Protein AF-A0A8H3WRU7-F1 (afdb_monomer_lite)

Sequence (455 aa):
MNRSRSPSGFRPLSKGQTRTTSHEEILFPKLYEDAWGTGGSGDNRTDLERAKIFLLRFAKMNPDPVFSFELQAIATDQQYRNITALALAVQTRIFGNRHPSFAPTPLLQCVRFMLIKAQVPDFMYSDKTKVVMDFFFDPTIFRNVEPPPTDAVVYKYPTGRLKVAIVGGGPTALASAISLAEKGAGKIQVHVYERRWVVMAGPNGTYVDYPPTARRRDQVVTLQESVTTLMSQATQQALFEGRPECVWPGSANIQIRKVEDRLLRRCHAPEFYDLIHLHAEGVTREDLYKVGDFHVLLGADGAASWIRKSYFHGYENERGRSYALGLAFDRPAGLPWSQPLNVFLTLGQTRYLLNASDFDGRGYLNMQLTEEEWHKMLAMDGQPVTFGYPGCLRRSDGTIPPGFNGNQVFAPSENRGGSLWRSISDGLKLFGFKESEVINVVRIPIVVQAVREGI

InterPro domains:
  IPR036188 FAD/NAD(P)-binding domain superfamily [G3DSA:3.50.50.60] (157-376)
  IPR036188 FAD/NAD(P)-binding domain superfamily [SSF51905] (162-318)

Radius of gyration: 31.56 Å; chains: 1; bounding box: 75×83×93 Å

Foldseek 3Di:
DDDDDDDDDDDDPDDDPPPPDDPFKFKDAVVLDVLLDDPPDPDPDDLLLSLLSLLLVVLVPDPDVVLSVQSNCLSPDPVQPDLLSSLVSCCCVPVNQDHPDLEDDPVLVSSQSSCVVNVLLVDPPDPSSLSSQCHSQPVSRDRAHPPGHPRIDMDGRSHHAAEEEEAAQFLVRLQVLQLCLVVCVNRYAYEYEHQQWDWDADPVGIAIDGDPPDDDFQAKDKAALVVLVSDDPVLSCLLQVPPFCCLDVRIGIDGRRSSSVSSSVVCPDPSNPRHYHYHNHHDDPVNPVVVDDHDYYHYPHPPVTPCCCPFCPPLKDWPDKWKKKKFKFFDQQFFPDDSVLLVVLQVVDDFWHWRDDRNGNIHITMGTDDPVLQCLCAFQLSHHAAPVQWAADQDPVRDTDPPDDNRRHGVVNVVCVDPSNVVVVVSCVSRVHDSVRGGTMHMDMDIDIDRPDGD

Secondary structure (DSSP, 8-state):
----------PPP---------TTEEEEEHHHHHHH----TT----HHHHHHHHHHHHHHH-S-HHHHHHHHHHHH-TT--SHHHHHHHHIIIIITTS-SSSSPPHHHHHHHHHHHHTTGGG---SHHHHHHHHHHT-TTS-SS-SSPPSSEEEEE-----EEEEEE--SHHHHHHHHHHHHHHTTSEEEEEE-TT-EEEEETTEEEEE--TT------EEEEEHHHHTTS-HHHHHHHHTT--B--STTEEEEEHHHHHHHHHHHHTSGGGTTTEEEE-S---TTTGGGS---SEEEE---TT-HHHHHHSTTTEEEEEEEEEEEEEEE-TT--SS-HHHHHHHHHT-SSEEEEEETTTTEEEEEEEE-HHHHHT-BBTTS-B--SSS-BBPPPTTSPPPTT--GGGBBHHHH-TTSHHHHHHHHHHHHTT--GGGEEEEEEEEEEEEEE----

pLDDT: mean 87.96, std 14.32, range [24.95, 98.31]

Organism: NCBI:txid702518

Structure (mmCIF, N/CA/C/O backbone):
data_AF-A0A8H3WRU7-F1
#
_entry.id   AF-A0A8H3WRU7-F1
#
loop_
_atom_site.group_PDB
_atom_site.id
_atom_site.type_symbol
_atom_site.label_atom_id
_atom_site.label_alt_id
_atom_site.label_comp_id
_atom_site.label_asym_id
_atom_site.label_entity_id
_atom_site.label_seq_id
_atom_site.pdbx_PDB_ins_code
_atom_site.Cartn_x
_atom_site.Cartn_y
_atom_site.Cartn_z
_atom_site.occupancy
_atom_site.B_iso_or_equiv
_atom_site.auth_seq_id
_atom_site.auth_comp_id
_atom_site.auth_asym_id
_atom_site.auth_atom_id
_atom_site.pdbx_PDB_model_num
ATOM 1 N N . MET A 1 1 ? -30.289 63.995 11.076 1.00 36.38 1 MET A N 1
ATOM 2 C CA . MET A 1 1 ? -31.678 63.863 11.566 1.00 36.38 1 MET A CA 1
ATOM 3 C C . MET A 1 1 ? -32.565 63.428 10.412 1.00 36.38 1 MET A C 1
ATOM 5 O O . MET A 1 1 ? -32.821 64.239 9.540 1.00 36.38 1 MET A O 1
ATOM 9 N N . ASN A 1 2 ? -32.977 62.161 10.377 1.00 25.91 2 ASN A N 1
ATOM 10 C CA . ASN A 1 2 ? -34.282 61.744 9.855 1.00 25.91 2 ASN A CA 1
ATOM 11 C C . ASN A 1 2 ? -34.524 60.282 10.244 1.00 25.91 2 ASN A C 1
ATOM 13 O O . ASN A 1 2 ? -33.710 59.406 9.970 1.00 25.91 2 ASN A O 1
ATOM 17 N N . ARG A 1 3 ? -35.620 60.072 10.979 1.00 27.97 3 ARG A N 1
ATOM 18 C CA . ARG A 1 3 ? -36.092 58.792 11.514 1.00 27.97 3 ARG A CA 1
ATOM 19 C C . ARG A 1 3 ? -36.725 57.973 10.389 1.00 27.97 3 ARG A C 1
ATOM 21 O O . ARG A 1 3 ? -37.561 58.508 9.667 1.00 27.97 3 ARG A O 1
ATOM 28 N N . SER A 1 4 ? -36.442 56.674 10.326 1.00 28.22 4 SER A N 1
ATOM 29 C CA . SER A 1 4 ? -37.327 55.705 9.675 1.00 28.22 4 SER A CA 1
ATOM 30 C C . SER A 1 4 ? -37.859 54.712 10.710 1.00 28.22 4 SER A C 1
ATOM 32 O O . SER A 1 4 ? -37.192 54.338 11.672 1.00 28.22 4 SER A O 1
ATOM 34 N N . ARG A 1 5 ? -39.148 54.418 10.550 1.00 28.27 5 ARG A N 1
ATOM 35 C CA . ARG A 1 5 ? -40.030 53.682 11.451 1.00 28.27 5 ARG A CA 1
ATOM 36 C C . ARG A 1 5 ? -39.837 52.174 11.308 1.00 28.27 5 ARG A C 1
ATOM 38 O O . ARG A 1 5 ? -39.650 51.673 10.205 1.00 28.27 5 ARG A O 1
ATOM 45 N N . SER A 1 6 ? -39.989 51.466 12.420 1.00 29.19 6 SER A N 1
ATOM 46 C CA . SER A 1 6 ? -40.231 50.024 12.473 1.00 29.19 6 SER A CA 1
ATOM 47 C C . SER A 1 6 ? -41.588 49.670 11.850 1.00 29.19 6 SER A C 1
ATOM 49 O O . SER A 1 6 ? -42.540 50.445 11.986 1.00 29.19 6 SER A O 1
ATOM 51 N N . PRO A 1 7 ? -41.719 48.451 11.310 1.00 31.14 7 PRO A N 1
ATOM 52 C CA . PRO A 1 7 ? -42.932 47.676 11.511 1.00 31.14 7 PRO A CA 1
ATOM 53 C C . PRO A 1 7 ? -42.635 46.300 12.122 1.00 31.14 7 PRO A C 1
ATOM 55 O O . PRO A 1 7 ? -41.712 45.584 11.746 1.00 31.14 7 PRO A O 1
ATOM 58 N N . SER A 1 8 ? -43.468 45.966 13.097 1.00 29.58 8 SER A N 1
ATOM 59 C CA . SER A 1 8 ? -43.661 44.670 13.740 1.00 29.58 8 SER A CA 1
ATOM 60 C C . SER A 1 8 ? -44.029 43.546 12.767 1.00 29.58 8 SER A C 1
ATOM 62 O O . SER A 1 8 ? -44.836 43.770 11.867 1.00 29.58 8 SER A O 1
ATOM 64 N N . GLY A 1 9 ? -43.587 42.312 13.041 1.00 24.95 9 GLY A N 1
ATOM 65 C CA . GLY A 1 9 ? -44.222 41.124 12.463 1.00 24.95 9 GLY A CA 1
ATOM 66 C C . GLY A 1 9 ? -43.457 39.811 12.642 1.00 24.95 9 GLY A C 1
ATOM 67 O O . GLY A 1 9 ? -42.395 39.640 12.066 1.00 24.95 9 GLY A O 1
ATOM 68 N N . PHE A 1 10 ? -44.092 38.878 13.359 1.00 26.77 10 PHE A N 1
ATOM 69 C CA . PHE A 1 10 ? -43.867 37.423 13.399 1.00 26.77 10 PHE A CA 1
ATOM 70 C C . PHE A 1 10 ? -42.698 36.867 14.233 1.00 26.77 10 PHE A C 1
ATOM 72 O O . PHE A 1 10 ? -41.580 36.674 13.769 1.00 26.77 10 PHE A O 1
ATOM 79 N N . ARG A 1 11 ? -43.034 36.464 15.470 1.00 28.55 11 ARG A N 1
ATOM 80 C CA . ARG A 1 11 ? -42.331 35.393 16.194 1.00 28.55 11 ARG A CA 1
ATOM 81 C C . ARG A 1 11 ? -42.584 34.059 15.476 1.00 28.55 11 ARG A C 1
ATOM 83 O O . ARG A 1 11 ? -43.750 33.669 15.375 1.00 28.55 11 ARG A O 1
ATOM 90 N N . PRO A 1 12 ? -41.552 33.319 15.045 1.00 28.91 12 PRO A N 1
ATOM 91 C CA . PRO A 1 12 ? -41.716 31.919 14.693 1.00 28.91 12 PRO A CA 1
ATOM 92 C C . PRO A 1 12 ? -41.969 31.112 15.971 1.00 28.91 12 PRO A C 1
ATOM 94 O O . PRO A 1 12 ? -41.250 31.265 16.961 1.00 28.91 12 PRO A O 1
ATOM 97 N N . LEU A 1 13 ? -42.993 30.257 15.945 1.00 28.59 13 LEU A N 1
ATOM 98 C CA . LEU A 1 13 ? -43.203 29.219 16.951 1.00 28.59 13 LEU A CA 1
ATOM 99 C C . LEU A 1 13 ? -41.926 28.386 17.121 1.00 28.59 13 LEU A C 1
ATOM 101 O O . LEU A 1 13 ? -41.310 27.974 16.136 1.00 28.59 13 LEU A O 1
ATOM 105 N N . SER A 1 14 ? -41.575 28.102 18.375 1.00 31.47 14 SER A N 1
ATOM 106 C CA . SER A 1 14 ? -40.546 27.143 18.765 1.00 31.47 14 SER A CA 1
ATOM 107 C C . SER A 1 14 ? -40.889 25.754 18.219 1.00 31.47 14 SER A C 1
ATOM 109 O O . SER A 1 14 ? -41.592 24.971 18.859 1.00 31.47 14 SER A O 1
ATOM 111 N N . LYS A 1 15 ? -40.403 25.438 17.018 1.00 33.03 15 LYS A N 1
ATOM 112 C CA . LYS A 1 15 ? -40.274 24.052 16.573 1.00 33.03 15 LYS A CA 1
ATOM 113 C C . LYS A 1 15 ? -39.142 23.432 17.383 1.00 33.03 15 LYS A C 1
ATOM 115 O O . LYS A 1 15 ? -38.038 23.975 17.403 1.00 33.03 15 LYS A O 1
ATOM 120 N N . GLY A 1 16 ? -39.454 22.344 18.087 1.00 31.70 16 GLY A N 1
ATOM 121 C CA . GLY A 1 16 ? -38.488 21.569 18.854 1.00 31.70 16 GLY A CA 1
ATOM 122 C C . GLY A 1 16 ? -37.254 21.294 18.005 1.00 31.70 16 GLY A C 1
ATOM 123 O O . GLY A 1 16 ? -37.361 20.779 16.894 1.00 31.70 16 GLY A O 1
ATOM 124 N N . GLN A 1 17 ? -36.095 21.702 18.512 1.00 31.44 17 GLN A N 1
ATOM 125 C CA . GLN A 1 17 ? -34.818 21.345 17.921 1.00 31.44 17 GLN A CA 1
ATOM 126 C C . GLN A 1 17 ? -34.661 19.831 18.065 1.00 31.44 17 GLN A C 1
ATOM 128 O O . GLN A 1 17 ? -34.279 19.338 19.125 1.00 31.44 17 GLN A O 1
ATOM 133 N N . THR A 1 18 ? -34.955 19.083 17.004 1.00 38.50 18 THR A N 1
ATOM 134 C CA . THR A 1 18 ? -34.359 17.766 16.791 1.00 38.50 18 THR A CA 1
ATOM 135 C C . THR A 1 18 ? -32.857 17.994 16.730 1.00 38.50 18 THR A C 1
ATOM 137 O O . THR A 1 18 ? -32.307 18.432 15.722 1.00 38.50 18 THR A O 1
ATOM 140 N N . ARG A 1 19 ? -32.202 17.803 17.872 1.00 47.41 19 ARG A N 1
ATOM 141 C CA . ARG A 1 19 ? -30.761 17.923 18.016 1.00 47.41 19 ARG A CA 1
ATOM 142 C C . ARG A 1 19 ? -30.148 16.823 17.152 1.00 47.41 19 ARG A C 1
ATOM 144 O O . ARG A 1 19 ? -30.218 15.651 17.506 1.00 47.41 19 ARG A O 1
ATOM 151 N N . THR A 1 20 ? -29.618 17.184 15.987 1.00 48.91 20 THR A N 1
ATOM 152 C CA . THR A 1 20 ? -28.822 16.272 15.164 1.00 48.91 20 THR A CA 1
ATOM 153 C C . THR A 1 20 ? -27.593 15.897 15.979 1.00 48.91 20 THR A C 1
ATOM 155 O O . THR A 1 20 ? -26.727 16.741 16.210 1.00 48.91 20 THR A O 1
ATOM 158 N N . THR A 1 21 ? -27.561 14.666 16.485 1.00 58.47 21 THR A N 1
ATOM 159 C CA . THR A 1 21 ? -26.425 14.121 17.233 1.00 58.47 21 THR A CA 1
ATOM 160 C C . THR A 1 21 ? -25.175 14.201 16.373 1.00 58.47 21 THR A C 1
ATOM 162 O O . THR A 1 21 ? -25.198 13.760 15.220 1.00 58.47 21 THR A O 1
ATOM 165 N N . SER A 1 22 ? -24.096 14.758 16.916 1.00 69.19 22 SER A N 1
ATOM 166 C CA . SER A 1 22 ? -22.827 14.836 16.201 1.00 69.19 22 SER A CA 1
ATOM 167 C C . SER A 1 22 ? -22.320 13.433 15.853 1.00 69.19 22 SER A C 1
ATOM 169 O O . SER A 1 22 ? -22.503 12.478 16.613 1.00 69.19 22 SER A O 1
ATOM 171 N N . HIS A 1 23 ? -21.588 13.310 14.741 1.00 69.94 23 HIS A N 1
ATOM 172 C CA . HIS A 1 23 ? -20.843 12.097 14.408 1.00 69.94 23 HIS A CA 1
ATOM 173 C C . HIS A 1 23 ? -19.684 11.803 15.389 1.00 69.94 23 HIS A C 1
ATOM 175 O O . HIS A 1 23 ? -18.878 10.923 15.104 1.00 69.94 23 HIS A O 1
ATOM 181 N N . GLU A 1 24 ? -19.612 12.432 16.555 1.00 82.69 24 GLU A N 1
ATOM 182 C CA . GLU A 1 24 ? -18.660 12.090 17.617 1.00 82.69 24 GLU A CA 1
ATOM 183 C C . GLU A 1 24 ? -19.343 11.746 18.946 1.00 82.69 24 GLU A C 1
ATOM 185 O O . GLU A 1 24 ? -18.666 11.525 19.947 1.00 82.69 24 GLU A O 1
ATOM 190 N N . GLU A 1 25 ? -20.675 11.682 18.969 1.00 91.94 25 GLU A N 1
ATOM 191 C CA . GLU A 1 25 ? -21.464 11.492 20.185 1.00 91.94 25 GLU A CA 1
ATOM 192 C C . GLU A 1 25 ? -22.144 10.114 20.229 1.00 91.94 25 GLU A C 1
ATOM 194 O O . GLU A 1 25 ? -22.484 9.516 19.201 1.00 91.94 25 GLU A O 1
ATOM 199 N N . ILE A 1 26 ? -22.355 9.620 21.449 1.00 94.50 26 ILE A N 1
ATOM 200 C CA . ILE A 1 26 ? -23.165 8.444 21.775 1.00 94.50 26 ILE A CA 1
ATOM 201 C C . ILE A 1 26 ? -24.159 8.797 22.882 1.00 94.50 26 ILE A C 1
ATOM 203 O O . ILE A 1 26 ? -23.851 9.568 23.794 1.00 94.50 26 ILE A O 1
ATOM 207 N N . LEU A 1 27 ? -25.365 8.250 22.764 1.00 95.00 27 LEU A N 1
ATOM 208 C CA . LEU A 1 27 ? -26.496 8.504 23.639 1.00 95.00 27 LEU A CA 1
ATOM 209 C C . LEU A 1 27 ? -26.775 7.290 24.518 1.00 95.00 27 LEU A C 1
ATOM 211 O O . LEU A 1 27 ? -26.912 6.172 24.022 1.00 95.00 27 LEU A O 1
ATOM 215 N N . PHE A 1 28 ? -26.966 7.533 25.810 1.00 94.88 28 PHE A N 1
ATOM 216 C CA . PHE A 1 28 ? -27.442 6.520 26.750 1.00 94.88 28 PHE A CA 1
ATOM 217 C C . PHE A 1 28 ? -28.695 7.013 27.472 1.00 94.88 28 PHE A C 1
ATOM 219 O O . PHE A 1 28 ? -28.834 8.218 27.678 1.00 94.88 28 PHE A O 1
ATOM 226 N N . PRO A 1 29 ? -29.613 6.126 27.888 1.00 92.94 29 PRO A N 1
ATOM 227 C CA . PRO A 1 29 ? -30.719 6.520 28.752 1.00 92.94 29 PRO A CA 1
ATOM 228 C C . PRO A 1 29 ? -30.195 7.112 30.064 1.00 92.94 29 PRO A C 1
ATOM 230 O O . PRO A 1 29 ? -29.257 6.574 30.647 1.00 92.94 29 PRO A O 1
ATOM 233 N N . LYS A 1 30 ? -30.838 8.156 30.590 1.00 91.56 30 LYS A N 1
ATOM 234 C CA . LYS A 1 30 ? -30.498 8.752 31.891 1.00 91.56 30 LYS A CA 1
ATOM 235 C C . LYS A 1 30 ? -30.513 7.731 33.035 1.00 91.56 30 LYS A C 1
ATOM 237 O O . LYS A 1 30 ? -29.672 7.800 33.922 1.00 91.56 30 LYS A O 1
ATOM 242 N N . LEU A 1 31 ? -31.370 6.710 32.934 1.00 90.56 31 LEU A N 1
ATOM 243 C CA . LEU A 1 31 ? -31.391 5.562 33.844 1.00 90.56 31 LEU A CA 1
ATOM 244 C C . LEU A 1 31 ? -30.011 4.898 34.007 1.00 90.56 31 LEU A C 1
ATOM 246 O O . LEU A 1 31 ? -29.728 4.349 35.068 1.00 90.56 31 LEU A O 1
ATOM 250 N N . TYR A 1 32 ? -29.148 4.930 32.985 1.00 92.19 32 TYR A N 1
ATOM 251 C CA . TYR A 1 32 ? -27.797 4.373 33.079 1.00 92.19 32 TYR A CA 1
ATOM 252 C C . TYR A 1 32 ? -26.926 5.177 34.057 1.00 92.19 32 TYR A C 1
ATOM 254 O O . TYR A 1 32 ? -26.234 4.567 34.869 1.00 92.19 32 TYR A O 1
ATOM 262 N N . GLU A 1 33 ? -27.005 6.515 34.050 1.00 90.56 33 GLU A N 1
ATOM 263 C CA . GLU A 1 33 ? -26.342 7.363 35.057 1.00 90.56 33 GLU A CA 1
ATOM 264 C C . GLU A 1 33 ? -26.862 7.078 36.458 1.00 90.56 33 GLU A C 1
ATOM 266 O O . GLU A 1 33 ? -26.082 6.830 37.379 1.00 90.56 33 GLU A O 1
ATOM 271 N N . ASP A 1 34 ? -28.187 7.061 36.599 1.00 88.38 34 ASP A N 1
ATOM 272 C CA . ASP A 1 34 ? -28.838 6.847 37.889 1.00 88.38 34 ASP A CA 1
ATOM 273 C C . ASP A 1 34 ? -28.466 5.466 38.460 1.00 88.38 34 ASP A C 1
ATOM 275 O O . ASP A 1 34 ? -28.212 5.309 39.657 1.00 88.38 34 ASP A O 1
ATOM 279 N N . ALA A 1 35 ? -28.366 4.455 37.592 1.00 86.88 35 ALA A N 1
ATOM 280 C CA . ALA A 1 35 ? -27.968 3.107 37.968 1.00 86.88 35 ALA A CA 1
ATOM 281 C C . ALA A 1 35 ? -26.460 2.963 38.238 1.00 86.88 35 ALA A C 1
ATOM 283 O O . ALA A 1 35 ? -26.091 2.115 39.054 1.00 86.88 35 ALA A O 1
ATOM 284 N N . TRP A 1 36 ? -25.595 3.753 37.599 1.00 87.94 36 TRP A N 1
ATOM 285 C CA . TRP A 1 36 ? -24.154 3.760 37.879 1.00 87.94 36 TRP A CA 1
ATOM 286 C C . TRP A 1 36 ? -23.834 4.399 39.234 1.00 87.94 36 TRP A C 1
ATOM 288 O O . TRP A 1 36 ? -22.993 3.893 39.979 1.00 87.94 36 TRP A O 1
ATOM 298 N N . GLY A 1 37 ? -24.554 5.472 39.576 1.00 79.62 37 GLY A N 1
ATOM 299 C CA . GLY A 1 37 ? -24.352 6.263 40.787 1.00 79.62 37 GLY A CA 1
ATOM 300 C C . GLY A 1 37 ? -23.369 7.423 40.591 1.00 79.62 37 GLY A C 1
ATOM 301 O O . GLY A 1 37 ? -22.476 7.384 39.744 1.00 79.62 37 GLY A O 1
ATOM 302 N N . THR A 1 38 ? -23.530 8.480 41.391 1.00 65.44 38 THR A N 1
ATOM 303 C CA . THR A 1 38 ? -22.850 9.774 41.195 1.00 65.44 38 THR A CA 1
ATOM 304 C C . THR A 1 38 ? -21.455 9.874 41.815 1.00 65.44 38 THR A C 1
ATOM 306 O O . THR A 1 38 ? -20.817 10.912 41.682 1.00 65.44 38 THR A O 1
ATOM 309 N N . GLY A 1 39 ? -20.952 8.835 42.496 1.00 58.22 39 GLY A N 1
ATOM 310 C CA . GLY A 1 39 ? -19.653 8.892 43.184 1.00 58.22 39 GLY A CA 1
ATOM 311 C C . GLY A 1 39 ? -19.529 10.022 44.212 1.00 58.22 39 GLY A C 1
ATOM 312 O O . GLY A 1 39 ? -18.419 10.452 44.509 1.00 58.22 39 GLY A O 1
ATOM 313 N N . GLY A 1 40 ? -20.659 10.525 44.718 1.00 58.66 40 GLY A N 1
ATOM 314 C CA . GLY A 1 40 ? -20.695 11.600 45.702 1.00 58.66 40 GLY A CA 1
ATOM 315 C C . GLY A 1 40 ? -20.090 11.192 47.046 1.00 58.66 40 GLY A C 1
ATOM 316 O O . GLY A 1 40 ? -19.851 10.013 47.311 1.00 58.66 40 GLY A O 1
ATOM 317 N N . SER A 1 41 ? -19.869 12.191 47.900 1.00 45.91 41 SER A N 1
ATOM 318 C CA . SER A 1 41 ? -19.296 12.076 49.244 1.00 45.91 41 SER A CA 1
ATOM 319 C C . SER A 1 41 ? -20.031 11.017 50.084 1.00 45.91 41 SER A C 1
ATOM 321 O O . SER A 1 41 ? -21.069 11.302 50.675 1.00 45.91 41 SER A O 1
ATOM 323 N N . GLY A 1 42 ? -19.522 9.780 50.092 1.00 62.94 42 GLY A N 1
ATOM 324 C CA . GLY A 1 42 ? -20.123 8.625 50.773 1.00 62.94 42 GLY A CA 1
ATOM 325 C C . GLY A 1 42 ? -20.135 7.317 49.966 1.00 62.94 42 GLY A C 1
ATOM 326 O O . GLY A 1 42 ? -20.366 6.259 50.547 1.00 62.94 42 GLY A O 1
ATOM 327 N N . ASP A 1 43 ? -19.871 7.349 48.654 1.00 74.44 43 ASP A N 1
ATOM 328 C CA . ASP A 1 43 ? -19.798 6.140 47.822 1.00 74.44 43 ASP A CA 1
ATOM 329 C C . ASP A 1 43 ? -18.364 5.594 47.714 1.00 74.44 43 ASP A C 1
ATOM 331 O O . ASP A 1 43 ? -17.593 5.998 46.844 1.00 74.44 43 ASP A O 1
ATOM 335 N N . ASN A 1 44 ? -18.023 4.637 48.583 1.00 78.50 44 ASN A N 1
ATOM 336 C CA . ASN A 1 44 ? -16.699 4.000 48.628 1.00 78.50 44 ASN A CA 1
ATOM 337 C C . ASN A 1 44 ? -16.501 2.883 47.585 1.00 78.50 44 ASN A C 1
ATOM 339 O O . ASN A 1 44 ? -15.460 2.226 47.595 1.00 78.50 44 ASN A O 1
ATOM 343 N N . ARG A 1 45 ? -17.483 2.621 46.710 1.00 86.81 45 ARG A N 1
ATOM 344 C CA . ARG A 1 45 ? -17.370 1.545 45.714 1.00 86.81 45 ARG A CA 1
ATOM 345 C C . ARG A 1 45 ? -16.412 1.929 44.598 1.00 86.81 45 ARG A C 1
ATOM 347 O O . ARG A 1 45 ? -16.543 3.001 44.004 1.00 86.81 45 ARG A O 1
ATOM 354 N N . THR A 1 46 ? -15.533 0.996 44.262 1.00 89.56 46 THR A N 1
ATOM 355 C CA . THR A 1 46 ? -14.650 1.041 43.094 1.00 89.56 46 THR A CA 1
ATOM 356 C C . THR A 1 46 ? -15.447 0.966 41.788 1.00 89.56 46 THR A C 1
ATOM 358 O O . THR A 1 46 ? -16.552 0.415 41.746 1.00 89.56 46 THR A O 1
ATOM 361 N N . ASP A 1 47 ? -14.873 1.450 40.683 1.00 89.44 47 ASP A N 1
ATOM 362 C CA . ASP A 1 47 ? -15.520 1.348 39.366 1.00 89.44 47 ASP A CA 1
ATOM 363 C C . ASP A 1 47 ? -15.778 -0.106 38.954 1.00 89.44 47 ASP A C 1
ATOM 365 O O . ASP A 1 47 ? -16.774 -0.394 38.293 1.00 89.44 47 ASP A O 1
ATOM 369 N N . LEU A 1 48 ? -14.925 -1.046 39.379 1.00 92.62 48 LEU A N 1
ATOM 370 C CA . LEU A 1 48 ? -15.138 -2.472 39.138 1.00 92.62 48 LEU A CA 1
ATOM 371 C C . LEU A 1 48 ? -16.388 -2.990 39.860 1.00 92.62 48 LEU A C 1
ATOM 373 O O . LEU A 1 48 ? -17.169 -3.741 39.278 1.00 92.62 48 LEU A O 1
ATOM 377 N N . GLU A 1 49 ? -16.595 -2.600 41.116 1.00 92.25 49 GLU A N 1
ATOM 378 C CA . GLU A 1 49 ? -17.796 -2.978 41.866 1.00 92.25 49 GLU A CA 1
ATOM 379 C C . GLU A 1 49 ? -19.049 -2.364 41.238 1.00 92.25 49 GLU A C 1
ATOM 381 O O . GLU A 1 49 ? -20.057 -3.056 41.079 1.00 92.25 49 GLU A O 1
ATOM 386 N N . ARG A 1 50 ? -18.978 -1.097 40.806 1.00 92.69 50 ARG A N 1
ATOM 387 C CA . ARG A 1 50 ? -20.076 -0.438 40.079 1.00 92.69 50 ARG A CA 1
ATOM 388 C C . ARG A 1 50 ? -20.384 -1.152 38.768 1.00 92.69 50 ARG A C 1
ATOM 390 O O . ARG A 1 50 ? -21.545 -1.469 38.525 1.00 92.69 50 ARG A O 1
ATOM 397 N N . ALA A 1 51 ? -19.363 -1.496 37.986 1.00 93.56 51 ALA A N 1
ATOM 398 C CA . ALA A 1 51 ? -19.483 -2.270 36.753 1.00 93.56 51 ALA A CA 1
ATOM 399 C C . ALA A 1 51 ? -20.172 -3.625 36.979 1.00 93.56 51 ALA A C 1
ATOM 401 O O . ALA A 1 51 ? -21.143 -3.950 36.294 1.00 93.56 51 ALA A O 1
ATOM 402 N N . LYS A 1 52 ? -19.730 -4.397 37.982 1.00 94.31 52 LYS A N 1
ATOM 403 C CA . LYS A 1 52 ? -20.343 -5.688 38.334 1.00 94.31 52 LYS A CA 1
ATOM 404 C C . LYS A 1 52 ? -21.812 -5.529 38.735 1.00 94.31 52 LYS A C 1
ATOM 406 O O . LYS A 1 52 ? -22.667 -6.260 38.238 1.00 94.31 52 LYS A O 1
ATOM 411 N N . ILE A 1 53 ? -22.132 -4.548 39.583 1.00 92.56 53 ILE A N 1
ATOM 412 C CA . ILE A 1 53 ? -23.517 -4.255 39.993 1.00 92.56 53 ILE A CA 1
ATOM 413 C C . ILE A 1 53 ? -24.369 -3.834 38.789 1.00 92.56 53 ILE A C 1
ATOM 415 O O . ILE A 1 53 ? -25.516 -4.266 38.667 1.00 92.56 53 ILE A O 1
ATOM 419 N N . PHE A 1 54 ? -23.821 -3.009 37.898 1.00 93.38 54 PHE A N 1
ATOM 420 C CA . PHE A 1 54 ? -24.503 -2.530 36.702 1.00 93.38 54 PHE A CA 1
ATOM 421 C C . PHE A 1 54 ? -24.861 -3.686 35.756 1.00 93.38 54 PHE A C 1
ATOM 423 O O . PHE A 1 54 ? -26.022 -3.814 35.362 1.00 93.38 54 PHE A O 1
ATOM 430 N N . LEU A 1 55 ? -23.918 -4.601 35.495 1.00 93.50 55 LEU A N 1
ATOM 431 C CA . LEU A 1 55 ? -24.175 -5.814 34.711 1.00 93.50 55 LEU A CA 1
ATOM 432 C C . LEU A 1 55 ? -25.207 -6.736 35.375 1.00 93.50 55 LEU A C 1
ATOM 434 O O . LEU A 1 55 ? -26.094 -7.241 34.691 1.00 93.50 55 LEU A O 1
ATOM 438 N N . LEU A 1 56 ? -25.153 -6.919 36.700 1.00 93.38 56 LEU A N 1
ATOM 439 C CA . LEU A 1 56 ? -26.147 -7.720 37.430 1.00 93.38 56 LEU A CA 1
ATOM 440 C C . LEU A 1 56 ? -27.557 -7.131 37.329 1.00 93.38 56 LEU A C 1
ATOM 442 O O . LEU A 1 56 ? -28.529 -7.872 37.180 1.00 93.38 56 LEU A O 1
ATOM 446 N N . ARG A 1 57 ? -27.690 -5.802 37.407 1.00 91.00 57 ARG A N 1
ATOM 447 C CA . ARG A 1 57 ? -28.978 -5.120 37.211 1.00 91.00 57 ARG A CA 1
ATOM 448 C C . ARG A 1 57 ? -29.486 -5.319 35.790 1.00 91.00 57 ARG A C 1
ATOM 450 O O . ARG A 1 57 ? -30.655 -5.644 35.619 1.00 91.00 57 ARG A O 1
ATOM 457 N N . PHE A 1 58 ? -28.608 -5.184 34.797 1.00 90.88 58 PHE A N 1
ATOM 458 C CA . PHE A 1 58 ? -28.955 -5.439 33.403 1.00 90.88 58 PHE A CA 1
ATOM 459 C C . PHE A 1 58 ? -29.419 -6.887 33.187 1.00 90.88 58 PHE A C 1
ATOM 461 O O . PHE A 1 58 ? -30.463 -7.101 32.579 1.00 90.88 58 PHE A O 1
ATOM 468 N N . ALA A 1 59 ? -28.712 -7.872 33.754 1.00 91.38 59 ALA A N 1
ATOM 469 C CA . ALA A 1 59 ? -29.099 -9.281 33.689 1.00 91.38 59 ALA A CA 1
ATOM 470 C C . ALA A 1 59 ? -30.494 -9.522 34.285 1.00 91.38 59 ALA A C 1
ATOM 472 O O . ALA A 1 59 ? -31.303 -10.220 33.698 1.00 91.38 59 ALA A O 1
ATOM 473 N N . LYS A 1 60 ? -30.826 -8.904 35.424 1.00 89.00 60 LYS A N 1
ATOM 474 C CA . LYS A 1 60 ? -32.160 -9.049 36.038 1.00 89.00 60 LYS A CA 1
ATOM 475 C C . LYS A 1 60 ? -33.299 -8.471 35.194 1.00 89.00 60 LYS A C 1
ATOM 477 O O . LYS A 1 60 ? -34.438 -8.885 35.371 1.00 89.00 60 LYS A O 1
ATOM 482 N N . MET A 1 61 ? -33.005 -7.501 34.330 1.00 86.19 61 MET A N 1
ATOM 483 C CA . MET A 1 61 ? -33.991 -6.877 33.444 1.00 86.19 61 MET A CA 1
ATOM 484 C C . MET A 1 61 ? -34.104 -7.584 32.089 1.00 86.19 61 MET A C 1
ATOM 486 O O . MET A 1 61 ? -35.024 -7.279 31.332 1.00 86.19 61 MET A O 1
ATOM 490 N N . ASN A 1 62 ? -33.183 -8.495 31.757 1.00 83.38 62 ASN A N 1
ATOM 491 C CA . ASN A 1 62 ? -33.196 -9.172 30.470 1.00 83.38 62 ASN A CA 1
ATOM 492 C C . ASN A 1 62 ? -34.167 -10.372 30.505 1.00 83.38 62 ASN A C 1
ATOM 494 O O . ASN A 1 62 ? -34.036 -11.234 31.376 1.00 83.38 62 ASN A O 1
ATOM 498 N N . PRO A 1 63 ? -35.141 -10.445 29.578 1.00 84.19 63 PRO A N 1
ATOM 499 C CA . PRO A 1 63 ? -36.126 -11.523 29.551 1.00 84.19 63 PRO A CA 1
ATOM 500 C C . PRO A 1 63 ? -35.549 -12.897 29.172 1.00 84.19 63 PRO A C 1
ATOM 502 O O . PRO A 1 63 ? -36.217 -13.899 29.412 1.00 84.19 63 PRO A O 1
ATOM 505 N N . ASP A 1 64 ? -34.346 -12.973 28.591 1.00 87.62 64 ASP A N 1
ATOM 506 C CA . ASP A 1 64 ? -33.700 -14.242 28.239 1.00 87.62 64 ASP A CA 1
ATOM 507 C C . ASP A 1 64 ? -32.985 -14.856 29.465 1.00 87.62 64 ASP A C 1
ATOM 509 O O . ASP A 1 64 ? -31.989 -14.298 29.943 1.00 87.62 64 ASP A O 1
ATOM 513 N N . PRO A 1 65 ? -33.451 -16.007 29.990 1.00 86.31 65 PRO A N 1
ATOM 514 C CA . PRO A 1 65 ? -32.881 -16.619 31.186 1.00 86.31 65 PRO A CA 1
ATOM 515 C C . PRO A 1 65 ? -31.476 -17.197 30.967 1.00 86.31 65 PRO A C 1
ATOM 517 O O . PRO A 1 65 ? -30.674 -17.181 31.902 1.00 86.31 65 PRO A O 1
ATOM 520 N N . VAL A 1 66 ? -31.151 -17.678 29.761 1.00 86.81 66 VAL A N 1
ATOM 521 C CA . VAL A 1 66 ? -29.831 -18.259 29.453 1.00 86.81 66 VAL A CA 1
ATOM 522 C C . VAL A 1 66 ? -28.792 -17.149 29.406 1.00 86.81 66 VAL A C 1
ATOM 524 O O . VAL A 1 66 ? -27.756 -17.220 30.068 1.00 86.81 66 VAL A O 1
ATOM 527 N N . PHE A 1 67 ? -29.114 -16.077 28.687 1.00 86.69 67 PHE A N 1
ATOM 528 C CA . PHE A 1 67 ? -28.279 -14.886 28.627 1.00 86.69 67 PHE A CA 1
ATOM 529 C C . PHE A 1 67 ? -28.070 -14.265 30.016 1.00 86.69 67 PHE A C 1
ATOM 531 O O . PHE A 1 67 ? -26.954 -13.892 30.389 1.00 86.69 67 PHE A O 1
ATOM 538 N N . SER A 1 68 ? -29.145 -14.158 30.799 1.00 90.94 68 SER A N 1
ATOM 539 C CA . SER A 1 68 ? -29.104 -13.582 32.143 1.00 90.94 68 SER A CA 1
ATOM 540 C C . SER A 1 68 ? -28.244 -14.399 33.098 1.00 90.94 68 SER A C 1
ATOM 542 O O . SER A 1 68 ? -27.505 -13.812 33.890 1.00 90.94 68 SER A O 1
ATOM 544 N N . PHE A 1 69 ? -28.294 -15.731 33.010 1.00 92.88 69 PHE A N 1
ATOM 545 C CA . PHE A 1 69 ? -27.428 -16.615 33.788 1.00 92.88 69 PHE A CA 1
ATOM 546 C C . PHE A 1 69 ? -25.950 -16.391 33.451 1.00 92.88 69 PHE A C 1
ATOM 548 O O . PHE A 1 69 ? -25.135 -16.203 34.355 1.00 92.88 69 PHE A O 1
ATOM 555 N N . GLU A 1 70 ? -25.610 -16.330 32.163 1.00 94.69 70 GLU A N 1
ATOM 556 C CA . GLU A 1 70 ? -24.226 -16.152 31.719 1.00 94.69 70 GLU A CA 1
ATOM 557 C C . GLU A 1 70 ? -23.657 -14.791 32.149 1.00 94.69 70 GLU A C 1
ATOM 559 O O . GLU A 1 70 ? -22.541 -14.702 32.670 1.00 94.69 70 GLU A O 1
ATOM 564 N N . LEU A 1 71 ? -24.450 -13.722 32.020 1.00 94.06 71 LEU A N 1
ATOM 565 C CA . LEU A 1 71 ? -24.038 -12.385 32.442 1.00 94.06 71 LEU A CA 1
ATOM 566 C C . LEU A 1 71 ? -23.879 -12.279 33.968 1.00 94.06 71 LEU A C 1
ATOM 568 O O . LEU A 1 71 ? -22.954 -11.617 34.446 1.00 94.06 71 LEU A O 1
ATOM 572 N N . GLN A 1 72 ? -24.741 -12.954 34.738 1.00 94.62 72 GLN A N 1
ATOM 573 C CA . GLN A 1 72 ? -24.592 -13.060 36.192 1.00 94.62 72 GLN A CA 1
ATOM 574 C C . GLN A 1 72 ? -23.317 -13.813 36.565 1.00 94.62 72 GLN A C 1
ATOM 576 O O . GLN A 1 72 ? -22.551 -13.310 37.388 1.00 94.62 72 GLN A O 1
ATOM 581 N N . ALA A 1 73 ? -23.052 -14.955 35.923 1.00 95.69 73 ALA A N 1
ATOM 582 C CA . ALA A 1 73 ? -21.841 -15.734 36.149 1.00 95.69 73 ALA A CA 1
ATOM 583 C C . ALA A 1 73 ? -20.592 -14.870 35.932 1.00 95.69 73 ALA A C 1
ATOM 585 O O . ALA A 1 73 ? -19.738 -14.810 36.815 1.00 95.69 73 ALA A O 1
ATOM 586 N N . ILE A 1 74 ? -20.533 -14.115 34.827 1.00 95.62 74 ILE A N 1
ATOM 587 C CA . ILE A 1 74 ? -19.435 -13.180 34.540 1.00 95.62 74 ILE A CA 1
ATOM 588 C C . ILE A 1 74 ? -19.300 -12.110 35.632 1.00 95.62 74 ILE A C 1
ATOM 590 O O . ILE A 1 74 ? -18.202 -11.869 36.129 1.00 95.62 74 ILE A O 1
ATOM 594 N N . ALA A 1 75 ? -20.398 -11.466 36.029 1.00 94.31 75 ALA A N 1
ATOM 595 C CA . ALA A 1 75 ? -20.355 -10.371 36.996 1.00 94.31 75 ALA A CA 1
ATOM 596 C C . ALA A 1 75 ? -19.962 -10.825 38.415 1.00 94.31 75 ALA A C 1
ATOM 598 O O . ALA A 1 75 ? -19.292 -10.081 39.136 1.00 94.31 75 ALA A O 1
ATOM 599 N N . THR A 1 76 ? -20.349 -12.038 38.821 1.00 94.25 76 THR A N 1
ATOM 600 C CA . THR A 1 76 ? -20.013 -12.592 40.146 1.00 94.25 76 THR A CA 1
ATOM 601 C C . THR A 1 76 ? -18.622 -13.209 40.225 1.00 94.25 76 THR A C 1
ATOM 603 O O . THR A 1 76 ? -18.104 -13.406 41.325 1.00 94.25 76 THR A O 1
ATOM 606 N N . ASP A 1 77 ? -17.993 -13.481 39.083 1.00 93.38 77 ASP A N 1
ATOM 607 C CA . ASP A 1 77 ? -16.703 -14.151 39.046 1.00 93.38 77 ASP A CA 1
ATOM 608 C C . ASP A 1 77 ? -15.579 -13.257 39.598 1.00 93.38 77 ASP A C 1
ATOM 610 O O . ASP A 1 77 ? -15.371 -12.104 39.191 1.00 93.38 77 ASP A O 1
ATOM 614 N N . GLN A 1 78 ? -14.840 -13.794 40.565 1.00 92.00 78 GLN A N 1
ATOM 615 C CA . GLN A 1 78 ? -13.732 -13.103 41.222 1.00 92.00 78 GLN A CA 1
ATOM 616 C C . GLN A 1 78 ? -12.451 -13.117 40.376 1.00 92.00 78 GLN A C 1
ATOM 618 O O . GLN A 1 78 ? -11.523 -12.355 40.655 1.00 92.00 78 GLN A O 1
ATOM 623 N N . GLN A 1 79 ? -12.390 -13.932 39.315 1.00 93.00 79 GLN A N 1
ATOM 624 C CA . GLN A 1 79 ? -11.229 -13.981 38.426 1.00 93.00 79 GLN A CA 1
ATOM 625 C C . GLN A 1 79 ? -11.063 -12.696 37.594 1.00 93.00 79 GLN A C 1
ATOM 627 O O . GLN A 1 79 ? -9.943 -12.325 37.235 1.00 93.00 79 GLN A O 1
ATOM 632 N N . TYR A 1 80 ? -12.154 -11.971 37.321 1.00 92.44 80 TYR A N 1
ATOM 633 C CA . TYR A 1 80 ? -12.125 -10.725 36.551 1.00 92.44 80 TYR A CA 1
ATOM 634 C C . TYR A 1 80 ? -11.829 -9.528 37.463 1.00 92.44 80 TYR A C 1
ATOM 636 O O . TYR A 1 80 ? -12.723 -8.909 38.043 1.00 92.44 80 TYR A O 1
ATOM 644 N N . ARG A 1 81 ? -10.534 -9.212 37.589 1.00 90.81 81 ARG A N 1
ATOM 645 C CA . ARG A 1 81 ? -9.996 -8.203 38.523 1.00 90.81 81 ARG A CA 1
ATOM 646 C C . ARG A 1 81 ? -10.049 -6.753 38.030 1.00 90.81 81 ARG A C 1
ATOM 648 O O . ARG A 1 81 ? -9.617 -5.859 38.746 1.00 90.81 81 ARG A O 1
ATOM 655 N N . ASN A 1 82 ? -10.513 -6.506 36.808 1.00 91.88 82 ASN A N 1
ATOM 656 C CA . ASN A 1 82 ? -10.680 -5.160 36.261 1.00 91.88 82 ASN A CA 1
ATOM 657 C C . ASN A 1 82 ? -11.775 -5.136 35.185 1.00 91.88 82 ASN A C 1
ATOM 659 O O . ASN A 1 82 ? -12.238 -6.180 34.722 1.00 91.88 82 ASN A O 1
ATOM 663 N N . ILE A 1 83 ? -12.186 -3.929 34.797 1.00 93.62 83 ILE A N 1
ATOM 664 C CA . ILE A 1 83 ? -13.309 -3.703 33.875 1.00 93.62 83 ILE A CA 1
ATOM 665 C C . ILE A 1 83 ? -12.986 -4.207 32.468 1.00 93.62 83 ILE A C 1
ATOM 667 O O . ILE A 1 83 ? -13.854 -4.779 31.817 1.00 93.62 83 ILE A O 1
ATOM 671 N N . THR A 1 84 ? -11.732 -4.093 32.024 1.00 94.00 84 THR A N 1
ATOM 672 C CA . THR A 1 84 ? -11.282 -4.655 30.743 1.00 94.00 84 THR A CA 1
ATOM 673 C C . THR A 1 84 ? -11.444 -6.175 30.708 1.00 94.00 84 THR A C 1
ATOM 675 O O . THR A 1 84 ? -11.958 -6.714 29.734 1.00 94.00 84 THR A O 1
ATOM 678 N N . ALA A 1 85 ? -11.055 -6.883 31.773 1.00 93.94 85 ALA A N 1
ATOM 679 C CA . ALA A 1 85 ? -11.217 -8.332 31.881 1.00 93.94 85 ALA A CA 1
ATOM 680 C C . ALA A 1 85 ? -12.698 -8.735 31.905 1.00 93.94 85 ALA A C 1
ATOM 682 O O . ALA A 1 85 ? -13.070 -9.727 31.284 1.00 93.94 85 ALA A O 1
ATOM 683 N N . LEU A 1 86 ? -13.538 -7.938 32.570 1.00 95.62 86 LEU A N 1
ATOM 684 C CA . LEU A 1 86 ? -14.984 -8.139 32.607 1.00 95.62 86 LEU A CA 1
ATOM 685 C C . LEU A 1 86 ? -15.616 -7.959 31.217 1.00 95.62 86 LEU A C 1
ATOM 687 O O . LEU A 1 86 ? -16.363 -8.820 30.762 1.00 95.62 86 LEU A O 1
ATOM 691 N N . ALA A 1 87 ? -15.273 -6.882 30.507 1.00 95.81 87 ALA A N 1
ATOM 692 C CA . ALA A 1 87 ? -15.751 -6.626 29.149 1.00 95.81 87 ALA A CA 1
ATOM 693 C C . ALA A 1 87 ? -15.261 -7.693 28.156 1.00 95.81 87 ALA A C 1
ATOM 695 O O . ALA A 1 87 ? -16.036 -8.158 27.325 1.00 95.81 87 ALA A O 1
ATOM 696 N N . LEU A 1 88 ? -14.008 -8.141 28.282 1.00 95.12 88 LEU A N 1
ATOM 697 C CA . LEU A 1 88 ? -13.457 -9.232 27.476 1.00 95.12 88 LEU A CA 1
ATOM 698 C C . LEU A 1 88 ? -14.186 -10.562 27.732 1.00 95.12 88 LEU A C 1
ATOM 700 O O . LEU A 1 88 ? -14.417 -11.329 26.798 1.00 95.12 88 LEU A O 1
ATOM 704 N N . ALA A 1 89 ? -14.584 -10.840 28.976 1.00 95.56 89 ALA A N 1
ATOM 705 C CA . ALA A 1 89 ? -15.401 -12.008 29.297 1.00 95.56 89 ALA A CA 1
ATOM 706 C C . ALA A 1 89 ? -16.789 -11.923 28.646 1.00 95.56 89 ALA A C 1
ATOM 708 O O . ALA A 1 89 ? -17.243 -12.900 28.059 1.00 95.56 89 ALA A O 1
ATOM 709 N N . VAL A 1 90 ? -17.432 -10.748 28.678 1.00 95.38 90 VAL A N 1
ATOM 710 C CA . VAL A 1 90 ? -18.708 -10.515 27.978 1.00 95.38 90 VAL A CA 1
ATOM 711 C C . VAL A 1 90 ? -18.553 -10.700 26.469 1.00 95.38 90 VAL A C 1
ATOM 713 O O . VAL A 1 90 ? -19.365 -11.386 25.855 1.00 95.38 90 VAL A O 1
ATOM 716 N N . GLN A 1 91 ? -17.500 -10.142 25.868 1.00 94.75 91 GLN A N 1
ATOM 717 C CA . GLN A 1 91 ? -17.191 -10.353 24.455 1.00 94.75 91 GLN A CA 1
ATOM 718 C C . GLN A 1 91 ? -17.080 -11.850 24.147 1.00 94.75 91 GLN A C 1
ATOM 720 O O . GLN A 1 91 ? -17.864 -12.374 23.369 1.00 94.75 91 GLN A O 1
ATOM 725 N N . THR A 1 92 ? -16.157 -12.552 24.801 1.00 93.38 92 THR A N 1
ATOM 726 C CA . THR A 1 92 ? -15.817 -13.944 24.464 1.00 93.38 92 THR A CA 1
ATOM 727 C C . THR A 1 92 ? -16.933 -14.946 24.751 1.00 93.38 92 THR A C 1
ATOM 729 O O . THR A 1 92 ? -17.130 -15.863 23.958 1.00 93.38 92 THR A O 1
ATOM 732 N N . ARG A 1 93 ? -17.667 -14.784 25.858 1.00 94.06 93 ARG A N 1
ATOM 733 C CA . ARG A 1 93 ? -18.682 -15.754 26.306 1.00 94.06 93 ARG A CA 1
ATOM 734 C C . ARG A 1 93 ? -20.073 -15.498 25.729 1.00 94.06 93 ARG A C 1
ATOM 736 O O . ARG A 1 93 ? -20.848 -16.439 25.624 1.00 94.06 93 ARG A O 1
ATOM 743 N N . ILE A 1 94 ? -20.392 -14.251 25.365 1.00 92.44 94 ILE A N 1
ATOM 744 C CA . ILE A 1 94 ? -21.738 -13.877 24.895 1.00 92.44 94 ILE A CA 1
ATOM 745 C C . ILE A 1 94 ? -21.737 -13.496 23.415 1.00 92.44 94 ILE A C 1
ATOM 747 O O . ILE A 1 94 ? -22.532 -14.032 22.650 1.00 92.44 94 ILE A O 1
ATOM 751 N N . PHE A 1 95 ? -20.868 -12.575 22.993 1.00 91.00 95 PHE A N 1
ATOM 752 C CA . PHE A 1 95 ? -20.838 -12.137 21.593 1.00 91.00 95 PHE A CA 1
ATOM 753 C C . PHE A 1 95 ? -19.992 -13.048 20.691 1.00 91.00 95 PHE A C 1
ATOM 755 O O . PHE A 1 95 ? -20.203 -13.099 19.481 1.00 91.00 95 PHE A O 1
ATOM 762 N N . GLY A 1 96 ? -19.019 -13.756 21.262 1.00 88.81 96 GLY A N 1
ATOM 763 C CA . GLY A 1 96 ? -17.981 -14.450 20.515 1.00 88.81 96 GLY A CA 1
ATOM 764 C C . GLY A 1 96 ? -16.984 -13.474 19.881 1.00 88.81 96 GLY A C 1
ATOM 765 O O . GLY A 1 96 ? -16.628 -12.445 20.457 1.00 88.81 96 GLY A O 1
ATOM 766 N N . ASN A 1 97 ? -16.509 -13.812 18.682 1.00 82.12 97 ASN A N 1
ATOM 767 C CA . ASN A 1 97 ? -15.451 -13.053 18.005 1.00 82.12 97 ASN A CA 1
ATOM 768 C C . ASN A 1 97 ? -15.974 -11.942 17.079 1.00 82.12 97 ASN A C 1
ATOM 770 O O . ASN A 1 97 ? -15.173 -11.140 16.611 1.00 82.12 97 ASN A O 1
ATOM 774 N N . ARG A 1 98 ? -17.283 -11.896 16.789 1.00 82.88 98 ARG A N 1
ATOM 775 C CA . ARG A 1 98 ? -17.878 -10.999 15.784 1.00 82.88 98 ARG A CA 1
ATOM 776 C C . ARG A 1 98 ? -19.245 -10.493 16.218 1.00 82.88 98 ARG A C 1
ATOM 778 O O . ARG A 1 98 ? -19.981 -11.197 16.902 1.00 82.88 98 ARG A O 1
ATOM 785 N N . HIS A 1 99 ? -19.608 -9.301 15.754 1.00 88.25 99 HIS A N 1
ATOM 786 C CA . HIS A 1 99 ? -20.975 -8.808 15.891 1.00 88.25 99 HIS A CA 1
ATOM 787 C C . HIS A 1 99 ? -21.906 -9.547 14.918 1.00 88.25 99 HIS A C 1
ATOM 789 O O . HIS A 1 99 ? -21.558 -9.695 13.746 1.00 88.25 99 HIS A O 1
ATOM 795 N N . PRO A 1 100 ? -23.099 -9.991 15.355 1.00 86.50 100 PRO A N 1
ATOM 796 C CA . PRO A 1 100 ? -24.055 -10.668 14.475 1.00 86.50 100 PRO A CA 1
ATOM 797 C C . PRO A 1 100 ? -24.736 -9.713 13.480 1.00 86.50 100 PRO A C 1
ATOM 799 O O . PRO A 1 100 ? -25.326 -10.160 12.501 1.00 86.50 100 PRO A O 1
ATOM 802 N N . SER A 1 101 ? -24.695 -8.401 13.736 1.00 90.00 101 SER A N 1
ATOM 803 C CA . SER A 1 101 ? -25.249 -7.360 12.865 1.00 90.00 101 SER A CA 1
ATOM 804 C C . SER A 1 101 ? -24.588 -6.006 13.147 1.00 90.00 101 SER A C 1
ATOM 806 O O . SER A 1 101 ? -23.948 -5.844 14.185 1.00 90.00 101 SER A O 1
ATOM 808 N N . PHE A 1 102 ? -24.814 -5.014 12.280 1.00 91.06 102 PHE A N 1
ATOM 809 C CA . PHE A 1 102 ? -24.382 -3.628 12.513 1.00 91.06 102 PHE A CA 1
ATOM 810 C C . PHE A 1 102 ? -25.253 -2.865 13.525 1.00 91.06 102 PHE A C 1
ATOM 812 O O . PHE A 1 102 ? -24.882 -1.772 13.956 1.00 91.06 102 PHE A O 1
ATOM 819 N N . ALA A 1 103 ? -26.409 -3.412 13.912 1.00 92.69 103 ALA A N 1
ATOM 820 C CA . ALA A 1 103 ? -27.301 -2.788 14.880 1.00 92.69 103 ALA A CA 1
ATOM 821 C C . ALA A 1 103 ? -26.799 -3.020 16.316 1.00 92.69 103 ALA A C 1
ATOM 823 O O . ALA A 1 103 ? -26.512 -4.161 16.692 1.00 92.69 103 ALA A O 1
ATOM 824 N N . PRO A 1 104 ? -26.707 -1.973 17.154 1.00 92.19 104 PRO A N 1
ATOM 825 C CA . PRO A 1 104 ? -26.285 -2.138 18.527 1.00 92.19 104 PRO A CA 1
ATOM 826 C C . PRO A 1 104 ? -27.371 -2.823 19.344 1.00 92.19 104 PRO A C 1
ATOM 828 O O . PRO A 1 104 ? -28.553 -2.504 19.240 1.00 92.19 104 PRO A O 1
ATOM 831 N N . THR A 1 105 ? -26.956 -3.732 20.219 1.00 91.19 105 THR A N 1
ATOM 832 C CA . THR A 1 105 ? -27.852 -4.361 21.189 1.00 91.19 105 THR A CA 1
ATOM 833 C C . THR A 1 105 ? -27.887 -3.562 22.497 1.00 91.19 105 THR A C 1
ATOM 835 O O . THR A 1 105 ? -26.932 -2.841 22.813 1.00 91.19 105 THR A O 1
ATOM 838 N N . PRO A 1 106 ? -28.935 -3.713 23.326 1.00 91.19 106 PRO A N 1
ATOM 839 C CA . PRO A 1 106 ? -28.958 -3.120 24.662 1.00 91.19 106 PRO A CA 1
ATOM 840 C C . PRO A 1 106 ? -27.757 -3.532 25.533 1.00 91.19 106 PRO A C 1
ATOM 842 O O . PRO A 1 106 ? -27.233 -2.705 26.281 1.00 91.19 106 PRO A O 1
ATOM 845 N N . LEU A 1 107 ? -27.257 -4.772 25.391 1.00 92.31 107 LEU A N 1
ATOM 846 C CA . LEU A 1 107 ? -26.037 -5.216 26.077 1.00 92.31 107 LEU A CA 1
ATOM 847 C C . LEU A 1 107 ? -24.799 -4.480 25.558 1.00 92.31 107 LEU A C 1
ATOM 849 O O . LEU A 1 107 ? -23.978 -4.043 26.360 1.00 92.31 107 LEU A O 1
ATOM 853 N N . LEU A 1 108 ? -24.666 -4.318 24.239 1.00 94.38 108 LEU A N 1
ATOM 854 C CA . LEU A 1 108 ? -23.557 -3.563 23.657 1.00 94.38 108 LEU A CA 1
ATOM 855 C C . LEU A 1 108 ? -23.528 -2.135 24.221 1.00 94.38 108 LEU A C 1
ATOM 857 O O . LEU A 1 108 ? -22.477 -1.665 24.649 1.00 94.38 108 LEU A O 1
ATOM 861 N N . GLN A 1 109 ? -24.687 -1.475 24.308 1.00 94.00 109 GLN A N 1
ATOM 862 C CA . GLN A 1 109 ? -24.806 -0.155 24.938 1.00 94.00 109 GLN A CA 1
ATOM 863 C C . GLN A 1 109 ? -24.439 -0.171 26.424 1.00 94.00 109 GLN A C 1
ATOM 865 O O . GLN A 1 109 ? -23.734 0.717 26.893 1.00 94.00 109 GLN A O 1
ATOM 870 N N . CYS A 1 110 ? -24.885 -1.186 27.166 1.00 94.38 110 CYS A N 1
ATOM 871 C CA . CYS A 1 110 ? -24.552 -1.369 28.579 1.00 94.38 110 CYS A CA 1
ATOM 872 C C . CYS A 1 110 ? -23.029 -1.447 28.797 1.00 94.38 110 CYS A C 1
ATOM 874 O O . CYS A 1 110 ? -22.479 -0.720 29.626 1.00 94.38 110 CYS A O 1
ATOM 876 N N . VAL A 1 111 ? -22.326 -2.255 27.996 1.00 96.12 111 VAL A N 1
ATOM 877 C CA . VAL A 1 111 ? -20.865 -2.394 28.093 1.00 96.12 111 VAL A CA 1
ATOM 878 C C . VAL A 1 111 ? -20.143 -1.129 27.620 1.00 96.12 111 VAL A C 1
ATOM 880 O O . VAL A 1 111 ? -19.214 -0.685 28.291 1.00 96.12 111 VAL A O 1
ATOM 883 N N . ARG A 1 112 ? -20.581 -0.493 26.523 1.00 96.19 112 ARG A N 1
ATOM 884 C CA . ARG A 1 112 ? -20.025 0.794 26.055 1.00 96.19 112 ARG A CA 1
ATOM 885 C C . ARG A 1 112 ? -20.101 1.867 27.137 1.00 96.19 112 ARG A C 1
ATOM 887 O O . ARG A 1 112 ? -19.106 2.539 27.399 1.00 96.19 112 ARG A O 1
ATOM 894 N N . PHE A 1 113 ? -21.258 1.999 27.781 1.00 95.75 113 PHE A N 1
ATOM 895 C CA . PHE A 1 113 ? -21.458 2.943 28.874 1.00 95.75 113 PHE A CA 1
ATOM 896 C C . PHE A 1 113 ? -20.504 2.661 30.037 1.00 95.75 113 PHE A C 1
ATOM 898 O O . PHE A 1 113 ? -19.790 3.559 30.473 1.00 95.75 113 PHE A O 1
ATOM 905 N N . MET A 1 114 ? -20.425 1.403 30.481 1.00 95.50 114 MET A N 1
ATOM 906 C CA . MET A 1 114 ? -19.504 0.970 31.537 1.00 95.50 114 MET A CA 1
ATOM 907 C C . MET A 1 114 ? -18.043 1.322 31.214 1.00 95.50 114 MET A C 1
ATOM 909 O O . MET A 1 114 ? -17.336 1.847 32.072 1.00 95.50 114 MET A O 1
ATOM 913 N N . LEU A 1 115 ? -17.593 1.070 29.980 1.00 95.81 115 LEU A N 1
ATOM 914 C CA . LEU A 1 115 ? -16.229 1.379 29.539 1.00 95.81 115 LEU A CA 1
ATOM 915 C C . LEU A 1 115 ? -15.953 2.890 29.532 1.00 95.81 115 LEU A C 1
ATOM 917 O O . LEU A 1 115 ? -14.892 3.311 29.991 1.00 95.81 115 LEU A O 1
ATOM 921 N N . ILE A 1 116 ? -16.908 3.702 29.062 1.00 95.12 116 ILE A N 1
ATOM 922 C CA . ILE A 1 116 ? -16.801 5.169 29.059 1.00 95.12 116 ILE A CA 1
ATOM 923 C C . ILE A 1 116 ? -16.764 5.716 30.489 1.00 95.12 116 ILE A C 1
ATOM 925 O O . ILE A 1 116 ? -15.897 6.525 30.810 1.00 95.12 116 ILE A O 1
ATOM 929 N N . LYS A 1 117 ? -17.672 5.270 31.366 1.00 93.06 117 LYS A N 1
ATOM 930 C CA . LYS A 1 117 ? -17.749 5.762 32.752 1.00 93.06 117 LYS A CA 1
ATOM 931 C C . LYS A 1 117 ? -16.492 5.467 33.552 1.00 93.06 117 LYS A C 1
ATOM 933 O O . LYS A 1 117 ? -16.087 6.297 34.356 1.00 93.06 117 LYS A O 1
ATOM 938 N N . ALA A 1 118 ? -15.883 4.317 33.302 1.00 91.25 118 ALA A N 1
ATOM 939 C CA . ALA A 1 118 ? -14.639 3.914 33.933 1.00 91.25 118 ALA A CA 1
ATOM 940 C C . ALA A 1 118 ? -13.379 4.474 33.254 1.00 91.25 118 ALA A C 1
ATOM 942 O O . ALA A 1 118 ? -12.276 4.062 33.606 1.00 91.25 118 ALA A O 1
ATOM 943 N N . GLN A 1 119 ? -13.527 5.358 32.258 1.00 90.69 119 GLN A N 1
ATOM 944 C CA . GLN A 1 119 ? -12.411 5.998 31.551 1.00 90.69 119 GLN A CA 1
ATOM 945 C C . GLN A 1 119 ? -11.424 4.994 30.926 1.00 90.69 119 GLN A C 1
ATOM 947 O O . GLN A 1 119 ? -10.264 5.305 30.682 1.00 90.69 119 GLN A O 1
ATOM 952 N N . VAL A 1 120 ? -11.882 3.777 30.603 1.00 88.81 120 VAL A N 1
ATOM 953 C CA . VAL A 1 120 ? -11.056 2.762 29.922 1.00 88.81 120 VAL A CA 1
ATOM 954 C C . VAL A 1 120 ? -10.458 3.274 28.599 1.00 88.81 120 VAL A C 1
ATOM 956 O O . VAL A 1 120 ? -9.290 2.970 28.340 1.00 88.81 120 VAL A O 1
ATOM 959 N N . PRO A 1 121 ? -11.180 4.070 27.777 1.00 83.81 121 PRO A N 1
ATOM 960 C CA . PRO A 1 121 ? -10.620 4.642 26.553 1.00 83.81 121 PRO A CA 1
ATOM 961 C C . PRO A 1 121 ? -9.389 5.530 26.767 1.00 83.81 121 PRO A C 1
ATOM 963 O O . PRO A 1 121 ? -8.561 5.634 25.863 1.00 83.81 121 PRO A O 1
ATOM 966 N N . ASP A 1 122 ? -9.250 6.144 27.944 1.00 83.50 122 ASP A N 1
ATOM 967 C CA . ASP A 1 122 ? -8.160 7.079 28.240 1.00 83.50 122 ASP A CA 1
ATOM 968 C C . ASP A 1 122 ? -6.844 6.341 28.564 1.00 83.50 122 ASP A C 1
ATOM 970 O O . ASP A 1 122 ? -5.765 6.931 28.521 1.00 83.50 122 ASP A O 1
ATOM 974 N N . PHE A 1 123 ? -6.908 5.024 28.811 1.00 75.38 123 PHE A N 1
ATOM 975 C CA . PHE A 1 123 ? -5.786 4.192 29.257 1.00 75.38 123 PHE A CA 1
ATOM 976 C C . PHE A 1 123 ? -5.533 2.977 28.334 1.00 75.38 123 PHE A C 1
ATOM 978 O O . PHE A 1 123 ? -5.487 1.822 28.773 1.00 75.38 123 PHE A O 1
ATOM 985 N N . MET A 1 124 ? -5.339 3.215 27.029 1.00 70.94 124 MET A N 1
ATOM 986 C CA . MET A 1 124 ? -5.068 2.177 26.011 1.00 70.94 124 MET A CA 1
ATOM 987 C C . MET A 1 124 ? -3.622 1.629 26.020 1.00 70.94 124 MET A C 1
ATOM 989 O O . MET A 1 124 ? -2.968 1.532 24.984 1.00 70.94 124 MET A O 1
ATOM 993 N N . TYR A 1 125 ? -3.111 1.232 27.187 1.00 70.56 125 TYR A N 1
ATOM 994 C CA . TYR A 1 125 ? -1.723 0.760 27.331 1.00 70.56 125 TYR A CA 1
ATOM 995 C C . TYR A 1 125 ? -1.527 -0.746 27.119 1.00 70.56 125 TYR A C 1
ATOM 997 O O . TYR A 1 125 ? -0.395 -1.190 26.956 1.00 70.56 125 TYR A O 1
ATOM 1005 N N . SER A 1 126 ? -2.599 -1.548 27.139 1.00 83.06 126 SER A N 1
ATOM 1006 C CA . SER A 1 126 ? -2.509 -3.013 27.030 1.00 83.06 126 SER A CA 1
ATOM 1007 C C . SER A 1 126 ? -3.227 -3.552 25.797 1.00 83.06 126 SER A C 1
ATOM 1009 O O . SER A 1 126 ? -4.279 -3.035 25.414 1.00 83.06 126 SER A O 1
ATOM 1011 N N . ASP A 1 127 ? -2.720 -4.646 25.226 1.00 84.94 127 ASP A N 1
ATOM 1012 C CA . ASP A 1 127 ? -3.348 -5.298 24.068 1.00 84.94 127 ASP A CA 1
ATOM 1013 C C . ASP A 1 127 ? -4.762 -5.794 24.375 1.00 84.94 127 ASP A C 1
ATOM 1015 O O . ASP A 1 127 ? -5.650 -5.705 23.531 1.00 84.94 127 ASP A O 1
ATOM 1019 N N . LYS A 1 128 ? -5.020 -6.220 25.618 1.00 88.00 128 LYS A N 1
ATOM 1020 C CA . LYS A 1 128 ? -6.374 -6.578 26.066 1.00 88.00 128 LYS A CA 1
ATOM 1021 C C . LYS A 1 128 ? -7.320 -5.379 26.014 1.00 88.00 128 LYS A C 1
ATOM 1023 O O . LYS A 1 128 ? -8.454 -5.527 25.571 1.00 88.00 128 LYS A O 1
ATOM 1028 N N . THR A 1 129 ? -6.857 -4.199 26.432 1.00 89.94 129 THR A N 1
ATOM 1029 C CA . THR A 1 129 ? -7.647 -2.964 26.329 1.00 89.94 129 THR A CA 1
ATOM 1030 C C . THR A 1 129 ? -7.927 -2.632 24.868 1.00 89.94 129 THR A C 1
ATOM 1032 O O . THR A 1 129 ? -9.073 -2.359 24.534 1.00 89.94 129 THR A O 1
ATOM 1035 N N . LYS A 1 130 ? -6.923 -2.728 23.984 1.00 89.31 130 LYS A N 1
ATOM 1036 C CA . LYS A 1 130 ? -7.097 -2.482 22.542 1.00 89.31 130 LYS A CA 1
ATOM 1037 C C . LYS A 1 130 ? -8.147 -3.416 21.929 1.00 89.31 130 LYS A C 1
ATOM 1039 O O . LYS A 1 130 ? -9.039 -2.937 21.244 1.00 89.31 130 LYS A O 1
ATOM 1044 N N . VAL A 1 131 ? -8.099 -4.719 22.228 1.00 90.31 131 VAL A N 1
ATOM 1045 C CA . VAL A 1 131 ? -9.085 -5.704 21.733 1.00 90.31 131 VAL A CA 1
ATOM 1046 C C . VAL A 1 131 ? -10.506 -5.358 22.181 1.00 90.31 131 VAL A C 1
ATOM 1048 O O . VAL A 1 131 ? -11.423 -5.365 21.362 1.00 90.31 131 VAL A O 1
ATOM 1051 N N . VAL A 1 132 ? -10.687 -5.015 23.460 1.00 93.50 132 VAL A N 1
ATOM 1052 C CA . VAL A 1 132 ? -11.990 -4.602 24.004 1.00 93.50 132 VAL A CA 1
ATOM 1053 C C . VAL A 1 132 ? -12.478 -3.321 23.325 1.00 93.50 132 VAL A C 1
ATOM 1055 O O . VAL A 1 132 ? -13.636 -3.244 22.920 1.00 93.50 132 VAL A O 1
ATOM 1058 N N . MET A 1 133 ? -11.605 -2.327 23.161 1.00 93.12 133 MET A N 1
ATOM 1059 C CA . MET A 1 133 ? -11.954 -1.062 22.515 1.00 93.12 133 MET A CA 1
ATOM 1060 C C . MET A 1 133 ? -12.321 -1.252 21.041 1.00 93.12 133 MET A C 1
ATOM 1062 O O . MET A 1 133 ? -13.356 -0.753 20.608 1.00 93.12 133 MET A O 1
ATOM 1066 N N . ASP A 1 134 ? -11.531 -2.022 20.292 1.00 91.75 134 ASP A N 1
ATOM 1067 C CA . ASP A 1 134 ? -11.788 -2.323 18.882 1.00 91.75 134 ASP A CA 1
ATOM 1068 C C . ASP A 1 134 ? -13.112 -3.081 18.698 1.00 91.75 134 ASP A C 1
ATOM 1070 O O . ASP A 1 134 ? -13.833 -2.812 17.745 1.00 91.75 134 ASP A O 1
ATOM 1074 N N . PHE A 1 135 ? -13.465 -3.989 19.617 1.00 93.69 135 PHE A N 1
ATOM 1075 C CA . PHE A 1 135 ? -14.717 -4.743 19.543 1.00 93.69 135 PHE A CA 1
ATOM 1076 C C . PHE A 1 135 ? -15.936 -3.900 19.935 1.00 93.69 135 PHE A C 1
ATOM 1078 O O . PHE A 1 135 ? -16.898 -3.788 19.174 1.00 93.69 135 PHE A O 1
ATOM 1085 N N . PHE A 1 136 ? -15.932 -3.306 21.132 1.00 95.38 136 PHE A N 1
ATOM 1086 C CA . PHE A 1 136 ? -17.107 -2.597 21.640 1.00 95.38 136 PHE A CA 1
ATOM 1087 C C . PHE A 1 136 ? -17.305 -1.246 20.955 1.00 95.38 136 PHE A C 1
ATOM 1089 O O . PHE A 1 136 ? -18.443 -0.798 20.854 1.00 95.38 136 PHE A O 1
ATOM 1096 N N . PHE A 1 137 ? -16.255 -0.616 20.430 1.00 94.19 137 PHE A N 1
ATOM 1097 C CA . PHE A 1 137 ? -16.342 0.658 19.712 1.00 94.19 137 PHE A CA 1
ATOM 1098 C C . PHE A 1 137 ? -15.996 0.541 18.226 1.00 94.19 137 PHE A C 1
ATOM 1100 O O . PHE A 1 137 ? -15.578 1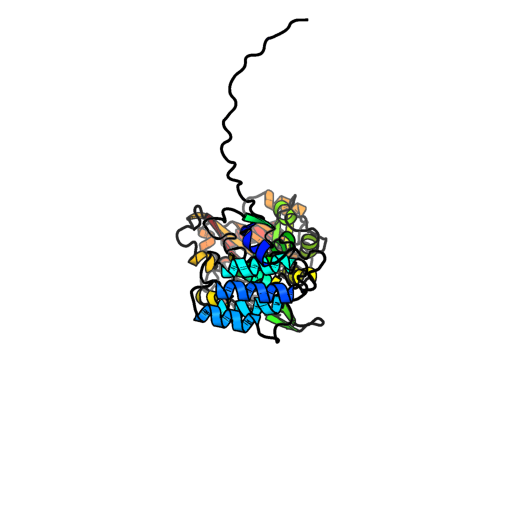.527 17.616 1.00 94.19 137 PHE A O 1
ATOM 1107 N N . ASP A 1 138 ? -16.220 -0.639 17.645 1.00 92.25 138 ASP A N 1
ATOM 1108 C CA . ASP A 1 138 ? -16.083 -0.905 16.212 1.00 92.25 138 ASP A CA 1
ATOM 1109 C C . ASP A 1 138 ? -16.723 0.230 15.375 1.00 92.25 138 ASP A C 1
ATOM 1111 O O . ASP A 1 138 ? -17.875 0.616 15.633 1.00 92.25 138 ASP A O 1
ATOM 1115 N N . PRO A 1 139 ? -15.984 0.816 14.411 1.00 90.25 139 PRO A N 1
ATOM 1116 C CA . PRO A 1 139 ? -16.446 1.958 13.624 1.00 90.25 139 PRO A CA 1
ATOM 1117 C C . PRO A 1 139 ? -17.618 1.645 12.683 1.00 90.25 139 PRO A C 1
ATOM 1119 O O . PRO A 1 139 ? -18.262 2.581 12.209 1.00 90.25 139 PRO A O 1
ATOM 1122 N N . THR A 1 140 ? -17.899 0.371 12.397 1.00 88.56 140 THR A N 1
ATOM 1123 C CA . THR A 1 140 ? -18.988 -0.057 11.502 1.00 88.56 140 THR A CA 1
ATOM 1124 C C . THR A 1 140 ? -20.311 -0.294 12.222 1.00 88.56 140 THR A C 1
ATOM 1126 O O . THR A 1 140 ? -21.365 -0.289 11.589 1.00 88.56 140 THR A O 1
ATOM 1129 N N . ILE A 1 141 ? -20.283 -0.472 13.543 1.00 91.38 141 ILE A N 1
ATOM 1130 C CA . ILE A 1 141 ? -21.491 -0.698 14.337 1.00 91.38 141 ILE A CA 1
ATOM 1131 C C . ILE A 1 141 ? -22.178 0.637 14.623 1.00 91.38 141 ILE A C 1
ATOM 1133 O O . ILE A 1 141 ? -21.535 1.588 15.081 1.00 91.38 141 ILE A O 1
ATOM 1137 N N . PHE A 1 142 ? -23.501 0.710 14.430 1.00 91.88 142 PHE A N 1
ATOM 1138 C CA . PHE A 1 142 ? -24.242 1.927 14.756 1.00 91.88 142 PHE A CA 1
ATOM 1139 C C . PHE A 1 142 ? -24.058 2.288 16.235 1.00 91.88 142 PHE A C 1
ATOM 1141 O O . PHE A 1 142 ? -23.979 1.445 17.140 1.00 91.88 142 PHE A O 1
ATOM 1148 N N . ARG A 1 143 ? -23.945 3.589 16.493 1.00 91.69 143 ARG A N 1
ATOM 1149 C CA . ARG A 1 143 ? -23.572 4.081 17.822 1.00 91.69 143 ARG A CA 1
ATOM 1150 C C . ARG A 1 143 ? -24.705 4.043 18.813 1.00 91.69 143 ARG A C 1
ATOM 1152 O O . ARG A 1 143 ? -24.438 3.786 19.978 1.00 91.69 143 ARG A O 1
ATOM 1159 N N . ASN A 1 144 ? -25.928 4.282 18.357 1.00 91.62 144 ASN A N 1
ATOM 1160 C CA . ASN A 1 144 ? -27.116 4.397 19.190 1.00 91.62 144 ASN A CA 1
ATOM 1161 C C . ASN A 1 144 ? -28.109 3.302 18.819 1.00 91.62 144 ASN A C 1
ATOM 1163 O O . ASN A 1 144 ? -28.225 2.935 17.653 1.00 91.62 144 ASN A O 1
ATOM 1167 N N . VAL A 1 145 ? -28.817 2.790 19.821 1.00 89.81 145 VAL A N 1
ATOM 1168 C CA . VAL A 1 145 ? -30.026 1.994 19.589 1.00 89.81 145 VAL A CA 1
ATOM 1169 C C . VAL A 1 145 ? -31.118 2.888 19.009 1.00 89.81 145 VAL A C 1
ATOM 1171 O O . VAL A 1 145 ? -31.219 4.058 19.384 1.00 89.81 145 VAL A O 1
ATOM 1174 N N . GLU A 1 146 ? -31.918 2.340 18.096 1.00 88.00 146 GLU A N 1
ATOM 1175 C CA . GLU A 1 146 ? -33.080 3.026 17.537 1.00 88.00 146 GLU A CA 1
ATOM 1176 C C . GLU A 1 146 ? -34.385 2.464 18.130 1.00 88.00 146 GLU A C 1
ATOM 1178 O O . GLU A 1 146 ? -34.525 1.242 18.231 1.00 88.00 146 GLU A O 1
ATOM 1183 N N . PRO A 1 147 ? -35.349 3.328 18.506 1.00 88.44 147 PRO A N 1
ATOM 1184 C CA . PRO A 1 147 ? -35.246 4.790 18.550 1.00 88.44 147 PRO A CA 1
ATOM 1185 C C . PRO A 1 147 ? -34.313 5.280 19.681 1.00 88.44 147 PRO A C 1
ATOM 1187 O O . PRO A 1 147 ? -34.104 4.559 20.661 1.00 88.44 147 PRO A O 1
ATOM 1190 N N . PRO A 1 148 ? -33.758 6.504 19.577 1.00 86.88 148 PRO A N 1
ATOM 1191 C CA . PRO A 1 148 ? -32.927 7.065 20.636 1.00 86.88 148 PRO A CA 1
ATOM 1192 C C . PRO A 1 148 ? -33.722 7.226 21.948 1.00 86.88 148 PRO A C 1
ATOM 1194 O O . PRO A 1 148 ? -34.939 7.435 21.906 1.00 86.88 148 PRO A O 1
ATOM 1197 N N . PRO A 1 149 ? -33.060 7.174 23.121 1.00 88.56 149 PRO A N 1
ATOM 1198 C CA . PRO A 1 149 ? -33.732 7.330 24.410 1.00 88.56 149 PRO A CA 1
ATOM 1199 C C . PRO A 1 149 ? -34.381 8.713 24.552 1.00 88.56 149 PRO A C 1
ATOM 1201 O O . PRO A 1 149 ? -33.759 9.720 24.216 1.00 88.56 149 PRO A O 1
ATOM 1204 N N . THR A 1 150 ? -35.595 8.773 25.109 1.00 86.19 150 THR A N 1
ATOM 1205 C CA . THR A 1 150 ? -36.338 10.031 25.313 1.00 86.19 150 THR A CA 1
ATOM 1206 C C . THR A 1 150 ? -35.610 10.987 26.265 1.00 86.19 150 THR A C 1
ATOM 1208 O O . THR A 1 150 ? -35.502 12.175 25.979 1.00 86.19 150 THR A O 1
ATOM 1211 N N . ASP A 1 151 ? -35.044 10.447 27.350 1.00 90.00 151 ASP A N 1
ATOM 1212 C CA . ASP A 1 151 ? -34.196 11.165 28.306 1.00 90.00 151 ASP A CA 1
ATOM 1213 C C . ASP A 1 151 ? -32.750 10.684 28.158 1.00 90.00 151 ASP A C 1
ATOM 1215 O O . ASP A 1 151 ? -32.294 9.805 28.893 1.00 90.00 151 ASP A O 1
ATOM 1219 N N . ALA A 1 152 ? -32.038 11.209 27.162 1.00 91.88 152 ALA A N 1
ATOM 1220 C CA . ALA A 1 152 ? -30.671 10.793 26.865 1.00 91.88 152 ALA A CA 1
ATOM 1221 C C . ALA A 1 152 ? -29.612 11.649 27.578 1.00 91.88 152 ALA A C 1
ATOM 1223 O O . ALA A 1 152 ? -29.695 12.877 27.625 1.00 91.88 152 ALA A O 1
ATOM 1224 N N . VAL A 1 153 ? -28.560 10.990 28.057 1.00 93.69 153 VAL A N 1
ATOM 1225 C CA . VAL A 1 153 ? -27.272 11.604 28.391 1.00 93.69 153 VAL A CA 1
ATOM 1226 C C . VAL A 1 153 ? -26.300 11.398 27.232 1.00 93.69 153 VAL A C 1
ATOM 1228 O O . VAL A 1 153 ? -26.344 10.372 26.550 1.00 93.69 153 VAL A O 1
ATOM 1231 N N . VAL A 1 154 ? -25.438 12.387 26.993 1.00 93.62 154 VAL A N 1
ATOM 1232 C CA . VAL A 1 154 ? -24.545 12.429 25.826 1.00 93.62 154 VAL A CA 1
ATOM 1233 C C . VAL A 1 154 ? -23.102 12.256 26.271 1.00 93.62 154 VAL A C 1
ATOM 1235 O O . VAL A 1 154 ? -22.644 12.946 27.179 1.00 93.62 154 VAL A O 1
ATOM 1238 N N . TYR A 1 155 ? -22.385 11.372 25.589 1.00 94.62 155 TYR A N 1
ATOM 1239 C CA . TYR A 1 155 ? -20.962 11.131 25.790 1.00 94.62 155 TYR A CA 1
ATOM 1240 C C . TYR A 1 155 ? -20.205 11.204 24.469 1.00 94.62 155 TYR A C 1
ATOM 1242 O O . TYR A 1 155 ? -20.773 10.984 23.400 1.00 94.62 155 TYR A O 1
ATOM 1250 N N . LYS A 1 156 ? -18.899 11.471 24.544 1.00 93.19 156 LYS A N 1
ATOM 1251 C CA . LYS A 1 156 ? -18.007 11.337 23.389 1.00 93.19 156 LYS A CA 1
ATOM 1252 C C . LYS A 1 156 ? -17.847 9.856 23.044 1.00 93.19 156 LYS A C 1
ATOM 1254 O O . LYS A 1 156 ? -17.600 9.051 23.937 1.00 93.19 156 LYS A O 1
ATOM 1259 N N . TYR A 1 157 ? -17.971 9.501 21.768 1.00 92.06 157 TYR A N 1
ATOM 1260 C CA . TYR A 1 157 ? -17.790 8.133 21.289 1.00 92.06 157 TYR A CA 1
ATOM 1261 C C . TYR A 1 157 ? -16.296 7.827 21.078 1.00 92.06 157 TYR A C 1
ATOM 1263 O O . TYR A 1 157 ? -15.666 8.439 20.209 1.00 92.06 157 TYR A O 1
ATOM 1271 N N . PRO A 1 158 ? -15.705 6.891 21.841 1.00 90.62 158 PRO A N 1
ATOM 1272 C CA . PRO A 1 158 ? -14.300 6.533 21.704 1.00 90.62 158 PRO A CA 1
ATOM 1273 C C . PRO A 1 158 ? -14.128 5.472 20.609 1.00 90.62 158 PRO A C 1
ATOM 1275 O O . PRO A 1 158 ? -13.947 4.297 20.906 1.00 90.62 158 PRO A O 1
ATOM 1278 N N . THR A 1 159 ? -14.227 5.882 19.341 1.00 89.69 159 THR A N 1
ATOM 1279 C CA . THR A 1 159 ? -14.125 4.979 18.180 1.00 89.69 159 THR A CA 1
ATOM 1280 C C . THR A 1 159 ? -12.888 4.077 18.264 1.00 89.69 159 THR A C 1
ATOM 1282 O O . THR A 1 159 ? -11.772 4.579 18.420 1.00 89.69 159 THR A O 1
ATOM 1285 N N . GLY A 1 160 ? -13.093 2.765 18.120 1.00 89.88 160 GLY A N 1
ATOM 1286 C CA . GLY A 1 160 ? -12.033 1.766 17.983 1.00 89.88 160 GLY A CA 1
ATOM 1287 C C . GLY A 1 160 ? -11.256 1.918 16.671 1.00 89.88 160 GLY A C 1
ATOM 1288 O O . GLY A 1 160 ? -11.566 2.777 15.838 1.00 89.88 160 GLY A O 1
ATOM 1289 N N . ARG A 1 161 ? -10.219 1.100 16.467 1.00 91.38 161 ARG A N 1
ATOM 1290 C CA . ARG A 1 161 ? -9.357 1.245 15.288 1.00 91.38 161 ARG A CA 1
ATOM 1291 C C . ARG A 1 161 ? -10.038 0.761 14.013 1.00 91.38 161 ARG A C 1
ATOM 1293 O O . ARG A 1 161 ? -10.558 -0.351 13.937 1.00 91.38 161 ARG A O 1
ATOM 1300 N N . LEU A 1 162 ? -9.930 1.561 12.956 1.00 93.94 162 LEU A N 1
ATOM 1301 C CA . LEU A 1 162 ? -10.278 1.143 11.605 1.00 93.94 162 LEU A CA 1
ATOM 1302 C C . LEU A 1 162 ? -9.185 0.213 11.062 1.00 93.94 162 LEU A C 1
ATOM 1304 O O . LEU A 1 162 ? -8.081 0.641 10.744 1.00 93.94 162 LEU A O 1
ATOM 1308 N N . LYS A 1 163 ? -9.511 -1.066 10.933 1.00 95.06 163 LYS A N 1
ATOM 1309 C CA . LYS A 1 163 ? -8.711 -2.089 10.251 1.00 95.06 163 LYS A CA 1
ATOM 1310 C C . LYS A 1 163 ? -8.865 -2.033 8.731 1.00 95.06 163 LYS A C 1
ATOM 1312 O O . LYS A 1 163 ? -9.987 -2.126 8.225 1.00 95.06 163 LYS A O 1
ATOM 1317 N N . VAL A 1 164 ? -7.744 -1.929 8.026 1.00 97.62 164 VAL A N 1
ATOM 1318 C CA . VAL A 1 164 ? -7.642 -1.919 6.562 1.00 97.62 164 VAL A CA 1
ATOM 1319 C C . VAL A 1 164 ? -6.794 -3.105 6.115 1.00 97.62 164 VAL A C 1
ATOM 1321 O O . VAL A 1 164 ? -5.645 -3.229 6.533 1.00 97.62 164 VAL A O 1
ATOM 1324 N N . ALA A 1 165 ? -7.332 -3.954 5.245 1.00 97.69 165 ALA A N 1
ATOM 1325 C CA . ALA A 1 165 ? -6.584 -5.015 4.582 1.00 97.69 165 ALA A CA 1
ATOM 1326 C C . ALA A 1 165 ? -6.135 -4.539 3.195 1.00 97.69 165 ALA A C 1
ATOM 1328 O O . ALA A 1 165 ? -6.945 -4.076 2.395 1.00 97.69 165 ALA A O 1
ATOM 1329 N N . ILE A 1 166 ? -4.845 -4.656 2.901 1.00 97.94 166 ILE A N 1
ATOM 1330 C CA . ILE A 1 166 ? -4.234 -4.307 1.621 1.00 97.94 166 ILE A CA 1
ATOM 1331 C C . ILE A 1 166 ? -3.672 -5.579 0.994 1.00 97.94 166 ILE A C 1
ATOM 1333 O O . ILE A 1 166 ? -2.827 -6.244 1.590 1.00 97.94 166 ILE A O 1
ATOM 1337 N N . VAL A 1 167 ? -4.104 -5.907 -0.222 1.00 97.12 167 VAL A N 1
ATOM 1338 C CA . VAL A 1 167 ? -3.562 -7.046 -0.977 1.00 97.12 167 VAL A CA 1
ATOM 1339 C C . VAL A 1 167 ? -2.589 -6.527 -2.031 1.00 97.12 167 VAL A C 1
ATOM 1341 O O . VAL A 1 167 ? -2.970 -5.740 -2.894 1.00 97.12 167 VAL A O 1
ATOM 1344 N N . GLY A 1 168 ? -1.337 -6.978 -1.958 1.00 95.50 168 GLY A N 1
ATOM 1345 C CA . GLY A 1 168 ? -0.191 -6.506 -2.738 1.00 95.50 168 GLY A CA 1
ATOM 1346 C C . GLY A 1 168 ? 0.805 -5.708 -1.888 1.00 95.50 168 GLY A C 1
ATOM 1347 O O . GLY A 1 168 ? 0.414 -4.998 -0.971 1.00 95.50 168 GLY A O 1
ATOM 1348 N N . GLY A 1 169 ? 2.099 -5.800 -2.211 1.00 94.56 169 GLY A N 1
ATOM 1349 C CA . GLY A 1 169 ? 3.213 -5.152 -1.493 1.00 94.56 169 GLY A CA 1
ATOM 1350 C C . GLY A 1 169 ? 4.094 -4.281 -2.391 1.00 94.56 169 GLY A C 1
ATOM 1351 O O . GLY A 1 169 ? 5.293 -4.128 -2.163 1.00 94.56 169 GLY A O 1
ATOM 1352 N N . GLY A 1 170 ? 3.520 -3.760 -3.478 1.00 94.44 170 GLY A N 1
ATOM 1353 C CA . GLY A 1 170 ? 4.188 -2.805 -4.364 1.00 94.44 170 GLY A CA 1
ATOM 1354 C C . GLY A 1 170 ? 4.198 -1.369 -3.813 1.00 94.44 170 GLY A C 1
ATOM 1355 O O . GLY A 1 170 ? 3.670 -1.113 -2.729 1.00 94.44 170 GLY A O 1
ATOM 1356 N N . PRO A 1 171 ? 4.725 -0.400 -4.589 1.00 94.94 171 PRO A N 1
ATOM 1357 C CA . PRO A 1 171 ? 4.810 1.004 -4.178 1.00 94.94 171 PRO A CA 1
ATOM 1358 C C . PRO A 1 171 ? 3.486 1.598 -3.686 1.00 94.94 171 PRO A C 1
ATOM 1360 O O . PRO A 1 171 ? 3.461 2.252 -2.649 1.00 94.94 171 PRO A O 1
ATOM 1363 N N . THR A 1 172 ? 2.383 1.330 -4.395 1.00 94.81 172 THR A N 1
ATOM 1364 C CA . THR A 1 172 ? 1.046 1.819 -4.028 1.00 94.81 172 THR A CA 1
ATOM 1365 C C . THR A 1 172 ? 0.621 1.312 -2.654 1.00 94.81 172 THR A C 1
ATOM 1367 O O . THR A 1 172 ? 0.217 2.109 -1.820 1.00 94.81 172 THR A O 1
ATOM 1370 N N . ALA A 1 173 ? 0.767 0.010 -2.393 1.00 97.12 173 ALA A N 1
ATOM 1371 C CA . ALA A 1 173 ? 0.380 -0.592 -1.122 1.00 97.12 173 ALA A CA 1
ATOM 1372 C C . ALA A 1 173 ? 1.170 -0.015 0.056 1.00 97.12 173 ALA A C 1
ATOM 1374 O O . ALA A 1 173 ? 0.581 0.402 1.049 1.00 97.12 173 ALA A O 1
ATOM 1375 N N . LEU A 1 174 ? 2.497 0.048 -0.080 1.00 98.06 174 LEU A N 1
ATOM 1376 C CA . LEU A 1 174 ? 3.388 0.528 0.975 1.00 98.06 174 LEU A CA 1
ATOM 1377 C C . LEU A 1 174 ? 3.164 2.018 1.262 1.00 98.06 174 LEU A C 1
ATOM 1379 O O . LEU A 1 174 ? 3.040 2.412 2.420 1.00 98.06 174 LEU A O 1
ATOM 1383 N N . ALA A 1 175 ? 3.032 2.847 0.220 1.00 97.19 175 ALA A N 1
ATOM 1384 C CA . ALA A 1 175 ? 2.722 4.266 0.382 1.00 97.19 175 ALA A CA 1
ATOM 1385 C C . ALA A 1 175 ? 1.344 4.487 1.031 1.00 97.19 175 ALA A C 1
ATOM 1387 O O . ALA A 1 175 ? 1.212 5.333 1.916 1.00 97.19 175 ALA A O 1
ATOM 1388 N N . SER A 1 176 ? 0.326 3.714 0.631 1.00 97.44 176 SER A N 1
ATOM 1389 C CA . SER A 1 176 ? -1.004 3.762 1.245 1.00 97.44 176 SER A CA 1
ATOM 1390 C C . SER A 1 176 ? -0.972 3.336 2.710 1.00 97.44 176 SER A C 1
ATOM 1392 O O . SER A 1 176 ? -1.570 4.022 3.532 1.00 97.44 176 SER A O 1
ATOM 1394 N N . ALA A 1 177 ? -0.255 2.262 3.054 1.00 98.31 177 ALA A N 1
ATOM 1395 C CA . ALA A 1 177 ? -0.136 1.790 4.431 1.00 98.31 177 ALA A CA 1
ATOM 1396 C C . ALA A 1 177 ? 0.479 2.853 5.348 1.00 98.31 177 ALA A C 1
ATOM 1398 O O . ALA A 1 177 ? -0.098 3.181 6.383 1.00 98.31 177 ALA A O 1
ATOM 1399 N N . ILE A 1 178 ? 1.594 3.453 4.919 1.00 98.25 178 ILE A N 1
ATOM 1400 C CA . ILE A 1 178 ? 2.258 4.536 5.654 1.00 98.25 178 ILE A CA 1
ATOM 1401 C C . ILE A 1 178 ? 1.326 5.743 5.790 1.00 98.25 178 ILE A C 1
ATOM 1403 O O . ILE A 1 178 ? 1.124 6.241 6.893 1.00 98.25 178 ILE A O 1
ATOM 1407 N N . SER A 1 179 ? 0.701 6.189 4.693 1.00 96.94 179 SER A N 1
ATOM 1408 C CA . SER A 1 179 ? -0.182 7.362 4.725 1.00 96.94 179 SER A CA 1
ATOM 1409 C C . SER A 1 179 ? -1.394 7.153 5.636 1.00 96.94 179 SER A C 1
ATOM 1411 O O . SER A 1 179 ? -1.767 8.064 6.373 1.00 96.94 179 SER A O 1
ATOM 1413 N N . LEU A 1 180 ? -1.992 5.957 5.615 1.00 97.31 180 LEU A N 1
ATOM 1414 C CA . LEU A 1 180 ? -3.108 5.587 6.485 1.00 97.31 180 LEU A CA 1
ATOM 1415 C C . LEU A 1 180 ? -2.692 5.545 7.956 1.00 97.31 180 LEU A C 1
ATOM 1417 O O . LEU A 1 180 ? -3.412 6.082 8.793 1.00 97.31 180 LEU A O 1
ATOM 1421 N N . ALA A 1 181 ? -1.537 4.961 8.278 1.00 96.94 181 ALA A N 1
ATOM 1422 C CA . ALA A 1 181 ? -1.039 4.915 9.650 1.00 96.94 181 ALA A CA 1
ATOM 1423 C C . ALA A 1 181 ? -0.718 6.322 10.190 1.00 96.94 181 ALA A C 1
ATOM 1425 O O . ALA A 1 181 ? -1.161 6.680 11.282 1.00 96.94 181 ALA A O 1
ATOM 1426 N N . GLU A 1 182 ? -0.018 7.148 9.403 1.00 95.50 182 GLU A N 1
ATOM 1427 C CA . GLU A 1 182 ? 0.353 8.519 9.778 1.00 95.50 182 GLU A CA 1
ATOM 1428 C C . GLU A 1 182 ? -0.883 9.413 9.954 1.00 95.50 182 GLU A C 1
ATOM 1430 O O . GLU A 1 182 ? -1.061 10.034 11.002 1.00 95.50 182 GLU A O 1
ATOM 1435 N N . LYS A 1 183 ? -1.777 9.455 8.956 1.00 94.31 183 LYS A N 1
ATOM 1436 C CA . LYS A 1 183 ? -2.996 10.284 9.009 1.00 94.31 183 LYS A CA 1
ATOM 1437 C C . LYS A 1 183 ? -4.025 9.746 9.997 1.00 94.31 183 LYS A C 1
ATOM 1439 O O . LYS A 1 183 ? -4.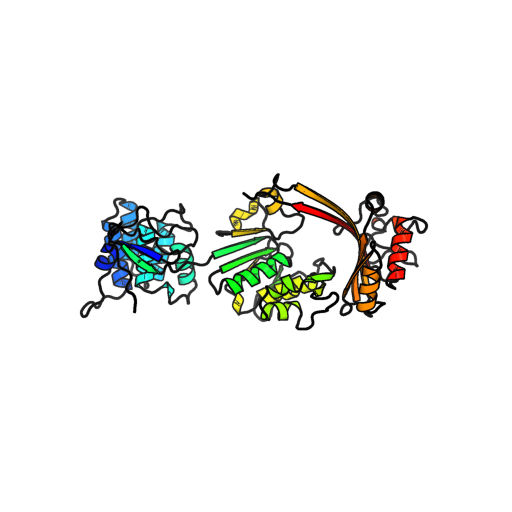819 10.514 10.533 1.00 94.31 183 LYS A O 1
ATOM 1444 N N . GLY A 1 184 ? -4.013 8.437 10.235 1.00 92.31 184 GLY A N 1
ATOM 1445 C CA . GLY A 1 184 ? -4.867 7.776 11.209 1.00 92.31 184 GLY A CA 1
ATOM 1446 C C . GLY A 1 184 ? -4.515 8.118 12.653 1.00 92.31 184 GLY A C 1
ATOM 1447 O O . GLY A 1 184 ? -5.368 7.943 13.520 1.00 92.31 184 GLY A O 1
ATOM 1448 N N . ALA A 1 185 ? -3.297 8.608 12.925 1.00 89.88 185 ALA A N 1
ATOM 1449 C CA . ALA A 1 185 ? -2.841 9.017 14.256 1.00 89.88 185 ALA A CA 1
ATOM 1450 C C . ALA A 1 185 ? -3.167 7.972 15.347 1.00 89.88 185 ALA A C 1
ATOM 1452 O O . ALA A 1 185 ? -3.739 8.287 16.390 1.00 89.88 185 ALA A O 1
ATOM 1453 N N . GLY A 1 186 ? -2.873 6.698 15.062 1.00 88.94 186 GLY A N 1
ATOM 1454 C CA . GLY A 1 186 ? -3.138 5.563 15.957 1.00 88.94 186 GLY A CA 1
ATOM 1455 C C . GLY A 1 186 ? -4.544 4.954 15.869 1.00 88.94 186 GLY A C 1
ATOM 1456 O O . GLY A 1 186 ? -4.790 3.902 16.454 1.00 88.94 186 GLY A O 1
ATOM 1457 N N . LYS A 1 187 ? -5.466 5.566 15.115 1.00 90.12 187 LYS A N 1
ATOM 1458 C CA . LYS A 1 187 ? -6.850 5.087 14.932 1.00 90.12 187 LYS A CA 1
ATOM 1459 C C . LYS A 1 187 ? -7.034 4.169 13.726 1.00 90.12 187 LYS A C 1
ATOM 1461 O O . LYS A 1 187 ? -8.143 3.698 13.494 1.00 90.12 187 LYS A O 1
ATOM 1466 N N . ILE A 1 188 ? -5.988 3.938 12.937 1.00 95.12 188 ILE A N 1
ATOM 1467 C CA . ILE A 1 188 ? -6.034 3.069 11.759 1.00 95.12 188 ILE A CA 1
ATOM 1468 C C . ILE A 1 188 ? -4.961 1.999 11.911 1.00 95.12 188 ILE A C 1
ATOM 1470 O O . ILE A 1 188 ? -3.804 2.310 12.182 1.00 95.12 188 ILE A O 1
ATOM 1474 N N . GLN A 1 189 ? -5.372 0.750 11.730 1.00 95.62 189 GLN A N 1
ATOM 1475 C CA . GLN A 1 189 ? -4.503 -0.416 11.686 1.00 95.62 189 GLN A CA 1
ATOM 1476 C C . GLN A 1 189 ? -4.532 -0.971 10.261 1.00 95.62 189 GLN A C 1
ATOM 1478 O O . GLN A 1 189 ? -5.600 -1.146 9.678 1.00 95.62 189 GLN A O 1
ATOM 1483 N N . VAL A 1 190 ? -3.370 -1.244 9.683 1.00 98.06 190 VAL A N 1
ATOM 1484 C CA . VAL A 1 190 ? -3.215 -1.678 8.296 1.00 98.06 190 VAL A CA 1
ATOM 1485 C C . VAL A 1 190 ? -2.553 -3.047 8.263 1.00 98.06 190 VAL A C 1
ATOM 1487 O O . VAL A 1 190 ? -1.541 -3.265 8.918 1.00 98.06 190 VAL A O 1
ATOM 1490 N N . HIS A 1 191 ? -3.106 -3.963 7.478 1.00 97.75 191 HIS A N 1
ATOM 1491 C CA . HIS A 1 191 ? -2.565 -5.296 7.240 1.00 97.75 191 HIS A CA 1
ATOM 1492 C C . HIS A 1 191 ? -2.228 -5.425 5.756 1.00 97.75 191 HIS A C 1
ATOM 1494 O O . HIS A 1 191 ? -3.125 -5.337 4.924 1.00 97.75 191 HIS A O 1
ATOM 1500 N N . VAL A 1 192 ? -0.955 -5.604 5.413 1.00 98.25 192 VAL A N 1
ATOM 1501 C CA . VAL A 1 192 ? -0.482 -5.689 4.023 1.00 98.25 192 VAL A CA 1
ATOM 1502 C C . VAL A 1 192 ? -0.054 -7.114 3.713 1.00 98.25 192 VAL A C 1
ATOM 1504 O O . VAL A 1 192 ? 0.805 -7.653 4.403 1.00 98.25 192 VAL A O 1
ATOM 1507 N N . TYR A 1 193 ? -0.615 -7.701 2.660 1.00 97.31 193 TYR A N 1
ATOM 1508 C CA . TYR A 1 193 ? -0.368 -9.083 2.254 1.00 97.31 193 TYR A CA 1
ATOM 1509 C C . TYR A 1 193 ? 0.379 -9.133 0.922 1.00 97.31 193 TYR A C 1
ATOM 1511 O O . TYR A 1 193 ? -0.124 -8.650 -0.096 1.00 97.31 193 TYR A O 1
ATOM 1519 N N . GLU A 1 194 ? 1.570 -9.730 0.893 1.00 95.44 194 GLU A N 1
ATOM 1520 C CA . GLU A 1 194 ? 2.371 -9.867 -0.326 1.00 95.44 194 GLU A CA 1
ATOM 1521 C C . GLU A 1 194 ? 3.103 -11.210 -0.391 1.00 95.44 194 GLU A C 1
ATOM 1523 O O . GLU A 1 194 ? 3.991 -11.521 0.399 1.00 95.44 194 GLU A O 1
ATOM 1528 N N . ARG A 1 195 ? 2.784 -11.970 -1.443 1.00 93.88 195 ARG A N 1
ATOM 1529 C CA . ARG A 1 195 ? 3.331 -13.307 -1.719 1.00 93.88 195 ARG A CA 1
ATOM 1530 C C . ARG A 1 195 ? 4.829 -13.343 -2.019 1.00 93.88 195 ARG A C 1
ATOM 1532 O O . ARG A 1 195 ? 5.418 -14.416 -1.989 1.00 93.88 195 ARG A O 1
ATOM 1539 N N . ARG A 1 196 ? 5.425 -12.222 -2.441 1.00 92.94 196 ARG A N 1
ATOM 1540 C CA . ARG A 1 196 ? 6.848 -12.156 -2.824 1.00 92.94 196 ARG A CA 1
ATOM 1541 C C . ARG A 1 196 ? 7.779 -11.978 -1.630 1.00 92.94 196 ARG A C 1
ATOM 1543 O O . ARG A 1 196 ? 8.988 -12.099 -1.817 1.00 92.94 196 ARG A O 1
ATOM 1550 N N . TRP A 1 197 ? 7.251 -11.630 -0.462 1.00 96.31 197 TRP A N 1
ATOM 1551 C CA . TRP A 1 197 ? 8.063 -11.437 0.729 1.00 96.31 197 TRP A CA 1
ATOM 1552 C C . TRP A 1 197 ? 8.348 -12.756 1.444 1.00 96.31 197 TRP A C 1
ATOM 1554 O O . TRP A 1 197 ? 7.683 -13.765 1.227 1.00 96.31 197 TRP A O 1
ATOM 1564 N N . VAL A 1 198 ? 9.346 -12.723 2.317 1.00 96.44 198 VAL A N 1
ATOM 1565 C CA . VAL A 1 198 ? 9.709 -13.785 3.249 1.00 96.44 198 VAL A CA 1
ATOM 1566 C C . VAL A 1 198 ? 9.964 -13.177 4.624 1.00 96.44 198 VAL A C 1
ATOM 1568 O O . VAL A 1 198 ? 10.354 -12.014 4.746 1.00 96.44 198 VAL A O 1
ATOM 1571 N N . VAL A 1 199 ? 9.755 -13.975 5.669 1.00 96.19 199 VAL A N 1
ATOM 1572 C CA . VAL A 1 199 ? 10.163 -13.608 7.026 1.00 96.19 199 VAL A CA 1
ATOM 1573 C C . VAL A 1 199 ? 11.648 -13.922 7.185 1.00 96.19 199 VAL A C 1
ATOM 1575 O O . VAL A 1 199 ? 12.088 -15.043 6.938 1.00 96.19 199 VAL A O 1
ATOM 1578 N N . MET A 1 200 ? 12.421 -12.925 7.592 1.00 93.38 200 MET A N 1
ATOM 1579 C CA . MET A 1 200 ? 13.861 -12.996 7.798 1.00 93.38 200 MET A CA 1
ATOM 1580 C C . MET A 1 200 ? 14.204 -12.781 9.270 1.00 93.38 200 MET A C 1
ATOM 1582 O O . MET A 1 200 ? 13.490 -12.089 9.995 1.00 93.38 200 MET A O 1
ATOM 1586 N N . ALA A 1 201 ? 15.319 -13.361 9.712 1.00 92.81 201 ALA A N 1
ATOM 1587 C CA . ALA A 1 201 ? 15.883 -13.098 11.030 1.00 92.81 201 ALA A CA 1
ATOM 1588 C C . ALA A 1 201 ? 16.825 -11.889 10.964 1.00 92.81 201 ALA A C 1
ATOM 1590 O O . ALA A 1 201 ? 17.683 -11.809 10.082 1.00 92.81 201 ALA A O 1
ATOM 1591 N N . GLY A 1 202 ? 16.668 -10.951 11.894 1.00 88.06 202 GLY A N 1
ATOM 1592 C CA . GLY A 1 202 ? 17.516 -9.775 12.039 1.00 88.06 202 GLY A CA 1
ATOM 1593 C C . GLY A 1 202 ? 17.942 -9.546 13.493 1.00 88.06 202 GLY A C 1
ATOM 1594 O O . GLY A 1 202 ? 17.463 -10.227 14.401 1.00 88.06 202 GLY A O 1
ATOM 1595 N N . PRO A 1 203 ? 18.833 -8.571 13.738 1.00 84.62 203 PRO A N 1
ATOM 1596 C CA . PRO A 1 203 ? 19.353 -8.280 15.078 1.00 84.62 203 PRO A CA 1
ATOM 1597 C C . PRO A 1 203 ? 18.269 -7.825 16.068 1.00 84.62 203 PRO A C 1
ATOM 1599 O O . PRO A 1 203 ? 18.412 -8.038 17.266 1.00 84.62 203 PRO A O 1
ATOM 1602 N N . ASN A 1 204 ? 17.170 -7.252 15.568 1.00 83.12 204 ASN A N 1
ATOM 1603 C CA . ASN A 1 204 ? 16.054 -6.744 16.372 1.00 83.12 204 ASN A CA 1
ATOM 1604 C C . ASN A 1 204 ? 14.832 -7.683 16.356 1.00 83.12 204 ASN A C 1
ATOM 1606 O O . ASN A 1 204 ? 13.721 -7.251 16.649 1.00 83.12 204 ASN A O 1
ATOM 1610 N N . GLY A 1 205 ? 15.024 -8.952 15.982 1.00 86.75 205 GLY A N 1
ATOM 1611 C CA . GLY A 1 205 ? 13.952 -9.930 15.810 1.00 86.75 205 GLY A CA 1
ATOM 1612 C C . GLY A 1 205 ? 13.646 -10.216 14.341 1.00 86.75 205 GLY A C 1
ATOM 1613 O O . GLY A 1 205 ? 14.453 -9.955 13.446 1.00 86.75 205 GLY A O 1
ATOM 1614 N N . THR A 1 206 ? 12.487 -10.815 14.088 1.00 91.88 206 THR A N 1
ATOM 1615 C CA . THR A 1 206 ? 12.048 -11.166 12.736 1.00 91.88 206 THR A CA 1
ATOM 1616 C C . THR A 1 206 ? 11.488 -9.958 11.996 1.00 91.88 206 THR A C 1
ATOM 1618 O O . THR A 1 206 ? 10.754 -9.167 12.582 1.00 91.88 206 THR A O 1
ATOM 1621 N N . TYR A 1 207 ? 11.772 -9.851 10.702 1.00 93.69 207 TYR A N 1
ATOM 1622 C CA . TYR A 1 207 ? 11.253 -8.799 9.828 1.00 93.69 207 TYR A CA 1
ATOM 1623 C C . TYR A 1 207 ? 10.853 -9.379 8.473 1.00 93.69 207 TYR A C 1
ATOM 1625 O O . TYR A 1 207 ? 11.182 -10.516 8.148 1.00 93.69 207 TYR A O 1
ATOM 1633 N N . VAL A 1 208 ? 10.119 -8.600 7.686 1.00 95.62 208 VAL A N 1
ATOM 1634 C CA . VAL A 1 208 ? 9.638 -8.996 6.358 1.00 95.62 208 VAL A CA 1
ATOM 1635 C C . VAL A 1 208 ? 10.453 -8.279 5.290 1.00 95.62 208 VAL A C 1
ATOM 1637 O O . VAL A 1 208 ? 10.580 -7.054 5.345 1.00 95.62 208 VAL A O 1
ATOM 1640 N N . ASP A 1 209 ? 10.973 -9.031 4.323 1.00 95.69 209 ASP A N 1
ATOM 1641 C CA . ASP A 1 209 ? 11.710 -8.496 3.173 1.00 95.69 209 ASP A CA 1
ATOM 1642 C C . ASP A 1 209 ? 11.575 -9.414 1.947 1.00 95.69 209 ASP A C 1
ATOM 1644 O O . ASP A 1 209 ? 10.924 -10.458 1.985 1.00 95.69 209 ASP A O 1
ATOM 1648 N N . TYR A 1 210 ? 12.170 -9.026 0.827 1.00 94.19 210 TYR A N 1
ATOM 1649 C CA . TYR A 1 210 ? 12.281 -9.858 -0.360 1.00 94.19 210 TYR A CA 1
ATOM 1650 C C . TYR A 1 210 ? 13.387 -10.912 -0.198 1.00 94.19 210 TYR A C 1
ATOM 1652 O O . TYR A 1 210 ? 14.472 -10.600 0.296 1.00 94.19 210 TYR A O 1
ATOM 1660 N N . PRO A 1 211 ? 13.182 -12.152 -0.682 1.00 92.50 211 PRO A N 1
ATOM 1661 C CA . PRO A 1 211 ? 14.248 -13.142 -0.697 1.00 92.50 211 PRO A CA 1
ATOM 1662 C C . PRO A 1 211 ? 15.388 -12.694 -1.632 1.00 92.50 211 PRO A C 1
ATOM 1664 O O . PRO A 1 211 ? 15.120 -12.033 -2.641 1.00 92.50 211 PRO A O 1
ATOM 1667 N N . PRO A 1 212 ? 16.647 -13.112 -1.393 1.00 85.31 212 PRO A N 1
ATOM 1668 C CA . PRO A 1 212 ? 17.791 -12.726 -2.233 1.00 85.31 212 PRO A CA 1
ATOM 1669 C C . PRO A 1 212 ? 17.644 -13.095 -3.718 1.00 85.31 212 PRO A C 1
ATOM 1671 O O . PRO A 1 212 ? 18.259 -12.482 -4.585 1.00 85.31 212 PRO A O 1
ATOM 1674 N N . THR A 1 213 ? 16.821 -14.100 -4.020 1.00 84.44 213 THR A N 1
ATOM 1675 C CA . THR A 1 213 ? 16.529 -14.592 -5.374 1.00 84.44 213 THR A CA 1
ATOM 1676 C C . THR A 1 213 ? 15.340 -13.891 -6.036 1.00 84.44 213 THR A C 1
ATOM 1678 O O . THR A 1 213 ? 14.969 -14.240 -7.161 1.00 84.44 213 THR A O 1
ATOM 1681 N N . ALA A 1 214 ? 14.709 -12.921 -5.363 1.00 84.12 214 ALA A N 1
ATOM 1682 C CA . ALA A 1 214 ? 13.550 -12.224 -5.895 1.00 84.12 214 ALA A CA 1
ATOM 1683 C C . ALA A 1 214 ? 13.901 -11.500 -7.198 1.00 84.12 214 ALA A C 1
ATOM 1685 O O . ALA A 1 214 ? 14.782 -10.642 -7.244 1.00 84.12 214 ALA A O 1
ATOM 1686 N N . ARG A 1 215 ? 13.145 -11.782 -8.263 1.00 79.19 215 ARG A N 1
ATOM 1687 C CA . ARG A 1 215 ? 13.182 -10.963 -9.478 1.00 79.19 215 ARG A CA 1
ATOM 1688 C C . ARG A 1 215 ? 12.467 -9.643 -9.193 1.00 79.19 215 ARG A C 1
ATOM 1690 O O . ARG A 1 215 ? 11.259 -9.627 -8.949 1.00 79.19 215 ARG A O 1
ATOM 1697 N N . ARG A 1 216 ? 13.219 -8.542 -9.190 1.00 83.44 216 ARG A N 1
ATOM 1698 C CA . ARG A 1 216 ? 12.731 -7.195 -8.861 1.00 83.44 216 ARG A CA 1
ATOM 1699 C C . ARG A 1 216 ? 12.632 -6.323 -10.109 1.00 83.44 216 ARG A C 1
ATOM 1701 O O . ARG A 1 216 ? 13.146 -6.655 -11.172 1.00 83.44 216 ARG A O 1
ATOM 1708 N N . ARG A 1 217 ? 11.914 -5.207 -9.983 1.00 81.75 217 ARG A N 1
ATOM 1709 C CA . ARG A 1 217 ? 11.713 -4.248 -11.072 1.00 81.75 217 ARG A CA 1
ATOM 1710 C C . ARG A 1 217 ? 12.811 -3.189 -11.033 1.00 81.75 217 ARG A C 1
ATOM 1712 O O . ARG A 1 217 ? 12.767 -2.294 -10.195 1.00 81.75 217 ARG A O 1
ATOM 1719 N N . ASP A 1 218 ? 13.748 -3.268 -11.973 1.00 79.94 218 ASP A N 1
ATOM 1720 C CA . ASP A 1 218 ? 14.803 -2.257 -12.164 1.00 79.94 218 ASP A CA 1
ATOM 1721 C C . ASP A 1 218 ? 14.352 -1.058 -13.023 1.00 79.94 218 ASP A C 1
ATOM 1723 O O . ASP A 1 218 ? 15.146 -0.178 -13.342 1.00 79.94 218 ASP A O 1
ATOM 1727 N N . GLN A 1 219 ? 13.072 -0.997 -13.404 1.00 84.19 219 GLN A N 1
ATOM 1728 C CA . GLN A 1 219 ? 12.510 0.176 -14.074 1.00 84.19 219 GLN A CA 1
ATOM 1729 C C . GLN A 1 219 ? 12.685 1.431 -13.230 1.00 84.19 219 GLN A C 1
ATOM 1731 O O . GLN A 1 219 ? 12.473 1.400 -12.018 1.00 84.19 219 GLN A O 1
ATOM 1736 N N . VAL A 1 220 ? 12.986 2.542 -13.895 1.00 88.81 220 VAL A N 1
ATOM 1737 C CA . VAL A 1 220 ? 12.952 3.873 -13.295 1.00 88.81 220 VAL A CA 1
ATOM 1738 C C . VAL A 1 220 ? 11.587 4.492 -13.549 1.00 88.81 220 VAL A C 1
ATOM 1740 O O . VAL A 1 220 ? 11.076 4.474 -14.670 1.00 88.81 220 VAL A O 1
ATOM 1743 N N . VAL A 1 221 ? 10.997 5.026 -12.487 1.00 90.00 221 VAL A N 1
ATOM 1744 C CA . VAL A 1 221 ? 9.768 5.813 -12.530 1.00 90.00 221 VAL A CA 1
ATOM 1745 C C . VAL A 1 221 ? 10.084 7.269 -12.252 1.00 90.00 221 VAL A C 1
ATOM 1747 O O . VAL A 1 221 ? 10.950 7.582 -11.437 1.00 90.00 221 VAL A O 1
ATOM 1750 N N . THR A 1 222 ? 9.338 8.145 -12.912 1.00 91.44 222 THR A N 1
ATOM 1751 C CA . THR A 1 222 ? 9.312 9.576 -12.629 1.00 91.44 222 THR A CA 1
ATOM 1752 C C . THR A 1 222 ? 8.156 9.846 -11.675 1.00 91.44 222 THR A C 1
ATOM 1754 O O . THR A 1 222 ? 6.990 9.705 -12.045 1.00 91.44 222 THR A O 1
ATOM 1757 N N . LEU A 1 223 ? 8.472 10.197 -10.433 1.00 93.31 223 LEU A N 1
ATOM 1758 C CA . LEU A 1 223 ? 7.488 10.568 -9.424 1.00 93.31 223 LEU A CA 1
ATOM 1759 C C . LEU A 1 223 ? 7.255 12.075 -9.479 1.00 93.31 223 LEU A C 1
ATOM 1761 O O . LEU A 1 223 ? 8.204 12.849 -9.404 1.00 93.31 223 LEU A O 1
ATOM 1765 N N . GLN A 1 224 ? 5.998 12.488 -9.612 1.00 92.69 224 GLN A N 1
ATOM 1766 C CA . GLN A 1 224 ? 5.622 13.900 -9.617 1.00 92.69 224 GLN A CA 1
ATOM 1767 C C . GLN A 1 224 ? 5.616 14.463 -8.196 1.00 92.69 224 GLN A C 1
ATOM 1769 O O . GLN A 1 224 ? 5.130 13.814 -7.265 1.00 92.69 224 GLN A O 1
ATOM 1774 N N . GLU A 1 225 ? 6.076 15.702 -8.045 1.00 91.69 225 GLU A N 1
ATOM 1775 C CA . GLU A 1 225 ? 6.081 16.414 -6.769 1.00 91.69 225 GLU A CA 1
ATOM 1776 C C . GLU A 1 225 ? 4.665 16.567 -6.200 1.00 91.69 225 GLU A C 1
ATOM 1778 O O . GLU A 1 225 ? 4.459 16.391 -5.002 1.00 91.69 225 GLU A O 1
ATOM 1783 N N . SER A 1 226 ? 3.656 16.768 -7.054 1.00 90.94 226 SER A N 1
ATOM 1784 C CA . SER A 1 226 ? 2.236 16.802 -6.662 1.00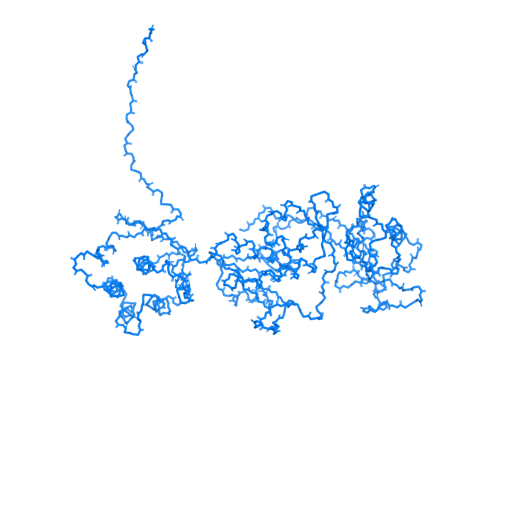 90.94 226 SER A CA 1
ATOM 1785 C C . SER A 1 226 ? 1.744 15.525 -5.968 1.00 90.94 226 SER A C 1
ATOM 1787 O O . SER A 1 226 ? 0.758 15.567 -5.237 1.00 90.94 226 SER A O 1
ATOM 1789 N N . VAL A 1 227 ? 2.420 14.393 -6.181 1.00 88.88 227 VAL A N 1
ATOM 1790 C CA . VAL A 1 227 ? 2.120 13.117 -5.523 1.00 88.88 227 VAL A CA 1
ATOM 1791 C C . VAL A 1 227 ? 3.000 12.931 -4.293 1.00 88.88 227 VAL A C 1
ATOM 1793 O O . VAL A 1 227 ? 2.507 12.545 -3.235 1.00 88.88 227 VAL A O 1
ATOM 1796 N N . THR A 1 228 ? 4.301 13.206 -4.398 1.00 91.19 228 THR A N 1
ATOM 1797 C CA . THR A 1 228 ? 5.231 12.975 -3.282 1.00 91.19 228 THR A CA 1
ATOM 1798 C C . THR A 1 228 ? 5.012 13.957 -2.138 1.00 91.19 228 THR A C 1
ATOM 1800 O O . THR A 1 228 ? 5.179 13.569 -0.987 1.00 91.19 228 THR A O 1
ATOM 1803 N N . THR A 1 229 ? 4.545 15.177 -2.417 1.00 91.06 229 THR A N 1
ATOM 1804 C CA . THR A 1 229 ? 4.164 16.174 -1.397 1.00 91.06 229 THR A CA 1
ATOM 1805 C C . THR A 1 229 ? 2.983 15.748 -0.526 1.00 91.06 229 THR A C 1
ATOM 1807 O O . THR A 1 229 ? 2.816 16.279 0.568 1.00 91.06 229 THR A O 1
ATOM 1810 N N . LEU A 1 230 ? 2.198 14.749 -0.949 1.00 91.81 230 LEU A N 1
ATOM 1811 C CA . LEU A 1 230 ? 1.132 14.164 -0.127 1.00 91.81 230 LEU A CA 1
ATOM 1812 C C . LEU A 1 230 ? 1.666 13.250 0.989 1.00 91.81 230 LEU A C 1
ATOM 1814 O O . LEU A 1 230 ? 0.906 12.880 1.890 1.00 91.81 230 LEU A O 1
ATOM 1818 N N . MET A 1 231 ? 2.940 12.853 0.915 1.00 94.50 231 MET A N 1
ATOM 1819 C CA . MET A 1 231 ? 3.629 12.068 1.940 1.00 94.50 231 MET A CA 1
ATOM 1820 C C . MET A 1 231 ? 4.186 12.980 3.037 1.00 94.50 231 MET A C 1
ATOM 1822 O O . MET A 1 231 ? 4.561 14.123 2.769 1.00 94.50 231 MET A O 1
ATOM 1826 N N . SER A 1 232 ? 4.319 12.454 4.258 1.00 95.12 232 SER A N 1
ATOM 1827 C CA . SER A 1 232 ? 5.028 13.152 5.333 1.00 95.12 232 SER A CA 1
ATOM 1828 C C . SER A 1 232 ? 6.492 13.416 4.965 1.00 95.12 232 SER A C 1
ATOM 1830 O O . SER A 1 232 ? 7.093 12.686 4.171 1.00 95.12 232 SER A O 1
ATOM 1832 N N . GLN A 1 233 ? 7.103 14.427 5.587 1.00 94.75 233 GLN A N 1
ATOM 1833 C CA . GLN A 1 233 ? 8.520 14.737 5.377 1.00 94.75 233 GLN A CA 1
ATOM 1834 C C . GLN A 1 233 ? 9.425 13.540 5.708 1.00 94.75 233 GLN A C 1
ATOM 1836 O O . GLN A 1 233 ? 10.360 13.255 4.964 1.00 94.75 233 GLN A O 1
ATOM 1841 N N . ALA A 1 234 ? 9.122 12.799 6.781 1.00 95.62 234 ALA A N 1
ATOM 1842 C CA . ALA A 1 234 ? 9.863 11.596 7.162 1.00 95.62 234 ALA A CA 1
ATOM 1843 C C . ALA A 1 234 ? 9.782 10.507 6.080 1.00 95.62 234 ALA A C 1
ATOM 1845 O O . ALA A 1 234 ? 10.783 9.871 5.750 1.00 95.62 234 ALA A O 1
ATOM 1846 N N . THR A 1 235 ? 8.606 10.323 5.481 1.00 96.50 235 THR A N 1
ATOM 1847 C CA . THR A 1 235 ? 8.395 9.338 4.417 1.00 96.50 235 THR A CA 1
ATOM 1848 C C . THR A 1 235 ? 9.044 9.766 3.101 1.00 96.50 235 THR A C 1
ATOM 1850 O O . THR A 1 235 ? 9.676 8.937 2.449 1.00 96.50 235 THR A O 1
ATOM 1853 N N . GLN A 1 236 ? 8.990 11.050 2.736 1.00 95.62 236 GLN A N 1
ATOM 1854 C CA . GLN A 1 236 ? 9.740 11.573 1.586 1.00 95.62 236 GLN A CA 1
ATOM 1855 C C . GLN A 1 236 ? 11.252 11.415 1.781 1.00 95.62 236 GLN A C 1
ATOM 1857 O O . GLN A 1 236 ? 11.956 10.971 0.872 1.00 95.62 236 GLN A O 1
ATOM 1862 N N . GLN A 1 237 ? 11.747 11.717 2.984 1.00 95.50 237 GLN A N 1
ATOM 1863 C CA . GLN A 1 237 ? 13.149 11.534 3.343 1.00 95.50 237 GLN A CA 1
ATOM 1864 C C . GLN A 1 237 ? 13.557 10.062 3.247 1.00 95.50 237 GLN A C 1
ATOM 1866 O O . GLN A 1 237 ? 14.621 9.770 2.712 1.00 95.50 237 GLN A O 1
ATOM 1871 N N . ALA A 1 238 ? 12.718 9.130 3.705 1.00 95.88 238 ALA A N 1
ATOM 1872 C CA . ALA A 1 238 ? 12.972 7.699 3.557 1.00 95.88 238 ALA A CA 1
ATOM 1873 C C . ALA A 1 238 ? 12.966 7.263 2.082 1.00 95.88 238 ALA A C 1
ATOM 1875 O O . ALA A 1 238 ? 13.840 6.508 1.665 1.00 95.88 238 ALA A O 1
ATOM 1876 N N . LEU A 1 239 ? 12.021 7.766 1.281 1.00 96.44 239 LEU A N 1
ATOM 1877 C CA . LEU A 1 239 ? 11.873 7.432 -0.136 1.00 96.44 239 LEU A CA 1
ATOM 1878 C C . LEU A 1 239 ? 13.067 7.891 -0.983 1.00 96.44 239 LEU A C 1
ATOM 1880 O O . LEU A 1 239 ? 13.538 7.138 -1.837 1.00 96.44 239 LEU A O 1
ATOM 1884 N N . PHE A 1 240 ? 13.558 9.111 -0.765 1.00 95.19 240 PHE A N 1
ATOM 1885 C CA . PHE A 1 240 ? 14.632 9.703 -1.571 1.00 95.19 240 PHE A CA 1
ATOM 1886 C C . PHE A 1 240 ? 16.005 9.683 -0.900 1.00 95.19 240 PHE A C 1
ATOM 1888 O O . PHE A 1 240 ? 16.987 10.046 -1.541 1.00 95.19 240 PHE A O 1
ATOM 1895 N N . GLU A 1 241 ? 16.092 9.285 0.372 1.00 93.75 241 GLU A N 1
ATOM 1896 C CA . GLU A 1 241 ? 17.310 9.384 1.195 1.00 93.75 241 GLU A CA 1
ATOM 1897 C C . GLU A 1 241 ? 17.900 10.812 1.186 1.00 93.75 241 GLU A C 1
ATOM 1899 O O . GLU A 1 241 ? 19.110 11.019 1.240 1.00 93.75 241 GLU A O 1
ATOM 1904 N N . GLY A 1 242 ? 17.023 11.819 1.083 1.00 87.12 242 GLY A N 1
ATOM 1905 C CA . GLY A 1 242 ? 17.380 13.240 1.019 1.00 87.12 242 GLY A CA 1
ATOM 1906 C C . GLY A 1 242 ? 18.027 13.693 -0.292 1.00 87.12 242 GLY A C 1
ATOM 1907 O O . GLY A 1 242 ? 18.516 14.818 -0.360 1.00 87.12 242 GLY A O 1
ATOM 1908 N N . ARG A 1 243 ? 18.065 12.840 -1.323 1.00 89.62 243 ARG A N 1
ATOM 1909 C CA . ARG A 1 243 ? 18.715 13.130 -2.612 1.00 89.62 243 ARG A CA 1
ATOM 1910 C C . ARG A 1 243 ? 17.812 12.747 -3.792 1.00 89.62 243 ARG A C 1
ATOM 1912 O O . ARG A 1 243 ? 18.118 11.789 -4.502 1.00 89.62 243 ARG A O 1
ATOM 1919 N N . PRO A 1 244 ? 16.677 13.441 -3.995 1.00 91.00 244 PRO A N 1
ATOM 1920 C CA . PRO A 1 244 ? 15.841 13.210 -5.168 1.00 91.00 244 PRO A CA 1
ATOM 1921 C C . PRO A 1 244 ? 16.605 13.566 -6.452 1.00 91.00 244 PRO A C 1
ATOM 1923 O O . PRO A 1 244 ? 17.267 14.600 -6.523 1.00 91.00 244 PRO A O 1
ATOM 1926 N N . GLU A 1 245 ? 16.508 12.718 -7.476 1.00 91.88 245 GLU A N 1
ATOM 1927 C CA . GLU A 1 245 ? 17.087 13.001 -8.790 1.00 91.88 245 GLU A CA 1
ATOM 1928 C C . GLU A 1 245 ? 16.091 13.797 -9.637 1.00 91.88 245 GLU A C 1
ATOM 1930 O O . GLU A 1 245 ? 15.237 13.225 -10.318 1.00 91.88 245 GLU A O 1
ATOM 1935 N N . CYS A 1 246 ? 16.171 15.124 -9.571 1.00 90.56 246 CYS A N 1
ATOM 1936 C CA . CYS A 1 246 ? 15.275 16.004 -10.315 1.00 90.56 246 CYS A CA 1
ATOM 1937 C C . CYS A 1 246 ? 15.604 15.980 -11.814 1.00 90.56 246 CYS A C 1
ATOM 1939 O O . CYS A 1 246 ? 16.558 16.621 -12.252 1.00 90.56 246 CYS A O 1
ATOM 1941 N N . VAL A 1 247 ? 14.812 15.241 -12.597 1.00 87.69 247 VAL A N 1
ATOM 1942 C CA . VAL A 1 247 ? 14.995 15.123 -14.055 1.00 87.69 247 VAL A CA 1
ATOM 1943 C C . VAL A 1 247 ? 14.051 16.060 -14.801 1.00 87.69 247 VAL A C 1
ATOM 1945 O O . VAL A 1 247 ? 14.503 16.885 -15.591 1.00 87.69 247 VAL A O 1
ATOM 1948 N N . TRP A 1 248 ? 12.750 15.989 -14.511 1.00 87.56 248 TRP A N 1
ATOM 1949 C CA . TRP A 1 248 ? 11.762 16.936 -15.035 1.00 87.56 248 TRP A CA 1
ATOM 1950 C C . TRP A 1 248 ? 11.404 17.983 -13.979 1.00 87.56 248 TRP A C 1
ATOM 1952 O O . TRP A 1 248 ? 11.435 17.656 -12.786 1.00 87.56 248 TRP A O 1
ATOM 1962 N N . PRO A 1 249 ? 11.007 19.206 -14.381 1.00 87.44 249 PRO A N 1
ATOM 1963 C CA . PRO A 1 249 ? 10.479 20.199 -13.450 1.00 87.44 249 PRO A CA 1
ATOM 1964 C C . PRO A 1 249 ? 9.368 19.607 -12.570 1.00 87.44 249 PRO A C 1
ATOM 1966 O O . PRO A 1 249 ? 8.414 19.026 -13.085 1.00 87.44 249 PRO A O 1
ATOM 1969 N N . GLY A 1 250 ? 9.507 19.732 -11.247 1.00 89.62 250 GLY A N 1
ATOM 1970 C CA . GLY A 1 250 ? 8.535 19.198 -10.286 1.00 89.62 250 GLY A CA 1
ATOM 1971 C C . GLY A 1 250 ? 8.438 17.668 -10.276 1.00 89.62 250 GLY A C 1
ATOM 1972 O O . GLY A 1 250 ? 7.347 17.116 -10.126 1.00 89.62 250 GLY A O 1
ATOM 1973 N N . SER A 1 251 ? 9.548 16.956 -10.485 1.00 92.12 251 SER A N 1
ATOM 1974 C CA . SER A 1 251 ? 9.580 15.492 -10.429 1.00 92.12 251 SER A CA 1
ATOM 1975 C C . SER A 1 251 ? 10.918 14.952 -9.939 1.00 92.12 251 SER A C 1
ATOM 1977 O O . SER A 1 251 ? 11.924 15.657 -9.969 1.00 92.12 251 SER A O 1
ATOM 1979 N N . ALA A 1 252 ? 10.938 13.673 -9.571 1.00 92.31 252 ALA A N 1
ATOM 1980 C CA . ALA A 1 252 ? 12.161 12.941 -9.290 1.00 92.31 252 ALA A CA 1
ATOM 1981 C C . ALA A 1 252 ? 12.144 11.549 -9.926 1.00 92.31 252 ALA A C 1
ATOM 1983 O O . ALA A 1 252 ? 11.150 10.823 -9.830 1.00 92.31 252 ALA A O 1
ATOM 1984 N N . ASN A 1 253 ? 13.261 11.154 -10.533 1.00 92.25 253 ASN A N 1
ATOM 1985 C CA . ASN A 1 253 ? 13.459 9.794 -11.014 1.00 92.25 253 ASN A CA 1
ATOM 1986 C C . ASN A 1 253 ? 13.964 8.890 -9.886 1.00 92.25 253 ASN A C 1
ATOM 1988 O O . ASN A 1 253 ? 14.804 9.273 -9.074 1.00 92.25 253 ASN A O 1
ATOM 1992 N N . ILE A 1 254 ? 13.439 7.668 -9.834 1.00 92.38 254 ILE A N 1
ATOM 1993 C CA . ILE A 1 254 ? 13.876 6.639 -8.890 1.00 92.38 254 ILE A CA 1
ATOM 1994 C C . ILE A 1 254 ? 13.540 5.248 -9.429 1.00 92.38 254 ILE A C 1
ATOM 1996 O O . ILE A 1 254 ? 12.510 5.037 -10.068 1.00 92.38 254 ILE A O 1
ATOM 2000 N N . GLN A 1 255 ? 14.399 4.266 -9.167 1.00 91.19 255 GLN A N 1
ATOM 2001 C CA . GLN A 1 255 ? 14.101 2.874 -9.499 1.00 91.19 255 GLN A CA 1
ATOM 2002 C C . GLN A 1 255 ? 12.949 2.330 -8.649 1.00 91.19 255 GLN A C 1
ATOM 2004 O O . GLN A 1 255 ? 12.951 2.484 -7.428 1.00 91.19 255 GLN A O 1
ATOM 2009 N N . ILE A 1 256 ? 12.016 1.598 -9.262 1.00 91.81 256 ILE A N 1
ATOM 2010 C CA . ILE A 1 256 ? 10.880 0.981 -8.562 1.00 91.81 256 ILE A CA 1
ATOM 2011 C C . ILE A 1 256 ? 11.358 0.081 -7.420 1.00 91.81 256 ILE A C 1
ATOM 2013 O O . ILE A 1 256 ? 10.782 0.144 -6.337 1.00 91.81 256 ILE A O 1
ATOM 2017 N N . ARG A 1 257 ? 12.422 -0.713 -7.615 1.00 91.75 257 ARG A N 1
ATOM 2018 C CA . ARG A 1 257 ? 13.008 -1.515 -6.526 1.00 91.75 257 ARG A CA 1
ATOM 2019 C C . ARG A 1 257 ? 13.379 -0.663 -5.314 1.00 91.75 257 ARG A C 1
ATOM 2021 O O . ARG A 1 257 ? 13.029 -1.035 -4.207 1.00 91.75 257 ARG A O 1
ATOM 2028 N N . LYS A 1 258 ? 13.986 0.513 -5.516 1.00 93.50 258 LYS A N 1
ATOM 2029 C CA . LYS A 1 258 ? 14.363 1.417 -4.423 1.00 93.50 258 LYS A CA 1
ATOM 2030 C C . LYS A 1 258 ? 13.131 1.987 -3.739 1.00 93.50 258 LYS A C 1
ATOM 2032 O O . LYS A 1 258 ? 13.132 2.093 -2.521 1.00 93.50 258 LYS A O 1
ATOM 2037 N N . VAL A 1 259 ? 12.083 2.316 -4.497 1.00 95.56 259 VAL A N 1
ATOM 2038 C CA . VAL A 1 259 ? 10.794 2.733 -3.923 1.00 95.56 259 VAL A CA 1
ATOM 2039 C C . VAL A 1 259 ? 10.231 1.633 -3.023 1.00 95.56 259 VAL A C 1
ATOM 2041 O O . VAL A 1 259 ? 9.905 1.898 -1.872 1.00 95.56 259 VAL A O 1
ATOM 2044 N N . GLU A 1 260 ? 10.153 0.397 -3.523 1.00 95.88 260 GLU A N 1
ATOM 2045 C CA . GLU A 1 260 ? 9.680 -0.752 -2.744 1.00 95.88 260 GLU A CA 1
ATOM 2046 C C . GLU A 1 260 ? 10.548 -0.987 -1.499 1.00 95.88 260 GLU A C 1
ATOM 2048 O O . GLU A 1 260 ? 10.010 -1.061 -0.401 1.00 95.88 260 GLU A O 1
ATOM 2053 N N . ASP A 1 261 ? 11.873 -1.050 -1.646 1.00 95.19 261 ASP A N 1
ATOM 2054 C CA . ASP A 1 261 ? 12.805 -1.353 -0.552 1.00 95.19 261 ASP A CA 1
ATOM 2055 C C . ASP A 1 261 ? 12.766 -0.270 0.535 1.00 95.19 261 ASP A C 1
ATOM 2057 O O . ASP A 1 261 ? 12.714 -0.563 1.730 1.00 95.19 261 ASP A O 1
ATOM 2061 N N . ARG A 1 262 ? 12.770 1.005 0.131 1.00 97.12 262 ARG A N 1
ATOM 2062 C CA . ARG A 1 262 ? 12.785 2.140 1.061 1.00 97.12 262 ARG A CA 1
ATOM 2063 C C . ARG A 1 262 ? 11.446 2.314 1.770 1.00 97.12 262 ARG A C 1
ATOM 2065 O O . ARG A 1 262 ? 11.442 2.570 2.972 1.00 97.12 262 ARG A O 1
ATOM 2072 N N . LEU A 1 263 ? 10.320 2.140 1.074 1.00 97.88 263 LEU A N 1
ATOM 2073 C CA . LEU A 1 263 ? 9.001 2.209 1.709 1.00 97.88 263 LEU A CA 1
ATOM 2074 C C . LEU A 1 263 ? 8.717 0.982 2.584 1.00 97.88 263 LEU A C 1
ATOM 2076 O O . LEU A 1 263 ? 8.124 1.131 3.649 1.00 97.88 263 LEU A O 1
ATOM 2080 N N . LEU A 1 264 ? 9.179 -0.211 2.199 1.00 97.69 264 LEU A N 1
ATOM 2081 C CA . LEU A 1 264 ? 9.082 -1.400 3.048 1.00 97.69 264 LEU A CA 1
ATOM 2082 C C . LEU A 1 264 ? 9.886 -1.202 4.336 1.00 97.69 264 LEU A C 1
ATOM 2084 O O . LEU A 1 264 ? 9.359 -1.394 5.427 1.00 97.69 264 LEU A O 1
ATOM 2088 N N . ARG A 1 265 ? 11.122 -0.699 4.226 1.00 96.38 265 ARG A N 1
ATOM 2089 C CA . ARG A 1 265 ? 11.927 -0.308 5.390 1.00 96.38 265 ARG A CA 1
ATOM 2090 C C . ARG A 1 265 ? 11.236 0.760 6.237 1.00 96.38 265 ARG A C 1
ATOM 2092 O O . ARG A 1 265 ? 11.274 0.676 7.459 1.00 96.38 265 ARG A O 1
ATOM 2099 N N . ARG A 1 266 ? 10.584 1.744 5.609 1.00 97.12 266 ARG A N 1
ATOM 2100 C CA . ARG A 1 266 ? 9.805 2.774 6.313 1.00 97.12 266 ARG A CA 1
ATOM 2101 C C . ARG A 1 266 ? 8.639 2.171 7.100 1.00 97.12 266 ARG A C 1
ATOM 2103 O O . ARG A 1 266 ? 8.393 2.645 8.200 1.00 97.12 266 ARG A O 1
ATOM 2110 N N . CYS A 1 267 ? 7.970 1.135 6.589 1.00 97.69 267 CYS A N 1
ATOM 2111 C CA . CYS A 1 267 ? 6.887 0.442 7.300 1.00 97.69 267 CYS A CA 1
ATOM 2112 C C . CYS A 1 267 ? 7.359 -0.261 8.584 1.00 97.69 267 CYS A C 1
ATOM 2114 O O . CYS A 1 267 ? 6.567 -0.415 9.504 1.00 97.69 267 CYS A O 1
ATOM 2116 N N . HIS A 1 268 ? 8.638 -0.641 8.667 1.00 95.75 268 HIS A N 1
ATOM 2117 C CA . HIS A 1 268 ? 9.247 -1.244 9.863 1.00 95.75 268 HIS A CA 1
ATOM 2118 C C . HIS A 1 268 ? 9.669 -0.223 10.932 1.00 95.75 268 HIS A C 1
ATOM 2120 O O . HIS A 1 268 ? 10.280 -0.598 11.933 1.00 95.75 268 HIS A O 1
ATOM 2126 N N . ALA A 1 269 ? 9.415 1.072 10.727 1.00 95.19 269 ALA A N 1
ATOM 2127 C CA . ALA A 1 269 ? 9.825 2.096 11.681 1.00 95.19 269 ALA A CA 1
ATOM 2128 C C . ALA A 1 269 ? 9.083 1.955 13.033 1.00 95.19 269 ALA A C 1
ATOM 2130 O O . ALA A 1 269 ? 7.913 1.559 13.037 1.00 95.19 269 ALA A O 1
ATOM 2131 N N . PRO A 1 270 ? 9.721 2.280 14.179 1.00 93.75 270 PRO A N 1
ATOM 2132 C CA . PRO A 1 270 ? 9.157 2.024 15.509 1.00 93.75 270 PRO A CA 1
ATOM 2133 C C . PRO A 1 270 ? 7.767 2.623 15.743 1.00 93.75 270 PRO A C 1
ATOM 2135 O O . PRO A 1 270 ? 6.939 2.012 16.413 1.00 93.75 270 PRO A O 1
ATOM 2138 N N . GLU A 1 271 ? 7.477 3.789 15.164 1.00 94.25 271 GLU A N 1
ATOM 2139 C CA . GLU A 1 271 ? 6.167 4.436 15.280 1.00 94.25 271 GLU A CA 1
ATOM 2140 C C . GLU A 1 271 ? 5.021 3.661 14.603 1.00 94.25 271 GLU A C 1
ATOM 2142 O O . GLU A 1 271 ? 3.854 3.962 14.853 1.00 94.25 271 GLU A O 1
ATOM 2147 N N . PHE A 1 272 ? 5.328 2.664 13.765 1.00 95.75 272 PHE A N 1
ATOM 2148 C CA . PHE A 1 272 ? 4.343 1.857 13.045 1.00 95.75 272 PHE A CA 1
ATOM 2149 C C . PHE A 1 272 ? 4.181 0.430 13.574 1.00 95.75 272 PHE A C 1
ATOM 2151 O O . PHE A 1 272 ? 3.328 -0.286 13.055 1.00 95.75 272 PHE A O 1
ATOM 2158 N N . TYR A 1 273 ? 4.927 0.019 14.606 1.00 90.75 273 TYR A N 1
ATOM 2159 C CA . TYR A 1 273 ? 4.955 -1.371 15.094 1.00 90.75 273 TYR A CA 1
ATOM 2160 C C . TYR A 1 273 ? 3.557 -1.954 15.398 1.00 90.75 273 TYR A C 1
ATOM 2162 O O . TYR A 1 273 ? 3.259 -3.090 15.039 1.00 90.75 273 TYR A O 1
ATOM 2170 N N . ASP A 1 274 ? 2.670 -1.143 15.982 1.00 91.00 274 ASP A N 1
ATOM 2171 C CA . ASP A 1 274 ? 1.291 -1.526 16.330 1.00 91.00 274 ASP A CA 1
ATOM 2172 C C . ASP A 1 274 ? 0.237 -1.086 15.291 1.00 91.00 274 ASP A C 1
ATOM 2174 O O . ASP A 1 274 ? -0.970 -1.240 15.519 1.00 91.00 274 ASP A O 1
ATOM 2178 N N . LEU A 1 275 ? 0.673 -0.491 14.174 1.00 95.62 275 LEU A N 1
ATOM 2179 C CA . LEU A 1 275 ? -0.194 0.131 13.168 1.00 95.62 275 LEU A CA 1
ATOM 2180 C C . LEU A 1 275 ? -0.089 -0.525 11.794 1.00 95.62 275 LEU A C 1
ATOM 2182 O O . LEU A 1 275 ? -1.103 -0.607 11.109 1.00 95.62 275 LEU A O 1
ATOM 2186 N N . ILE A 1 276 ? 1.094 -0.976 11.372 1.00 97.81 276 ILE A N 1
ATOM 2187 C CA . ILE A 1 276 ? 1.308 -1.617 10.071 1.00 97.81 276 ILE A CA 1
ATOM 2188 C C . ILE A 1 276 ? 1.789 -3.048 10.298 1.00 97.81 276 ILE A C 1
ATOM 2190 O O . ILE A 1 276 ? 2.890 -3.287 10.781 1.00 97.81 276 ILE A O 1
ATOM 2194 N N . HIS A 1 277 ? 0.969 -4.009 9.887 1.00 96.62 277 HIS A N 1
ATOM 2195 C CA . HIS A 1 277 ? 1.265 -5.432 9.957 1.00 96.62 277 HIS A CA 1
ATOM 2196 C C . HIS A 1 277 ? 1.564 -5.956 8.555 1.00 96.62 277 HIS A C 1
ATOM 2198 O O . HIS A 1 277 ? 0.717 -5.890 7.664 1.00 96.62 277 HIS A O 1
ATOM 2204 N N . LEU A 1 278 ? 2.777 -6.463 8.357 1.00 97.75 278 LEU A N 1
ATOM 2205 C CA . LEU A 1 278 ? 3.251 -6.977 7.075 1.00 97.75 278 LEU A CA 1
ATOM 2206 C C . LEU A 1 278 ? 3.190 -8.506 7.088 1.00 97.75 278 LEU A C 1
ATOM 2208 O O . LEU A 1 278 ? 3.816 -9.143 7.933 1.00 97.75 278 LEU A O 1
ATOM 2212 N N . HIS A 1 279 ? 2.463 -9.086 6.139 1.00 96.56 279 HIS A N 1
ATOM 2213 C CA . HIS A 1 279 ? 2.230 -10.524 6.032 1.00 96.56 279 HIS A CA 1
ATOM 2214 C C . HIS A 1 279 ? 2.896 -11.055 4.763 1.00 96.56 279 HIS A C 1
ATOM 2216 O O . HIS A 1 279 ? 2.550 -10.663 3.644 1.00 96.56 279 HIS A O 1
ATOM 2222 N N . ALA A 1 280 ? 3.871 -11.948 4.940 1.00 96.19 280 ALA A N 1
ATOM 2223 C CA . ALA A 1 280 ? 4.621 -12.592 3.860 1.00 96.19 280 ALA A CA 1
ATOM 2224 C C . ALA A 1 280 ? 3.838 -13.767 3.246 1.00 96.19 280 ALA A C 1
ATOM 2226 O O . ALA A 1 280 ? 4.323 -14.893 3.161 1.00 96.19 280 ALA A O 1
ATOM 2227 N N . GLU A 1 281 ? 2.592 -13.508 2.859 1.00 94.12 281 GLU A N 1
ATOM 2228 C CA . GLU A 1 281 ? 1.687 -14.494 2.283 1.00 94.12 281 GLU A CA 1
ATOM 2229 C C . GLU A 1 281 ? 0.811 -13.870 1.192 1.00 94.12 281 GLU A C 1
ATOM 2231 O O . GLU A 1 281 ? 0.538 -12.667 1.169 1.00 94.12 281 GLU A O 1
ATOM 2236 N N . GLY A 1 282 ? 0.402 -14.698 0.233 1.00 90.31 282 GLY A N 1
ATOM 2237 C CA . GLY A 1 282 ? -0.539 -14.293 -0.803 1.00 90.31 282 GLY A CA 1
ATOM 2238 C C . GLY A 1 282 ? -1.974 -14.474 -0.334 1.00 90.31 282 GLY A C 1
ATOM 2239 O O . GLY A 1 282 ? -2.304 -15.505 0.238 1.00 90.31 282 GLY A O 1
ATOM 2240 N N . VAL A 1 283 ? -2.834 -13.507 -0.648 1.00 93.44 283 VAL A N 1
ATOM 2241 C CA . VAL A 1 283 ? -4.280 -13.623 -0.438 1.00 93.44 283 VAL A CA 1
ATOM 2242 C C . VAL A 1 283 ? -4.956 -13.766 -1.792 1.00 93.44 283 VAL A C 1
ATOM 2244 O O . VAL A 1 283 ? -4.838 -12.884 -2.648 1.00 93.44 283 VAL A O 1
ATOM 2247 N N . THR A 1 284 ? -5.651 -14.882 -1.986 1.00 92.25 284 THR A N 1
ATOM 2248 C CA . THR A 1 284 ? -6.571 -15.108 -3.107 1.00 92.25 284 THR A CA 1
ATOM 2249 C C . THR A 1 284 ? -8.006 -14.763 -2.703 1.00 92.25 284 THR A C 1
ATOM 2251 O O . THR A 1 284 ? -8.281 -14.469 -1.537 1.00 92.25 284 THR A O 1
ATOM 2254 N N . ARG A 1 285 ? -8.943 -14.815 -3.657 1.00 90.69 285 ARG A N 1
ATOM 2255 C CA . ARG A 1 285 ? -10.372 -14.640 -3.364 1.00 90.69 285 ARG A CA 1
ATOM 2256 C C . ARG A 1 285 ? -10.853 -15.689 -2.364 1.00 90.69 285 ARG A C 1
ATOM 2258 O O . ARG A 1 285 ? -11.599 -15.375 -1.441 1.00 90.69 285 ARG A O 1
ATOM 2265 N N . GLU A 1 286 ? -10.406 -16.922 -2.553 1.00 90.88 286 GLU A N 1
ATOM 2266 C CA . GLU A 1 286 ? -10.765 -18.074 -1.741 1.00 90.88 286 GLU A CA 1
ATOM 2267 C C . GLU A 1 286 ? -10.136 -17.987 -0.351 1.00 90.88 286 GLU A C 1
ATOM 2269 O O . GLU A 1 286 ? -10.733 -18.464 0.600 1.00 90.88 286 GLU A O 1
ATOM 2274 N N . ASP A 1 287 ? -8.980 -17.335 -0.205 1.00 90.31 287 ASP A N 1
ATOM 2275 C CA . ASP A 1 287 ? -8.304 -17.159 1.085 1.00 90.31 287 ASP A CA 1
ATOM 2276 C C . ASP A 1 287 ? -8.799 -15.950 1.886 1.00 90.31 287 ASP A C 1
ATOM 2278 O O . ASP A 1 287 ? -8.425 -15.807 3.049 1.00 90.31 287 ASP A O 1
ATOM 2282 N N . LEU A 1 288 ? -9.642 -15.079 1.317 1.00 89.88 288 LEU A N 1
ATOM 2283 C CA . LEU A 1 288 ? -10.024 -13.817 1.962 1.00 89.88 288 LEU A CA 1
ATOM 2284 C C . LEU A 1 288 ? -10.667 -14.024 3.343 1.00 89.88 288 LEU A C 1
ATOM 2286 O O . LEU A 1 288 ? -10.464 -13.213 4.242 1.00 89.88 288 LEU A O 1
ATOM 2290 N N . TYR A 1 289 ? -11.381 -15.135 3.557 1.00 87.81 289 TYR A N 1
ATOM 2291 C CA . TYR A 1 289 ? -11.967 -15.456 4.864 1.00 87.81 289 TYR A CA 1
ATOM 2292 C C . TYR A 1 289 ? -10.917 -15.692 5.969 1.00 87.81 289 TYR A C 1
ATOM 2294 O O . TYR A 1 289 ? -11.258 -15.608 7.150 1.00 87.81 289 TYR A O 1
ATOM 2302 N N . LYS A 1 290 ? -9.657 -15.980 5.606 1.00 88.50 290 LYS A N 1
ATOM 2303 C CA . LYS A 1 290 ? -8.530 -16.214 6.527 1.00 88.50 290 LYS A CA 1
ATOM 2304 C C . LYS A 1 290 ? -7.857 -14.923 6.994 1.00 88.50 290 LYS A C 1
ATOM 2306 O O . LYS A 1 290 ? -7.243 -14.925 8.054 1.00 88.50 290 LYS A O 1
ATOM 2311 N N . VAL A 1 291 ? -8.001 -13.828 6.240 1.00 86.38 291 VAL A N 1
ATOM 2312 C CA . VAL A 1 291 ? -7.436 -12.497 6.557 1.00 86.38 291 VAL A CA 1
ATOM 2313 C C . VAL A 1 291 ? -7.989 -11.937 7.878 1.00 86.38 291 VAL A C 1
ATOM 2315 O O . VAL A 1 291 ? -7.374 -11.074 8.501 1.00 86.38 291 VAL A O 1
ATOM 2318 N N . GLY A 1 292 ? -9.119 -12.473 8.348 1.00 82.56 292 GLY A N 1
ATOM 2319 C CA . GLY A 1 292 ? -9.790 -12.034 9.565 1.00 82.56 292 GLY A CA 1
ATOM 2320 C C . GLY A 1 292 ? -10.719 -10.852 9.307 1.00 82.56 292 GLY A C 1
ATOM 2321 O O . GLY A 1 292 ? -11.134 -10.606 8.175 1.00 82.56 292 GLY A O 1
ATOM 2322 N N . ASP A 1 293 ? -11.083 -10.145 10.375 1.00 84.69 293 ASP A N 1
ATOM 2323 C CA . ASP A 1 293 ? -12.020 -9.024 10.298 1.00 84.69 293 ASP A CA 1
ATOM 2324 C C . ASP A 1 293 ? -11.313 -7.722 9.922 1.00 84.69 293 ASP A C 1
ATOM 2326 O O . ASP A 1 293 ? -10.384 -7.273 10.600 1.00 84.69 293 ASP A O 1
ATOM 2330 N N . PHE A 1 294 ? -11.796 -7.101 8.851 1.00 91.94 294 PHE A N 1
ATOM 2331 C CA . PHE A 1 294 ? -11.362 -5.802 8.352 1.00 91.94 294 PHE A CA 1
ATOM 2332 C C . PHE A 1 294 ? -12.580 -4.988 7.910 1.00 91.94 294 PHE A C 1
ATOM 2334 O O . PHE A 1 294 ? -13.616 -5.543 7.551 1.00 91.94 294 PHE A O 1
ATOM 2341 N N . HIS A 1 295 ? -12.447 -3.663 7.900 1.00 92.62 295 HIS A N 1
ATOM 2342 C CA . HIS A 1 295 ? -13.531 -2.762 7.492 1.00 92.62 295 HIS A CA 1
ATOM 2343 C C . HIS A 1 295 ? -13.367 -2.282 6.048 1.00 92.62 295 HIS A C 1
ATOM 2345 O O . HIS A 1 295 ? -14.341 -1.931 5.391 1.00 92.62 295 HIS A O 1
ATOM 2351 N N . VAL A 1 296 ? -12.127 -2.247 5.551 1.00 95.00 296 VAL A N 1
ATOM 2352 C CA . VAL A 1 296 ? -11.795 -1.793 4.196 1.00 95.00 296 VAL A CA 1
ATOM 2353 C C . VAL A 1 296 ? -10.838 -2.787 3.552 1.00 95.00 296 VAL A C 1
ATOM 2355 O O . VAL A 1 296 ? -9.833 -3.152 4.161 1.00 95.00 296 VAL A O 1
ATOM 2358 N N . LEU A 1 297 ? -11.135 -3.181 2.312 1.00 95.50 297 LEU A N 1
ATOM 2359 C CA . LEU A 1 297 ? -10.236 -3.941 1.447 1.00 95.50 297 LEU A CA 1
ATOM 2360 C C . LEU A 1 297 ? -9.676 -3.020 0.360 1.00 95.50 297 LEU A C 1
ATOM 2362 O O . LEU A 1 297 ? -10.434 -2.416 -0.396 1.00 95.50 297 LEU A O 1
ATOM 2366 N N . LEU A 1 298 ? -8.353 -2.942 0.255 1.00 96.25 298 LEU A N 1
ATOM 2367 C CA . LEU A 1 298 ? -7.650 -2.174 -0.767 1.00 96.25 298 LEU A CA 1
ATOM 2368 C C . LEU A 1 298 ? -6.876 -3.123 -1.688 1.00 96.25 298 LEU A C 1
ATOM 2370 O O . LEU A 1 298 ? -5.945 -3.810 -1.265 1.00 96.25 298 LEU A O 1
ATOM 2374 N N . GLY A 1 299 ? -7.252 -3.143 -2.968 1.00 95.00 299 GLY A N 1
ATOM 2375 C CA . GLY A 1 299 ? -6.546 -3.905 -3.998 1.00 95.00 299 GLY A CA 1
ATOM 2376 C C . GLY A 1 299 ? -5.367 -3.130 -4.578 1.00 95.00 299 GLY A C 1
ATOM 2377 O O . GLY A 1 299 ? -5.555 -2.175 -5.327 1.00 95.00 299 GLY A O 1
ATOM 2378 N N . ALA A 1 300 ? -4.150 -3.559 -4.251 1.00 95.62 300 ALA A N 1
ATOM 2379 C CA . ALA A 1 300 ? -2.886 -3.026 -4.761 1.00 95.62 300 ALA A CA 1
ATOM 2380 C C . ALA A 1 300 ? -1.994 -4.139 -5.358 1.00 95.62 300 ALA A C 1
ATOM 2382 O O . ALA A 1 300 ? -0.766 -4.039 -5.395 1.00 95.62 300 ALA A O 1
ATOM 2383 N N . ASP A 1 301 ? -2.622 -5.199 -5.869 1.00 91.12 301 ASP A N 1
ATOM 2384 C CA . ASP A 1 301 ? -2.029 -6.441 -6.380 1.00 91.12 301 ASP A CA 1
ATOM 2385 C C . ASP A 1 301 ? -1.689 -6.397 -7.887 1.00 91.12 301 ASP A C 1
ATOM 2387 O O . ASP A 1 301 ? -1.383 -7.412 -8.520 1.00 91.12 301 ASP A O 1
ATOM 2391 N N . GLY A 1 302 ? -1.656 -5.190 -8.460 1.00 86.19 302 GLY A N 1
ATOM 2392 C CA . GLY A 1 302 ? -1.106 -4.899 -9.785 1.00 86.19 302 GLY A CA 1
ATOM 2393 C C . GLY A 1 302 ? -2.006 -5.288 -10.963 1.00 86.19 302 GLY A C 1
ATOM 2394 O O . GLY A 1 302 ? -3.212 -5.472 -10.835 1.00 86.19 302 GLY A O 1
ATOM 2395 N N . ALA A 1 303 ? -1.419 -5.401 -12.159 1.00 78.94 303 ALA A N 1
ATOM 2396 C CA . ALA A 1 303 ? -2.176 -5.591 -13.405 1.00 78.94 303 ALA A CA 1
ATOM 2397 C C . ALA A 1 303 ? -3.014 -6.885 -13.433 1.00 78.94 303 ALA A C 1
ATOM 2399 O O . ALA A 1 303 ? -4.094 -6.928 -14.028 1.00 78.94 303 ALA A O 1
ATOM 2400 N N . ALA A 1 304 ? -2.534 -7.931 -12.756 1.00 81.75 304 ALA A N 1
ATOM 2401 C CA . ALA A 1 304 ? -3.216 -9.214 -12.638 1.00 81.75 304 ALA A CA 1
ATOM 2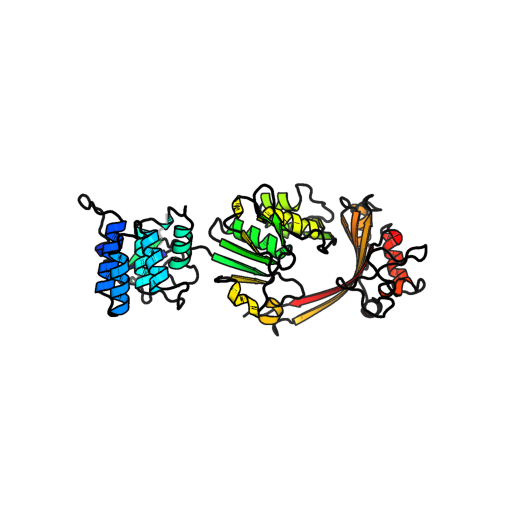402 C C . ALA A 1 304 ? -4.217 -9.271 -11.468 1.00 81.75 304 ALA A C 1
ATOM 2404 O O . ALA A 1 304 ? -4.657 -10.371 -11.139 1.00 81.75 304 ALA A O 1
ATOM 2405 N N . SER A 1 305 ? -4.570 -8.118 -10.880 1.00 88.56 305 SER A N 1
ATOM 2406 C CA . SER A 1 305 ? -5.388 -8.012 -9.671 1.00 88.56 305 SER A CA 1
ATOM 2407 C C . SER A 1 305 ? -6.643 -8.876 -9.716 1.00 88.56 305 SER A C 1
ATOM 2409 O O . SER A 1 305 ? -7.476 -8.727 -10.618 1.00 88.56 305 SER A O 1
ATOM 2411 N N . TRP A 1 306 ? -6.789 -9.773 -8.740 1.00 91.38 306 TRP A N 1
ATOM 2412 C CA . TRP A 1 306 ? -7.995 -10.592 -8.625 1.00 91.38 306 TRP A CA 1
ATOM 2413 C C . TRP A 1 306 ? -9.139 -9.794 -8.005 1.00 91.38 306 TRP A C 1
ATOM 2415 O O . TRP A 1 306 ? -10.288 -10.028 -8.373 1.00 91.38 306 TRP A O 1
ATOM 2425 N N . ILE A 1 307 ? -8.834 -8.829 -7.125 1.00 91.75 307 ILE A N 1
ATOM 2426 C CA . ILE A 1 307 ? -9.823 -7.929 -6.514 1.00 91.75 307 ILE A CA 1
ATOM 2427 C C . ILE A 1 307 ? -10.512 -7.135 -7.615 1.00 91.75 307 ILE A C 1
ATOM 2429 O O . ILE A 1 307 ? -11.737 -7.153 -7.723 1.00 91.75 307 ILE A O 1
ATOM 2433 N N . ARG A 1 308 ? -9.722 -6.526 -8.505 1.00 87.88 308 ARG A N 1
ATOM 2434 C CA . ARG A 1 308 ? -10.233 -5.803 -9.671 1.00 87.88 308 ARG A CA 1
ATOM 2435 C C . ARG A 1 308 ? -11.153 -6.678 -10.522 1.00 87.88 308 ARG A C 1
ATOM 2437 O O . ARG A 1 308 ? -12.308 -6.332 -10.744 1.00 87.88 308 ARG A O 1
ATOM 2444 N N . LYS A 1 309 ? -10.672 -7.863 -10.909 1.00 87.69 309 LYS A N 1
ATOM 2445 C CA . LYS A 1 309 ? -11.435 -8.838 -11.708 1.00 87.69 309 LYS A CA 1
ATOM 2446 C C . LYS A 1 309 ? -12.675 -9.386 -11.001 1.00 87.69 309 LYS A C 1
ATOM 2448 O O . LYS A 1 309 ? -13.554 -9.907 -11.665 1.00 87.69 309 LYS A O 1
ATOM 2453 N N . SER A 1 310 ? -12.724 -9.332 -9.677 1.00 89.44 310 SER A N 1
ATOM 2454 C CA . SER A 1 310 ? -13.809 -9.890 -8.870 1.00 89.44 310 SER A CA 1
ATOM 2455 C C . SER A 1 310 ? -14.921 -8.892 -8.592 1.00 89.44 310 SER A C 1
ATOM 2457 O O . SER A 1 310 ? -16.087 -9.267 -8.625 1.00 89.44 310 SER A O 1
ATOM 2459 N N . TYR A 1 311 ? -14.551 -7.653 -8.270 1.00 86.88 311 TYR A N 1
ATOM 2460 C CA . TYR A 1 311 ? -15.477 -6.630 -7.785 1.00 86.88 311 TYR A CA 1
ATOM 2461 C C . TYR A 1 311 ? -15.796 -5.566 -8.838 1.00 86.88 311 TYR A C 1
ATOM 2463 O O . TYR A 1 311 ? -16.792 -4.873 -8.704 1.00 86.88 311 TYR A O 1
ATOM 2471 N N . PHE A 1 312 ? -14.991 -5.446 -9.896 1.00 82.69 312 PHE A N 1
ATOM 2472 C CA . PHE A 1 312 ? -15.174 -4.424 -10.935 1.00 82.69 312 PHE A CA 1
ATOM 2473 C C . PHE A 1 312 ? -15.368 -5.024 -12.334 1.00 82.69 312 PHE A C 1
ATOM 2475 O O . PHE A 1 312 ? -15.361 -4.303 -13.332 1.00 82.69 312 PHE A O 1
ATOM 2482 N N . HIS A 1 313 ? -15.569 -6.342 -12.428 1.00 80.50 313 HIS A N 1
ATOM 2483 C CA . HIS A 1 313 ? -15.855 -7.002 -13.699 1.00 80.50 313 HIS A CA 1
ATOM 2484 C C . HIS A 1 313 ? -17.094 -6.396 -14.365 1.00 80.50 313 HIS A C 1
ATOM 2486 O O . HIS A 1 313 ? -18.158 -6.328 -13.757 1.00 80.50 313 HIS A O 1
ATOM 2492 N N . GLY A 1 314 ? -16.959 -5.976 -15.624 1.00 76.50 314 GLY A N 1
ATOM 2493 C CA . GLY A 1 314 ? -18.040 -5.348 -16.392 1.00 76.50 314 GLY A CA 1
ATOM 2494 C C . GLY A 1 314 ? -18.179 -3.831 -16.210 1.00 76.50 314 GLY A C 1
ATOM 2495 O O . GLY A 1 314 ? -18.842 -3.199 -17.024 1.00 76.50 314 GLY A O 1
ATOM 2496 N N . TYR A 1 315 ? -17.510 -3.227 -15.222 1.00 75.38 315 TYR A N 1
ATOM 2497 C CA . TYR A 1 315 ? -17.484 -1.767 -15.031 1.00 75.38 315 TYR A CA 1
ATOM 2498 C C . TYR A 1 315 ? -16.297 -1.088 -15.732 1.00 75.38 315 TYR A C 1
ATOM 2500 O O . TYR A 1 315 ? -16.237 0.141 -15.847 1.00 75.38 315 TYR A O 1
ATOM 2508 N N . GLU A 1 316 ? -15.337 -1.884 -16.203 1.00 73.94 316 GLU A N 1
ATOM 2509 C CA . GLU A 1 316 ? -14.125 -1.418 -16.866 1.00 73.94 316 GLU A CA 1
ATOM 2510 C C . GLU A 1 316 ? -14.364 -1.220 -18.363 1.00 73.94 316 GLU A C 1
ATOM 2512 O O . GLU A 1 316 ? -14.504 -2.180 -19.118 1.00 73.94 316 GLU A O 1
ATOM 2517 N N . ASN A 1 317 ? -14.341 0.035 -18.810 1.00 75.50 317 ASN A N 1
ATOM 2518 C CA . ASN A 1 317 ? -14.324 0.354 -20.234 1.00 75.50 317 ASN A CA 1
ATOM 2519 C C . ASN A 1 317 ? -12.915 0.780 -20.648 1.00 75.50 317 ASN A C 1
ATOM 2521 O O . ASN A 1 317 ? -12.356 1.741 -20.102 1.00 75.50 317 ASN A O 1
ATOM 2525 N N . GLU A 1 318 ? -12.338 0.070 -21.618 1.00 79.25 318 GLU A N 1
ATOM 2526 C CA . GLU A 1 318 ? -11.076 0.462 -22.241 1.00 79.25 318 GLU A CA 1
ATOM 2527 C C . GLU A 1 318 ? -11.284 1.759 -23.034 1.00 79.25 318 GLU A C 1
ATOM 2529 O O . GLU A 1 318 ? -12.100 1.825 -23.949 1.00 79.25 318 GLU A O 1
ATOM 2534 N N . ARG A 1 319 ? -10.569 2.819 -22.648 1.00 78.38 319 ARG A N 1
ATOM 2535 C CA . ARG A 1 319 ? -10.637 4.142 -23.287 1.00 78.38 319 ARG A CA 1
ATOM 2536 C C . ARG A 1 319 ? -9.564 4.357 -24.341 1.00 78.38 319 ARG A C 1
ATOM 2538 O O . ARG A 1 319 ? -9.694 5.256 -25.162 1.00 78.38 319 ARG A O 1
ATOM 2545 N N . GLY A 1 320 ? -8.490 3.584 -24.285 1.00 78.00 320 GLY A N 1
ATOM 2546 C CA . GLY A 1 320 ? -7.382 3.726 -25.208 1.00 78.00 320 GLY A CA 1
ATOM 2547 C C . GLY A 1 320 ? -6.288 2.714 -24.932 1.00 78.00 320 GLY A C 1
ATOM 2548 O O . GLY A 1 320 ? -6.097 2.269 -23.795 1.00 78.00 320 GLY A O 1
ATOM 2549 N N . ARG A 1 321 ? -5.564 2.385 -25.998 1.00 85.12 321 ARG A N 1
ATOM 2550 C CA . ARG A 1 321 ? -4.439 1.466 -25.984 1.00 85.12 321 ARG A CA 1
ATOM 2551 C C . ARG A 1 321 ? -3.280 2.085 -26.735 1.00 85.12 321 ARG A C 1
ATOM 2553 O O . ARG A 1 321 ? -3.436 2.504 -27.877 1.00 85.12 321 ARG A O 1
ATOM 2560 N N . SER A 1 322 ? -2.124 2.087 -26.094 1.00 88.50 322 SER A N 1
ATOM 2561 C CA . SER A 1 322 ? -0.854 2.438 -26.712 1.00 88.50 322 SER A CA 1
ATOM 2562 C C . SER A 1 322 ? 0.134 1.301 -26.508 1.00 88.50 322 SER A C 1
ATOM 2564 O O . SER A 1 322 ? 0.070 0.561 -25.522 1.00 88.50 322 SER A O 1
ATOM 2566 N N . TYR A 1 323 ? 1.065 1.167 -27.442 1.00 93.88 323 TYR A N 1
ATOM 2567 C CA . TYR A 1 323 ? 2.089 0.136 -27.419 1.00 93.88 323 TYR A CA 1
ATOM 2568 C C . TYR A 1 323 ? 3.457 0.787 -27.262 1.00 93.88 323 TYR A C 1
ATOM 2570 O O . TYR A 1 323 ? 3.748 1.797 -27.903 1.00 93.88 323 TYR A O 1
ATOM 2578 N N . ALA A 1 324 ? 4.303 0.207 -26.418 1.00 94.81 324 ALA A N 1
ATOM 2579 C CA . ALA A 1 324 ? 5.683 0.636 -26.277 1.00 94.81 324 ALA A CA 1
ATOM 2580 C C . ALA A 1 324 ? 6.636 -0.562 -26.232 1.00 94.81 324 ALA A C 1
ATOM 2582 O O . ALA A 1 324 ? 6.290 -1.644 -25.756 1.00 94.81 324 ALA A O 1
ATOM 2583 N N . LEU A 1 325 ? 7.851 -0.354 -26.722 1.00 95.62 325 LEU A N 1
ATOM 2584 C CA . LEU A 1 325 ? 9.018 -1.181 -26.444 1.00 95.62 325 LEU A CA 1
ATOM 2585 C C . LEU A 1 325 ? 9.800 -0.512 -25.319 1.00 95.62 325 LEU A C 1
ATOM 2587 O O . LEU A 1 325 ? 9.917 0.707 -25.296 1.00 95.62 325 LEU A O 1
ATOM 2591 N N . GLY A 1 326 ? 10.338 -1.305 -24.404 1.00 95.19 326 GLY A N 1
ATOM 2592 C CA . GLY A 1 326 ? 11.288 -0.863 -23.396 1.00 95.19 326 GLY A CA 1
ATOM 2593 C C . GLY A 1 326 ? 12.613 -1.595 -23.570 1.00 95.19 326 GLY A C 1
ATOM 2594 O O . GLY A 1 326 ? 12.633 -2.826 -23.552 1.00 95.19 326 GLY A O 1
ATOM 2595 N N . LEU A 1 327 ? 13.703 -0.846 -23.726 1.00 95.31 327 LEU A N 1
ATOM 2596 C CA . LEU A 1 327 ? 15.072 -1.364 -23.665 1.00 95.31 327 LEU A CA 1
ATOM 2597 C C . LEU A 1 327 ? 15.613 -1.069 -22.277 1.00 95.31 327 LEU A C 1
ATOM 2599 O O . LEU A 1 327 ? 15.745 0.103 -21.936 1.00 95.31 327 LEU A O 1
ATOM 2603 N N . ALA A 1 328 ? 15.901 -2.094 -21.484 1.00 93.06 328 ALA A N 1
ATOM 2604 C CA . ALA A 1 328 ? 16.543 -1.894 -20.193 1.00 93.06 328 ALA A CA 1
ATOM 2605 C C . ALA A 1 328 ? 18.058 -1.798 -20.366 1.00 93.06 328 ALA A C 1
ATOM 2607 O O . ALA A 1 328 ? 18.635 -2.562 -21.144 1.00 93.06 328 ALA A O 1
ATOM 2608 N N . PHE A 1 329 ? 18.703 -0.939 -19.578 1.00 91.19 329 PHE A N 1
ATOM 2609 C CA . PHE A 1 329 ? 20.160 -0.789 -19.575 1.00 91.19 329 PHE A CA 1
ATOM 2610 C C . PHE A 1 329 ? 20.747 -0.848 -18.173 1.00 91.19 329 PHE A C 1
ATOM 2612 O O . PHE A 1 329 ? 20.081 -0.509 -17.190 1.00 91.19 329 PHE A O 1
ATOM 2619 N N . ASP A 1 330 ? 22.022 -1.224 -18.117 1.00 88.31 330 ASP A N 1
ATOM 2620 C CA . ASP A 1 330 ? 22.847 -1.193 -16.913 1.00 88.31 330 ASP A CA 1
ATOM 2621 C C . ASP A 1 330 ? 24.238 -0.652 -17.256 1.00 88.31 330 ASP A C 1
ATOM 2623 O O . ASP A 1 330 ? 25.065 -1.346 -17.850 1.00 88.31 330 ASP A O 1
ATOM 2627 N N . ARG A 1 331 ? 24.482 0.617 -16.915 1.00 90.44 331 ARG A N 1
ATOM 2628 C CA . ARG A 1 331 ? 25.725 1.336 -17.200 1.00 90.44 331 ARG A CA 1
ATOM 2629 C C . ARG A 1 331 ? 26.293 1.936 -15.910 1.00 90.44 331 ARG A C 1
ATOM 2631 O O . ARG A 1 331 ? 26.033 3.095 -15.616 1.00 90.44 331 ARG A O 1
ATOM 2638 N N . PRO A 1 332 ? 27.155 1.215 -15.172 1.00 85.62 332 PRO A N 1
ATOM 2639 C CA . PRO A 1 332 ? 27.734 1.705 -13.913 1.00 85.62 332 PRO A CA 1
ATOM 2640 C C . PRO A 1 332 ? 28.484 3.047 -14.004 1.00 85.62 332 PRO A C 1
ATOM 2642 O O . PRO A 1 332 ? 28.725 3.685 -12.987 1.00 85.62 332 PRO A O 1
ATOM 2645 N N . ALA A 1 333 ? 28.858 3.480 -15.212 1.00 87.81 333 ALA A N 1
ATOM 2646 C CA . ALA A 1 333 ? 29.500 4.766 -15.480 1.00 87.81 333 ALA A CA 1
ATOM 2647 C C . ALA A 1 333 ? 28.524 5.968 -15.557 1.00 87.81 333 ALA A C 1
ATOM 2649 O O . ALA A 1 333 ? 28.945 7.043 -15.979 1.00 87.81 333 ALA A O 1
ATOM 2650 N N . GLY A 1 334 ? 27.241 5.795 -15.215 1.00 88.81 334 GLY A N 1
ATOM 2651 C CA . GLY A 1 334 ? 26.198 6.827 -15.334 1.00 88.81 334 GLY A CA 1
ATOM 2652 C C . GLY A 1 334 ? 25.547 6.850 -16.719 1.00 88.81 334 GLY A C 1
ATOM 2653 O O . GLY A 1 334 ? 25.709 5.905 -17.498 1.00 88.81 334 GLY A O 1
ATOM 2654 N N . LEU A 1 335 ? 24.820 7.910 -17.073 1.00 92.56 335 LEU A N 1
ATOM 2655 C CA . LEU A 1 335 ? 24.237 8.047 -18.416 1.00 92.56 335 LEU A CA 1
ATOM 2656 C C . LEU A 1 335 ? 25.284 8.521 -19.443 1.00 92.56 335 LEU A C 1
ATOM 2658 O O . LEU A 1 335 ? 26.249 9.193 -19.076 1.00 92.56 335 LEU A O 1
ATOM 2662 N N . PRO A 1 336 ? 25.147 8.166 -20.739 1.00 93.50 336 PRO A N 1
ATOM 2663 C CA . PRO A 1 336 ? 26.060 8.655 -21.775 1.00 93.50 336 PRO A CA 1
ATOM 2664 C C . PRO A 1 336 ? 26.034 10.181 -21.890 1.00 93.50 336 PRO A C 1
ATOM 2666 O O . PRO A 1 336 ? 27.080 10.814 -22.014 1.00 93.50 336 PRO A O 1
ATOM 2669 N N . TRP A 1 337 ? 24.833 10.754 -21.800 1.00 94.25 337 TRP A N 1
ATOM 2670 C CA . TRP A 1 337 ? 24.574 12.187 -21.847 1.00 94.25 337 TRP A CA 1
ATOM 2671 C C . TRP A 1 337 ? 24.034 12.702 -20.520 1.00 94.25 337 TRP A C 1
ATOM 2673 O O . TRP A 1 337 ? 23.401 11.962 -19.765 1.00 94.25 337 TRP A O 1
ATOM 2683 N N . SER A 1 338 ? 24.225 14.000 -20.277 1.00 91.94 338 SER A N 1
ATOM 2684 C CA . SER A 1 338 ? 23.662 14.672 -19.108 1.00 91.94 338 SER A CA 1
ATOM 2685 C C . SER A 1 338 ? 22.132 14.614 -19.116 1.00 91.94 338 SER A C 1
ATOM 2687 O O . SER A 1 338 ? 21.497 14.672 -20.174 1.00 91.94 338 SER A O 1
ATOM 2689 N N . GLN A 1 339 ? 21.522 14.554 -17.929 1.00 90.69 339 GLN A N 1
ATOM 2690 C CA . GLN A 1 339 ? 20.060 14.532 -17.806 1.00 90.69 339 GLN A CA 1
ATOM 2691 C C . GLN A 1 339 ? 19.355 15.698 -18.528 1.00 90.69 339 GLN A C 1
ATOM 2693 O O . GLN A 1 339 ? 18.383 15.434 -19.236 1.00 90.69 339 GLN A O 1
ATOM 2698 N N . PRO A 1 340 ? 19.841 16.959 -18.475 1.00 91.94 340 PRO A N 1
ATOM 2699 C CA . PRO A 1 340 ? 19.237 18.048 -19.246 1.00 91.94 340 PRO A CA 1
ATOM 2700 C C . PRO A 1 340 ? 19.241 17.808 -20.761 1.00 91.94 340 PRO A C 1
ATOM 2702 O O . PRO A 1 340 ? 18.254 18.110 -21.433 1.00 91.94 340 PRO A O 1
ATOM 2705 N N . LEU A 1 341 ? 20.320 17.232 -21.308 1.00 94.19 341 LEU A N 1
ATOM 2706 C CA . LEU A 1 341 ? 20.375 16.888 -22.728 1.00 94.19 341 LEU A CA 1
ATOM 2707 C C . LEU A 1 341 ? 19.405 15.744 -23.048 1.00 94.19 341 LEU A C 1
ATOM 2709 O O . LEU A 1 341 ? 18.680 15.831 -24.032 1.00 94.19 341 LEU A O 1
ATOM 2713 N N . ASN A 1 342 ? 19.317 14.717 -22.200 1.00 93.62 342 ASN A N 1
ATOM 2714 C CA . ASN A 1 342 ? 18.348 13.628 -22.376 1.00 93.62 342 ASN A CA 1
ATOM 2715 C C . ASN A 1 342 ? 16.896 14.124 -22.365 1.00 93.62 342 ASN A C 1
ATOM 2717 O O . ASN A 1 342 ? 16.078 13.658 -23.161 1.00 93.62 342 ASN A O 1
ATOM 2721 N N . VAL A 1 343 ? 16.576 15.090 -21.501 1.00 92.25 343 VAL A N 1
ATOM 2722 C CA . VAL A 1 343 ? 15.270 15.762 -21.471 1.00 92.25 343 VAL A CA 1
ATOM 2723 C C . VAL A 1 343 ? 15.021 16.510 -22.778 1.00 92.25 343 VAL A C 1
ATOM 2725 O O . VAL A 1 343 ? 13.972 16.326 -23.392 1.00 92.25 343 VAL A O 1
ATOM 2728 N N . PHE A 1 344 ? 15.993 17.299 -23.246 1.00 94.19 344 PHE A N 1
ATOM 2729 C CA . PHE A 1 344 ? 15.886 18.018 -24.517 1.00 94.19 344 PHE A CA 1
ATOM 2730 C C . PHE A 1 344 ? 15.669 17.066 -25.700 1.00 94.19 344 PHE A C 1
ATOM 2732 O O . PHE A 1 344 ? 14.752 17.265 -26.494 1.00 94.19 344 PHE A O 1
ATOM 2739 N N . LEU A 1 345 ? 16.461 15.994 -25.784 1.00 95.06 345 LEU A N 1
ATOM 2740 C CA . LEU A 1 345 ? 16.331 14.966 -26.816 1.00 95.06 345 LEU A CA 1
ATOM 2741 C C . LEU A 1 345 ? 14.989 14.241 -26.730 1.00 95.06 345 LEU A C 1
ATOM 2743 O O . LEU A 1 345 ? 14.408 13.932 -27.761 1.00 95.06 345 LEU A O 1
ATOM 2747 N N . THR A 1 346 ? 14.473 13.996 -25.525 1.00 93.44 346 THR A N 1
ATOM 2748 C CA . THR A 1 346 ? 13.147 13.398 -25.340 1.00 93.44 346 THR A CA 1
ATOM 2749 C C . THR A 1 346 ? 12.047 14.335 -25.837 1.00 93.44 346 THR A C 1
ATOM 2751 O O . THR A 1 346 ? 11.178 13.887 -26.574 1.00 93.44 346 THR A O 1
ATOM 2754 N N . LEU A 1 347 ? 12.093 15.627 -25.494 1.00 92.56 347 LEU A N 1
ATOM 2755 C CA . LEU A 1 347 ? 11.084 16.616 -25.897 1.00 92.56 347 LEU A CA 1
ATOM 2756 C C . LEU A 1 347 ? 11.147 16.992 -27.384 1.00 92.56 347 LEU A C 1
ATOM 2758 O O . LEU A 1 347 ? 10.129 17.357 -27.965 1.00 92.56 347 LEU A O 1
ATOM 2762 N N . GLY A 1 348 ? 12.326 16.914 -28.006 1.00 93.12 348 GLY A N 1
ATOM 2763 C CA . GLY A 1 348 ? 12.542 17.285 -29.408 1.00 93.12 348 GLY A CA 1
ATOM 2764 C C . GLY A 1 348 ? 11.945 16.315 -30.435 1.00 93.12 348 GLY A C 1
ATOM 2765 O O . GLY A 1 348 ? 12.103 16.523 -31.636 1.00 93.12 348 GLY A O 1
ATOM 2766 N N . GLN A 1 349 ? 11.290 15.244 -29.989 1.00 92.44 349 GLN A N 1
ATOM 2767 C CA . GLN A 1 349 ? 10.717 14.196 -30.830 1.00 92.44 349 GLN A CA 1
ATOM 2768 C C . GLN A 1 349 ? 9.556 13.496 -30.102 1.00 92.44 349 GLN A C 1
ATOM 2770 O O . GLN A 1 349 ? 9.294 13.761 -28.935 1.00 92.44 349 GLN A O 1
ATOM 2775 N N . THR A 1 350 ? 8.837 12.604 -30.785 1.00 88.75 350 THR A N 1
ATOM 2776 C CA . THR A 1 350 ? 7.586 12.002 -30.276 1.00 88.75 350 THR A CA 1
ATOM 2777 C C . THR A 1 350 ? 7.630 10.483 -30.106 1.00 88.75 350 THR A C 1
ATOM 2779 O O . THR A 1 350 ? 6.639 9.877 -29.714 1.00 88.75 350 THR A O 1
ATOM 2782 N N . ARG A 1 351 ? 8.759 9.845 -30.412 1.00 94.38 351 ARG A N 1
ATOM 2783 C CA . ARG A 1 351 ? 8.907 8.391 -30.522 1.00 94.38 351 ARG A CA 1
ATOM 2784 C C . ARG A 1 351 ? 9.611 7.740 -29.332 1.00 94.38 351 ARG A C 1
ATOM 2786 O O . ARG A 1 351 ? 9.287 6.606 -29.007 1.00 94.38 351 ARG A O 1
ATOM 2793 N N . TYR A 1 352 ? 10.555 8.415 -28.688 1.00 96.38 352 TYR A N 1
ATOM 2794 C CA . TYR A 1 352 ? 11.404 7.874 -27.629 1.00 96.38 352 TYR A CA 1
ATOM 2795 C C . TYR A 1 352 ? 11.183 8.588 -26.293 1.00 96.38 352 TYR A C 1
ATOM 2797 O O . TYR A 1 352 ? 10.866 9.772 -26.249 1.00 96.38 352 TYR A O 1
ATOM 2805 N N . LEU A 1 353 ? 11.386 7.878 -25.191 1.00 93.75 353 LEU A N 1
ATOM 2806 C CA . LEU A 1 353 ? 11.366 8.429 -23.841 1.00 93.75 353 LEU A CA 1
ATOM 2807 C C . LEU A 1 353 ? 12.438 7.729 -23.012 1.00 93.75 353 LEU A C 1
ATOM 2809 O O . LEU A 1 353 ? 12.299 6.543 -22.695 1.00 93.75 353 LEU A O 1
ATOM 2813 N N . LEU A 1 354 ? 13.496 8.457 -22.649 1.00 93.25 354 LEU A N 1
ATOM 2814 C CA . LEU A 1 354 ? 14.504 7.940 -21.733 1.00 93.25 354 LEU A CA 1
ATOM 2815 C C . LEU A 1 354 ? 14.045 8.141 -20.284 1.00 93.25 354 LEU A C 1
ATOM 2817 O O . LEU A 1 354 ? 14.084 9.247 -19.752 1.00 93.25 354 LEU A O 1
ATOM 2821 N N . ASN A 1 355 ? 13.664 7.044 -19.634 1.00 91.00 355 ASN A N 1
ATOM 2822 C CA . ASN A 1 355 ? 13.386 6.997 -18.203 1.00 91.00 355 ASN A CA 1
ATOM 2823 C C . ASN A 1 355 ? 14.544 6.296 -17.505 1.00 91.00 355 ASN A C 1
ATOM 2825 O O . ASN A 1 355 ? 14.535 5.074 -17.343 1.00 91.00 355 ASN A O 1
ATOM 2829 N N . ALA A 1 356 ? 15.551 7.066 -17.107 1.00 91.06 356 ALA A N 1
ATOM 2830 C CA . ALA A 1 356 ? 16.743 6.540 -16.463 1.00 91.06 356 ALA A CA 1
ATOM 2831 C C . ALA A 1 356 ? 17.211 7.422 -15.304 1.00 91.06 356 ALA A C 1
ATOM 2833 O O . ALA A 1 356 ? 16.822 8.588 -15.193 1.00 91.06 356 ALA A O 1
ATOM 2834 N N . SER A 1 357 ? 18.014 6.819 -14.433 1.00 89.25 357 SER A N 1
ATOM 2835 C CA . SER A 1 357 ? 18.679 7.473 -13.313 1.00 89.25 357 SER A CA 1
ATOM 2836 C C . SER A 1 357 ? 20.166 7.582 -13.614 1.00 89.25 357 SER A C 1
ATOM 2838 O O . SER A 1 357 ? 20.806 6.574 -13.914 1.00 89.25 357 SER A O 1
ATOM 2840 N N . ASP A 1 358 ? 20.710 8.788 -13.517 1.00 88.06 358 ASP A N 1
ATOM 2841 C CA . ASP A 1 358 ? 22.139 9.061 -13.651 1.00 88.06 358 ASP A CA 1
ATOM 2842 C C . ASP A 1 358 ? 22.922 8.586 -12.430 1.00 88.06 358 ASP A C 1
ATOM 2844 O O . ASP A 1 358 ? 24.030 8.073 -12.564 1.00 88.06 358 ASP A O 1
ATOM 2848 N N . PHE A 1 359 ? 22.301 8.631 -11.247 1.00 87.00 359 PHE A N 1
ATOM 2849 C CA . PHE A 1 359 ? 22.902 8.114 -10.015 1.00 87.00 359 PHE A CA 1
ATOM 2850 C C . PHE A 1 359 ? 23.172 6.611 -10.076 1.00 87.00 359 PHE A C 1
ATOM 2852 O O . PHE A 1 359 ? 24.123 6.132 -9.463 1.00 87.00 359 PHE A O 1
ATOM 2859 N N . ASP A 1 360 ? 22.329 5.871 -10.796 1.00 84.31 360 ASP A N 1
ATOM 2860 C CA . ASP A 1 360 ? 22.429 4.418 -10.896 1.00 84.31 360 ASP A CA 1
ATOM 2861 C C . ASP A 1 360 ? 22.925 3.916 -12.252 1.00 84.31 360 ASP A C 1
ATOM 2863 O O . ASP A 1 360 ? 23.251 2.736 -12.379 1.00 84.31 360 ASP A O 1
ATOM 2867 N N . GLY A 1 361 ? 22.899 4.765 -13.283 1.00 87.31 361 GLY A N 1
ATOM 2868 C CA . GLY A 1 361 ? 23.178 4.375 -14.663 1.00 87.31 361 GLY A CA 1
ATOM 2869 C C . GLY A 1 361 ? 22.230 3.301 -15.207 1.00 87.31 361 GLY A C 1
ATOM 2870 O O . GLY A 1 361 ? 22.589 2.523 -16.090 1.00 87.31 361 GLY A O 1
ATOM 2871 N N . ARG A 1 362 ? 21.015 3.222 -14.658 1.00 90.06 362 ARG A N 1
ATOM 2872 C CA . ARG A 1 362 ? 19.998 2.220 -15.004 1.00 90.06 362 ARG A CA 1
ATOM 2873 C C . ARG A 1 362 ? 18.704 2.888 -15.412 1.00 90.06 362 ARG A C 1
ATOM 2875 O O . ARG A 1 362 ? 18.375 3.979 -14.949 1.00 90.06 362 ARG A O 1
ATOM 2882 N N . GLY A 1 363 ? 17.936 2.197 -16.241 1.00 91.25 363 GLY A N 1
ATOM 2883 C CA . GLY A 1 363 ? 16.654 2.695 -16.703 1.00 91.25 363 GLY A CA 1
ATOM 2884 C C . GLY A 1 363 ? 16.194 2.029 -17.978 1.00 91.25 363 GLY A C 1
ATOM 2885 O O . GLY A 1 363 ? 16.684 0.963 -18.351 1.00 91.25 363 GLY A O 1
ATOM 2886 N N . TYR A 1 364 ? 15.222 2.671 -18.613 1.00 93.50 364 TYR A N 1
ATOM 2887 C CA . TYR A 1 364 ? 14.601 2.220 -19.841 1.00 93.50 364 TYR A CA 1
ATOM 2888 C C . TYR A 1 364 ? 14.629 3.318 -20.897 1.00 93.50 364 TYR A C 1
ATOM 2890 O O . TYR A 1 364 ? 14.240 4.454 -20.628 1.00 93.50 364 TYR A O 1
ATOM 2898 N N . LEU A 1 365 ? 14.998 2.953 -22.121 1.00 95.38 365 LEU A N 1
ATOM 2899 C CA . LEU A 1 365 ? 14.649 3.717 -23.313 1.00 95.38 365 LEU A CA 1
ATOM 2900 C C . LEU A 1 365 ? 13.346 3.128 -23.820 1.00 95.38 365 LEU A C 1
ATOM 2902 O O . LEU A 1 365 ? 13.305 2.006 -24.330 1.00 95.38 365 LEU A O 1
ATOM 2906 N N . ASN A 1 366 ? 12.273 3.876 -23.620 1.00 95.31 366 ASN A N 1
ATOM 2907 C CA . ASN A 1 366 ? 10.970 3.514 -24.133 1.00 95.31 366 ASN A CA 1
ATOM 2908 C C . ASN A 1 366 ? 10.849 4.033 -25.565 1.00 95.31 366 ASN A C 1
ATOM 2910 O O . ASN A 1 366 ? 11.254 5.156 -25.851 1.00 95.31 366 ASN A O 1
ATOM 2914 N N . MET A 1 367 ? 10.282 3.228 -26.453 1.00 96.75 367 MET A N 1
ATOM 2915 C CA . MET A 1 367 ? 9.939 3.614 -27.817 1.00 96.75 367 MET A CA 1
ATOM 2916 C C . MET A 1 367 ? 8.451 3.367 -28.025 1.00 96.75 367 MET A C 1
ATOM 2918 O O . MET A 1 367 ? 7.988 2.243 -27.840 1.00 96.75 367 MET A O 1
ATOM 2922 N N . GLN A 1 368 ? 7.705 4.391 -28.424 1.00 95.62 368 GLN A N 1
ATOM 2923 C CA . GLN A 1 368 ? 6.327 4.229 -28.863 1.00 95.62 368 GLN A CA 1
ATOM 2924 C C . GLN A 1 368 ? 6.295 3.379 -30.136 1.00 95.62 368 GLN A C 1
ATOM 2926 O O . GLN A 1 368 ? 7.061 3.614 -31.072 1.00 95.62 368 GLN A O 1
ATOM 2931 N N . LEU A 1 369 ? 5.410 2.386 -30.153 1.00 96.06 369 LEU A N 1
ATOM 2932 C CA . LEU A 1 369 ? 5.250 1.444 -31.254 1.00 96.06 369 LEU A CA 1
ATOM 2933 C C . LEU A 1 369 ? 3.943 1.695 -31.994 1.00 96.06 369 LEU A C 1
ATOM 2935 O O . LEU A 1 369 ? 2.916 2.005 -31.383 1.00 96.06 369 LEU A O 1
ATOM 2939 N N . THR A 1 370 ? 3.963 1.457 -33.302 1.00 94.50 370 THR A N 1
ATOM 2940 C CA . THR A 1 370 ? 2.731 1.180 -34.044 1.00 94.50 370 THR A CA 1
ATOM 2941 C C . THR A 1 370 ? 2.202 -0.213 -33.698 1.00 94.50 370 THR A C 1
ATOM 2943 O O . THR A 1 370 ? 2.911 -1.062 -33.151 1.00 94.50 370 THR A O 1
ATOM 2946 N N . GLU A 1 371 ? 0.948 -0.488 -34.047 1.00 93.38 371 GLU A N 1
ATOM 2947 C CA . GLU A 1 371 ? 0.376 -1.823 -33.865 1.00 93.38 371 GLU A CA 1
ATOM 2948 C C . GLU A 1 371 ? 1.104 -2.891 -34.699 1.00 93.38 371 GLU A C 1
ATOM 2950 O O . GLU A 1 371 ? 1.321 -4.009 -34.235 1.00 93.38 371 GLU A O 1
ATOM 2955 N N . GLU A 1 372 ? 1.571 -2.557 -35.903 1.00 95.25 372 GLU A N 1
ATOM 2956 C CA . GLU A 1 372 ? 2.379 -3.478 -36.710 1.00 95.25 372 GLU A CA 1
ATOM 2957 C C . GLU A 1 372 ? 3.726 -3.800 -36.056 1.00 95.25 372 GLU A C 1
ATOM 2959 O O . GLU A 1 372 ? 4.190 -4.941 -36.086 1.00 95.25 372 GLU A O 1
ATOM 2964 N N . GLU A 1 373 ? 4.379 -2.798 -35.468 1.00 96.38 373 GLU A N 1
ATOM 2965 C CA . GLU A 1 373 ? 5.640 -2.977 -34.750 1.00 96.38 373 GLU A CA 1
ATOM 2966 C C . GLU A 1 373 ? 5.443 -3.790 -33.472 1.00 96.38 373 GLU A C 1
ATOM 2968 O O . GLU A 1 373 ? 6.255 -4.662 -33.168 1.00 96.38 373 GLU A O 1
ATOM 2973 N N . TRP A 1 374 ? 4.331 -3.576 -32.768 1.00 95.75 374 TRP A N 1
ATOM 2974 C CA . TRP A 1 374 ? 3.944 -4.362 -31.601 1.00 95.75 374 TRP A CA 1
ATOM 2975 C C . TRP A 1 374 ? 3.851 -5.862 -31.899 1.00 95.75 374 TRP A C 1
ATOM 2977 O O . TRP A 1 374 ? 4.357 -6.678 -31.126 1.00 95.75 374 TRP A O 1
ATOM 2987 N N . HIS A 1 375 ? 3.256 -6.242 -33.031 1.00 95.62 375 HIS A N 1
ATOM 2988 C CA . HIS A 1 375 ? 3.160 -7.648 -33.436 1.00 95.62 375 HIS A CA 1
ATOM 2989 C C . HIS A 1 375 ? 4.510 -8.254 -33.841 1.00 95.62 375 HIS A C 1
ATOM 2991 O O . HIS A 1 375 ? 4.669 -9.471 -33.801 1.00 95.62 375 HIS A O 1
ATOM 2997 N N . LYS A 1 376 ? 5.504 -7.419 -34.165 1.00 96.31 376 LYS A N 1
ATOM 2998 C CA . LYS A 1 376 ? 6.886 -7.838 -34.444 1.00 96.31 376 LYS A CA 1
ATOM 2999 C C . LYS A 1 376 ? 7.739 -7.965 -33.175 1.00 96.31 376 LYS A C 1
ATOM 3001 O O . LYS A 1 376 ? 8.875 -8.422 -33.269 1.00 96.31 376 LYS A O 1
ATOM 3006 N N . MET A 1 377 ? 7.219 -7.600 -31.997 1.00 96.88 377 MET A N 1
ATOM 3007 C CA . MET A 1 377 ? 7.912 -7.728 -30.705 1.00 96.88 377 MET A CA 1
ATOM 3008 C C . MET A 1 377 ? 7.951 -9.184 -30.212 1.00 96.88 377 MET A C 1
ATOM 3010 O O . MET A 1 377 ? 7.361 -9.527 -29.181 1.00 96.88 377 MET A O 1
ATOM 3014 N N . LEU A 1 378 ? 8.641 -10.040 -30.963 1.00 97.19 378 LEU A N 1
ATOM 3015 C CA . LEU A 1 378 ? 8.736 -11.480 -30.739 1.00 97.19 378 LEU A CA 1
ATOM 3016 C C . LEU A 1 378 ? 10.183 -11.903 -30.474 1.00 97.19 378 LEU A C 1
ATOM 3018 O O . LEU A 1 378 ? 11.137 -11.265 -30.927 1.00 97.19 378 LEU A O 1
ATOM 3022 N N . ALA A 1 379 ? 10.338 -12.994 -29.738 1.00 96.94 379 ALA A N 1
ATOM 3023 C CA . ALA A 1 379 ? 11.585 -13.725 -29.623 1.00 96.94 379 ALA A CA 1
ATOM 3024 C C . ALA A 1 379 ? 11.740 -14.720 -30.793 1.00 96.94 379 ALA A C 1
ATOM 3026 O O . ALA A 1 379 ? 10.825 -14.890 -31.603 1.00 96.94 379 ALA A O 1
ATOM 3027 N N . MET A 1 380 ? 12.903 -15.364 -30.911 1.00 95.75 380 MET A N 1
ATOM 3028 C CA . MET A 1 380 ? 13.219 -16.299 -32.004 1.00 95.75 380 MET A CA 1
ATOM 3029 C C . MET A 1 380 ? 12.296 -17.524 -32.057 1.00 95.75 380 MET A C 1
ATOM 3031 O O . MET A 1 380 ? 12.125 -18.112 -33.120 1.00 95.75 380 MET A O 1
ATOM 3035 N N . ASP A 1 381 ? 11.682 -17.895 -30.936 1.00 95.12 381 ASP A N 1
ATOM 3036 C CA . ASP A 1 381 ? 10.666 -18.953 -30.852 1.00 95.12 381 ASP A CA 1
ATOM 3037 C C . ASP A 1 381 ? 9.240 -18.483 -31.212 1.00 95.12 381 ASP A C 1
ATOM 3039 O O . ASP A 1 381 ? 8.284 -19.251 -31.100 1.00 95.12 381 ASP A O 1
ATOM 3043 N N . GLY A 1 382 ? 9.080 -17.222 -31.624 1.00 95.69 382 GLY A N 1
ATOM 3044 C CA . GLY A 1 382 ? 7.792 -16.613 -31.949 1.00 95.69 382 GLY A CA 1
ATOM 3045 C C . GLY A 1 382 ? 6.975 -16.173 -30.731 1.00 95.69 382 GLY A C 1
ATOM 3046 O O . GLY A 1 382 ? 5.890 -15.618 -30.908 1.00 95.69 382 GLY A O 1
ATOM 3047 N N . GLN A 1 383 ? 7.465 -16.370 -29.502 1.00 96.44 383 GLN A N 1
ATOM 3048 C CA . GLN A 1 383 ? 6.778 -15.896 -28.304 1.00 96.44 383 GLN A CA 1
ATOM 3049 C C . GLN A 1 383 ? 6.963 -14.388 -28.131 1.00 96.44 383 GLN A C 1
ATOM 3051 O O . GLN A 1 383 ? 8.048 -13.856 -28.377 1.00 96.44 383 GLN A O 1
ATOM 3056 N N . PRO A 1 384 ? 5.941 -13.655 -27.667 1.00 96.12 384 PRO A N 1
ATOM 3057 C CA . PRO A 1 384 ? 6.103 -12.229 -27.457 1.00 96.12 384 PRO A CA 1
ATOM 3058 C C . PRO A 1 384 ? 7.018 -11.881 -26.283 1.00 96.12 384 PRO A C 1
ATOM 3060 O O . PRO A 1 384 ? 6.897 -12.454 -25.198 1.00 96.12 384 PRO A O 1
ATOM 3063 N N . VAL A 1 385 ? 7.864 -10.862 -26.459 1.00 94.81 385 VAL A N 1
ATOM 3064 C CA . VAL A 1 385 ? 8.803 -10.437 -25.407 1.00 94.81 385 VAL A CA 1
ATOM 3065 C C . VAL A 1 385 ? 8.092 -9.610 -24.338 1.00 94.81 385 VAL A C 1
ATOM 3067 O O . VAL A 1 385 ? 7.710 -8.475 -24.578 1.00 94.81 385 VAL A O 1
ATOM 3070 N N . THR A 1 386 ? 7.881 -10.149 -23.142 1.00 92.06 386 THR A N 1
ATOM 3071 C CA . THR A 1 386 ? 7.128 -9.500 -22.044 1.00 92.06 386 THR A CA 1
ATOM 3072 C C . THR A 1 386 ? 7.967 -9.424 -20.768 1.00 92.06 386 THR A C 1
ATOM 3074 O O . THR A 1 386 ? 9.048 -9.988 -20.710 1.00 92.06 386 THR A O 1
ATOM 3077 N N . PHE A 1 387 ? 7.481 -8.792 -19.694 1.00 85.38 387 PHE A N 1
ATOM 3078 C CA . PHE A 1 387 ? 8.199 -8.814 -18.406 1.00 85.38 387 PHE A CA 1
ATOM 3079 C C . PHE A 1 387 ? 8.414 -10.222 -17.832 1.00 85.38 387 PHE A C 1
ATOM 3081 O O . PHE A 1 387 ? 9.414 -10.458 -17.159 1.00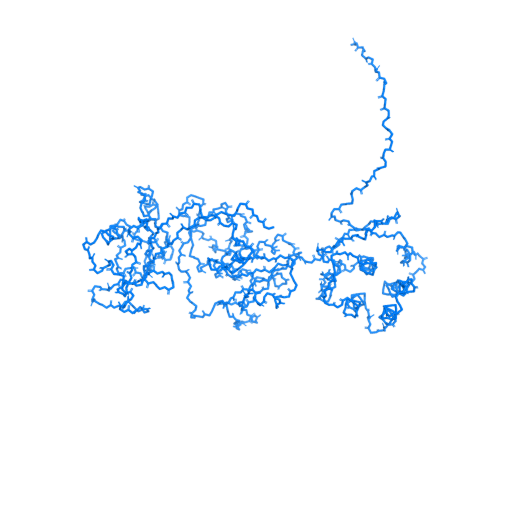 85.38 387 PHE A O 1
ATOM 3088 N N . GLY A 1 388 ? 7.485 -11.151 -18.083 1.00 85.25 388 GLY A N 1
ATOM 3089 C CA . GLY A 1 388 ? 7.620 -12.551 -17.666 1.00 85.25 388 GLY A CA 1
ATOM 3090 C C . GLY A 1 388 ? 8.494 -13.384 -18.607 1.00 85.25 388 GLY A C 1
ATOM 3091 O O . GLY A 1 388 ? 9.039 -14.401 -18.188 1.00 85.25 388 GLY A O 1
ATOM 3092 N N . TYR A 1 389 ? 8.648 -12.932 -19.852 1.00 90.69 389 TYR A N 1
ATOM 3093 C CA . TYR A 1 389 ? 9.444 -13.580 -20.891 1.00 90.69 389 TYR A CA 1
ATOM 3094 C C . TYR A 1 389 ? 10.240 -12.525 -21.674 1.00 90.69 389 TYR A C 1
ATOM 3096 O O . TYR A 1 389 ? 9.882 -12.200 -22.809 1.00 90.69 389 TYR A O 1
ATOM 3104 N N . PRO A 1 390 ? 11.247 -11.889 -21.046 1.00 93.12 390 PRO A N 1
ATOM 3105 C CA . PRO A 1 390 ? 11.977 -10.802 -21.682 1.00 93.12 390 PRO A CA 1
ATOM 3106 C C . PRO A 1 390 ? 12.826 -11.331 -22.837 1.00 93.12 390 PRO A C 1
ATOM 3108 O O . PRO A 1 390 ? 13.295 -12.472 -22.801 1.00 93.12 390 PRO A O 1
ATOM 3111 N N . GLY A 1 391 ? 13.034 -10.484 -23.842 1.00 95.44 391 GLY A N 1
ATOM 3112 C CA . GLY A 1 391 ? 13.975 -10.744 -24.924 1.00 95.44 391 GLY A CA 1
ATOM 3113 C C . GLY A 1 391 ? 15.388 -10.291 -24.566 1.00 95.44 391 GLY A C 1
ATOM 3114 O O . GLY A 1 391 ? 15.561 -9.359 -23.778 1.00 95.44 391 GLY A O 1
ATOM 3115 N N . CYS A 1 392 ? 16.399 -10.905 -25.175 1.00 95.56 392 CYS A N 1
ATOM 3116 C CA . CYS A 1 392 ? 17.793 -10.470 -25.084 1.00 95.56 392 CYS A CA 1
ATOM 3117 C C . CYS A 1 392 ? 18.377 -10.134 -26.456 1.00 95.56 392 CYS A C 1
ATOM 3119 O O . CYS A 1 392 ? 17.921 -10.639 -27.483 1.00 95.56 392 CYS A O 1
ATOM 3121 N N . LEU A 1 393 ? 19.439 -9.329 -26.463 1.00 95.50 393 LEU A N 1
ATOM 3122 C CA . LEU A 1 393 ? 20.258 -9.120 -27.651 1.00 95.50 393 LEU A CA 1
ATOM 3123 C C . LEU A 1 393 ? 21.419 -10.113 -27.654 1.00 95.50 393 LEU A C 1
ATOM 3125 O O . LEU A 1 393 ? 22.098 -10.284 -26.639 1.00 95.50 393 LEU A O 1
ATOM 3129 N N . ARG A 1 394 ? 21.666 -10.752 -28.799 1.00 93.88 394 ARG A N 1
ATOM 3130 C CA . ARG A 1 394 ? 22.880 -11.547 -28.995 1.00 93.88 394 ARG A CA 1
ATOM 3131 C C . ARG A 1 394 ? 24.095 -10.620 -28.961 1.00 93.88 394 ARG A C 1
ATOM 3133 O O . ARG A 1 394 ? 24.082 -9.551 -29.573 1.00 93.88 394 ARG A O 1
ATOM 3140 N N . ARG A 1 395 ? 25.144 -11.025 -28.247 1.00 90.38 395 ARG A N 1
ATOM 3141 C CA . ARG A 1 395 ? 26.395 -10.262 -28.183 1.00 90.38 395 ARG A CA 1
ATOM 3142 C C . ARG A 1 395 ? 27.120 -10.292 -29.528 1.00 90.38 395 ARG A C 1
ATOM 3144 O O . ARG A 1 395 ? 26.866 -11.153 -30.367 1.00 90.38 395 ARG A O 1
ATOM 3151 N N . SER A 1 396 ? 28.050 -9.359 -29.727 1.00 86.31 396 SER A N 1
ATOM 3152 C CA . SER A 1 396 ? 28.852 -9.267 -30.955 1.00 86.31 396 SER A CA 1
ATOM 3153 C C . SER A 1 396 ? 29.702 -10.513 -31.226 1.00 86.31 396 SER A C 1
ATOM 3155 O O . SER A 1 396 ? 29.995 -10.804 -32.379 1.00 86.31 396 SER A O 1
ATOM 3157 N N . ASP A 1 397 ? 30.060 -11.265 -30.184 1.00 89.69 397 ASP A N 1
ATOM 3158 C CA . ASP A 1 397 ? 30.760 -12.554 -30.264 1.00 89.69 397 ASP A CA 1
ATOM 3159 C C . ASP A 1 397 ? 29.825 -13.750 -30.554 1.00 89.69 397 ASP A C 1
ATOM 3161 O O . ASP A 1 397 ? 30.266 -14.896 -30.585 1.00 89.69 397 ASP A O 1
ATOM 3165 N N . GLY A 1 398 ? 28.526 -13.501 -30.750 1.00 88.62 398 GLY A N 1
ATOM 3166 C CA . GLY A 1 398 ? 27.507 -14.515 -31.016 1.00 88.62 398 GLY A CA 1
ATOM 3167 C C . GLY A 1 398 ? 26.905 -15.169 -29.767 1.00 88.62 398 GLY A C 1
ATOM 3168 O O . GLY A 1 398 ? 25.926 -15.917 -29.888 1.00 88.62 398 GLY A O 1
ATOM 3169 N N . THR A 1 399 ? 27.429 -14.878 -28.573 1.00 93.19 399 THR A N 1
ATOM 3170 C CA . THR A 1 399 ? 26.987 -15.505 -27.321 1.00 93.19 399 THR A CA 1
ATOM 3171 C C . THR A 1 399 ? 25.669 -14.926 -26.797 1.00 93.19 399 THR A C 1
ATOM 3173 O O . THR A 1 399 ? 25.278 -13.792 -27.098 1.00 93.19 399 THR A O 1
ATOM 3176 N N . ILE A 1 400 ? 24.955 -15.734 -26.006 1.00 94.25 400 ILE A N 1
ATOM 3177 C CA . ILE A 1 400 ? 23.705 -15.345 -25.343 1.00 94.25 400 ILE A CA 1
ATOM 3178 C C . ILE A 1 400 ? 24.026 -14.766 -23.958 1.00 94.25 400 ILE A C 1
ATOM 3180 O O . ILE A 1 400 ? 24.806 -15.377 -23.222 1.00 94.25 400 ILE A O 1
ATOM 3184 N N . PRO A 1 401 ? 23.448 -13.610 -23.575 1.00 91.62 401 PRO A N 1
ATOM 3185 C CA . PRO A 1 401 ? 23.642 -13.054 -22.242 1.00 91.62 401 PRO A CA 1
ATOM 3186 C C . PRO A 1 401 ? 23.235 -14.032 -21.122 1.00 91.62 401 PRO A C 1
ATOM 3188 O O . PRO A 1 401 ? 22.249 -14.758 -21.270 1.00 91.62 401 PRO A O 1
ATOM 3191 N N . PRO A 1 402 ? 23.943 -14.037 -19.976 1.00 88.88 402 PRO A N 1
ATOM 3192 C CA . PRO A 1 402 ? 23.576 -14.860 -18.827 1.00 88.88 402 PRO A CA 1
ATOM 3193 C C . PRO A 1 402 ? 22.121 -14.640 -18.395 1.00 88.88 402 PRO A C 1
ATOM 3195 O O . PRO A 1 402 ? 21.642 -13.509 -18.359 1.00 88.88 402 PRO A O 1
ATOM 3198 N N . GLY A 1 403 ? 21.429 -15.725 -18.039 1.00 87.12 403 GLY A N 1
ATOM 3199 C CA . GLY A 1 403 ? 20.021 -15.686 -17.626 1.00 87.12 403 GLY A CA 1
ATOM 3200 C C . GLY A 1 403 ? 19.006 -15.769 -18.771 1.00 87.12 403 GLY A C 1
ATOM 3201 O O . GLY A 1 403 ? 17.808 -15.778 -18.494 1.00 87.12 403 GLY A O 1
ATOM 3202 N N . PHE A 1 404 ? 19.468 -15.877 -20.021 1.00 91.88 404 PHE A N 1
ATOM 3203 C CA . PHE A 1 404 ? 18.631 -16.072 -21.204 1.00 91.88 404 PHE A CA 1
ATOM 3204 C C . PHE A 1 404 ? 18.993 -17.346 -21.959 1.00 91.88 404 PHE A C 1
ATOM 3206 O O . PHE A 1 404 ? 20.130 -17.817 -21.928 1.00 91.88 404 PHE A O 1
ATOM 3213 N N . ASN A 1 405 ? 18.014 -17.856 -22.702 1.00 92.31 405 ASN A N 1
ATOM 3214 C CA . ASN A 1 405 ? 18.188 -18.965 -23.634 1.00 92.31 405 ASN A CA 1
ATOM 3215 C C . ASN A 1 405 ? 18.207 -18.448 -25.081 1.00 92.31 405 ASN A C 1
ATOM 3217 O O . ASN A 1 405 ? 17.659 -17.386 -25.369 1.00 92.31 405 ASN A O 1
ATOM 3221 N N . GLY A 1 406 ? 18.763 -19.223 -26.021 1.00 91.56 406 GLY A N 1
ATOM 3222 C CA . GLY A 1 406 ? 18.806 -18.845 -27.446 1.00 91.56 406 GLY A CA 1
ATOM 3223 C C . GLY A 1 406 ? 17.430 -18.540 -28.061 1.00 91.56 406 GLY A C 1
ATOM 3224 O O . GLY A 1 406 ? 17.325 -17.691 -28.940 1.00 91.56 406 GLY A O 1
ATOM 3225 N N . ASN A 1 407 ? 16.370 -19.161 -27.540 1.00 94.88 407 ASN A N 1
ATOM 3226 C CA . ASN A 1 407 ? 14.986 -18.913 -27.953 1.00 94.88 407 ASN A CA 1
ATOM 3227 C C . ASN A 1 407 ? 14.484 -17.513 -27.575 1.00 94.88 407 ASN A C 1
ATOM 3229 O O . ASN A 1 407 ? 13.631 -16.974 -28.269 1.00 94.88 407 ASN A O 1
ATOM 3233 N N . GLN A 1 408 ? 15.035 -16.916 -26.514 1.00 95.94 408 GLN A N 1
ATOM 3234 C CA . GLN A 1 408 ? 14.678 -15.579 -26.030 1.00 95.94 408 GLN A CA 1
ATOM 3235 C C . GLN A 1 408 ? 15.441 -14.459 -26.747 1.00 95.94 408 GLN A C 1
ATOM 3237 O O . GLN A 1 408 ? 15.291 -13.290 -26.391 1.00 95.94 408 GLN A O 1
ATOM 3242 N N . VAL A 1 409 ? 16.259 -14.776 -27.754 1.00 97.25 409 VAL A N 1
ATOM 3243 C CA . VAL A 1 409 ? 16.856 -13.740 -28.602 1.00 97.25 409 VAL A CA 1
ATOM 3244 C C . VAL A 1 409 ? 15.736 -12.955 -29.270 1.00 97.25 409 VAL A C 1
ATOM 3246 O O . VAL A 1 409 ? 14.802 -13.534 -29.822 1.00 97.25 409 VAL A O 1
ATOM 3249 N N . PHE A 1 410 ? 15.809 -11.633 -29.187 1.00 97.62 410 PHE A N 1
ATOM 3250 C CA . PHE A 1 410 ? 14.813 -10.742 -29.759 1.00 97.62 410 PHE A CA 1
ATOM 3251 C C . PHE A 1 410 ? 14.880 -10.808 -31.289 1.00 97.62 410 PHE A C 1
ATOM 3253 O O . PHE A 1 410 ? 15.817 -10.297 -31.890 1.00 97.62 410 PHE A O 1
ATOM 3260 N N . ALA A 1 411 ? 13.896 -11.429 -31.941 1.00 97.06 411 ALA A N 1
ATOM 3261 C CA . ALA A 1 411 ? 13.974 -11.746 -33.368 1.00 97.06 411 ALA A CA 1
ATOM 3262 C C . ALA A 1 411 ? 14.252 -10.522 -34.270 1.00 97.06 411 ALA A C 1
ATOM 3264 O O . ALA A 1 411 ? 15.056 -10.640 -35.201 1.00 97.06 411 ALA A O 1
ATOM 3265 N N . PRO A 1 412 ? 13.694 -9.321 -34.001 1.00 96.69 412 PRO A N 1
ATOM 3266 C CA . PRO A 1 412 ? 14.048 -8.130 -34.767 1.00 96.69 412 PRO A CA 1
ATOM 3267 C C . PRO A 1 412 ? 15.535 -7.759 -34.707 1.00 96.69 412 PRO A C 1
ATOM 3269 O O . PRO A 1 412 ? 16.021 -7.189 -35.678 1.00 96.69 412 PRO A O 1
ATOM 3272 N N . SER A 1 413 ? 16.279 -8.101 -33.644 1.00 95.56 413 SER A N 1
ATOM 3273 C CA . SER A 1 413 ? 17.727 -7.836 -33.592 1.00 95.56 413 SER A CA 1
ATOM 3274 C C . SER A 1 413 ? 18.535 -8.675 -34.570 1.00 95.56 413 SER A C 1
ATOM 3276 O O . SER A 1 413 ? 19.621 -8.263 -34.966 1.00 95.56 413 SER A O 1
ATOM 3278 N N . GLU A 1 414 ? 18.016 -9.824 -35.000 1.00 94.75 414 GLU A N 1
ATOM 3279 C CA . GLU A 1 414 ? 18.695 -10.667 -35.985 1.00 94.75 414 GLU A CA 1
ATOM 3280 C C . GLU A 1 414 ? 18.437 -10.168 -37.419 1.00 94.75 414 GLU A C 1
ATOM 3282 O O . GLU A 1 414 ? 19.268 -10.355 -38.306 1.00 94.75 414 GLU A O 1
ATOM 3287 N N . ASN A 1 415 ? 17.340 -9.437 -37.649 1.00 93.12 415 ASN A N 1
ATOM 3288 C CA . ASN A 1 415 ? 17.077 -8.749 -38.914 1.00 93.12 415 ASN A CA 1
ATOM 3289 C C . ASN A 1 415 ? 17.525 -7.279 -38.857 1.00 93.12 415 ASN A C 1
ATOM 3291 O O . ASN A 1 415 ? 16.711 -6.355 -38.782 1.00 93.12 415 ASN A O 1
ATOM 3295 N N . ARG A 1 416 ? 18.841 -7.061 -38.951 1.00 90.75 416 ARG A N 1
ATOM 3296 C CA . ARG A 1 416 ? 19.471 -5.732 -38.817 1.00 90.75 416 ARG A CA 1
ATOM 3297 C C . ARG A 1 416 ? 18.977 -4.686 -39.830 1.00 90.75 416 ARG A C 1
ATOM 3299 O O . ARG A 1 416 ? 19.024 -3.494 -39.540 1.00 90.75 416 ARG A O 1
ATOM 3306 N N . GLY A 1 417 ? 18.492 -5.112 -41.001 1.00 90.56 417 GLY A N 1
ATOM 3307 C CA . GLY A 1 417 ? 17.907 -4.235 -42.028 1.00 90.56 417 GLY A CA 1
ATOM 3308 C C . GLY A 1 417 ? 16.421 -3.907 -41.814 1.00 90.56 417 GLY A C 1
ATOM 3309 O O . GLY A 1 417 ? 15.877 -2.998 -42.455 1.00 90.56 417 GLY A O 1
ATOM 3310 N N . GLY A 1 418 ? 15.753 -4.621 -40.904 1.00 93.12 418 GLY A N 1
ATOM 3311 C CA . GLY A 1 418 ? 14.342 -4.436 -40.584 1.00 93.12 418 GLY A CA 1
ATOM 3312 C C . GLY A 1 418 ? 14.037 -3.027 -40.075 1.00 93.12 418 GLY A C 1
ATOM 3313 O O . GLY A 1 418 ? 14.851 -2.403 -39.396 1.00 93.12 418 GLY A O 1
ATOM 3314 N N . SER A 1 419 ? 12.849 -2.509 -40.402 1.00 94.81 419 SER A N 1
ATOM 3315 C CA . SER A 1 419 ? 12.436 -1.158 -39.992 1.00 94.81 419 SER A CA 1
ATOM 3316 C C . SER A 1 419 ? 12.428 -0.992 -38.471 1.00 94.81 419 SER A C 1
ATOM 3318 O O . SER A 1 419 ? 12.979 -0.021 -37.965 1.00 94.81 419 SER A O 1
ATOM 3320 N N . LEU A 1 420 ? 11.887 -1.979 -37.747 1.00 96.19 420 LEU A N 1
ATOM 3321 C CA . LEU A 1 420 ? 11.820 -1.959 -36.286 1.00 96.19 420 LEU A CA 1
ATOM 3322 C C . LEU A 1 420 ? 13.217 -1.895 -35.651 1.00 96.19 420 LEU A C 1
ATOM 3324 O O . LEU A 1 420 ? 13.447 -1.080 -34.761 1.00 96.19 420 LEU A O 1
ATOM 3328 N N . TRP A 1 421 ? 14.163 -2.712 -36.128 1.00 96.69 421 TRP A N 1
ATOM 3329 C CA . TRP A 1 421 ? 15.527 -2.694 -35.599 1.00 96.69 421 TRP A CA 1
ATOM 3330 C C . TRP A 1 421 ? 16.254 -1.389 -35.903 1.00 96.69 421 TRP A C 1
ATOM 3332 O O . TRP A 1 421 ? 16.944 -0.862 -35.035 1.00 96.69 421 TRP A O 1
ATOM 3342 N N . ARG A 1 422 ? 16.073 -0.834 -37.107 1.00 96.50 422 ARG A N 1
ATOM 3343 C CA . ARG A 1 422 ? 16.633 0.478 -37.452 1.00 96.50 422 ARG A CA 1
ATOM 3344 C C . ARG A 1 422 ? 16.146 1.558 -36.494 1.00 96.50 422 ARG A C 1
ATOM 3346 O O . ARG A 1 422 ? 16.979 2.250 -35.927 1.00 96.50 422 ARG A O 1
ATOM 3353 N N . SER A 1 423 ? 14.843 1.622 -36.212 1.00 96.69 423 SER A N 1
ATOM 3354 C CA . SER A 1 423 ? 14.313 2.561 -35.216 1.00 96.69 423 SER A CA 1
ATOM 3355 C C . SER A 1 423 ? 14.911 2.335 -33.823 1.00 96.69 423 SER A C 1
ATOM 3357 O O . SER A 1 423 ? 15.348 3.283 -33.183 1.00 96.69 423 SER A O 1
ATOM 3359 N N . ILE A 1 424 ? 15.018 1.085 -33.366 1.00 96.94 424 ILE A N 1
ATOM 3360 C CA . ILE A 1 424 ? 15.666 0.771 -32.082 1.00 96.94 424 ILE A CA 1
ATOM 3361 C C . ILE A 1 424 ? 17.118 1.275 -32.059 1.00 96.94 424 ILE A C 1
ATOM 3363 O O . ILE A 1 424 ? 17.515 1.966 -31.123 1.00 96.94 424 ILE A O 1
ATOM 3367 N N . SER A 1 425 ? 17.894 0.971 -33.101 1.00 96.44 425 SER A N 1
ATOM 3368 C CA . SER A 1 425 ? 19.296 1.381 -33.231 1.00 96.44 425 SER A CA 1
ATOM 3369 C C . SER A 1 425 ? 19.449 2.904 -33.281 1.00 96.44 425 SER A C 1
ATOM 3371 O O . SER A 1 425 ? 20.352 3.449 -32.647 1.00 96.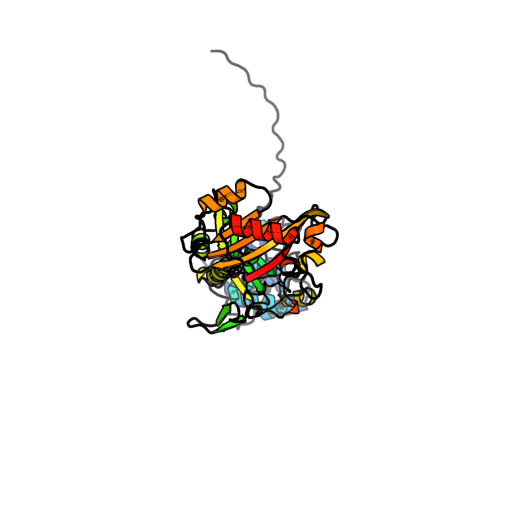44 425 SER A O 1
ATOM 3373 N N . ASP A 1 426 ? 18.555 3.604 -33.979 1.00 95.94 426 ASP A N 1
ATOM 3374 C CA . ASP A 1 426 ? 18.553 5.066 -34.052 1.00 95.94 426 ASP A CA 1
ATOM 3375 C C . ASP A 1 426 ? 18.248 5.693 -32.687 1.00 95.94 426 ASP A C 1
ATOM 3377 O O . ASP A 1 426 ? 18.924 6.640 -32.288 1.00 95.94 426 ASP A O 1
ATOM 3381 N N . GLY A 1 427 ? 17.302 5.126 -31.930 1.00 96.69 427 GLY A N 1
ATOM 3382 C CA . GLY A 1 427 ? 17.033 5.530 -30.549 1.00 96.69 427 GLY A CA 1
ATOM 3383 C C . GLY A 1 427 ? 18.250 5.349 -29.639 1.00 96.69 427 GLY A C 1
ATOM 3384 O O . GLY A 1 427 ? 18.613 6.267 -28.905 1.00 96.69 427 GLY A O 1
ATOM 3385 N N . LEU A 1 428 ? 18.933 4.202 -29.720 1.00 96.62 428 LEU A N 1
ATOM 3386 C CA . LEU A 1 428 ? 20.164 3.961 -28.957 1.00 96.62 428 LEU A CA 1
ATOM 3387 C C . LEU A 1 428 ? 21.240 5.005 -29.273 1.00 96.62 428 LEU A C 1
ATOM 3389 O O . LEU A 1 428 ? 21.799 5.603 -28.356 1.00 96.62 428 LEU A O 1
ATOM 3393 N N . LYS A 1 429 ? 21.480 5.280 -30.561 1.00 96.50 429 LYS A N 1
ATOM 3394 C CA . LYS A 1 429 ? 22.455 6.288 -31.006 1.00 96.50 429 LYS A CA 1
ATOM 3395 C C . LYS A 1 429 ? 22.088 7.692 -30.540 1.00 96.50 429 LYS A C 1
ATOM 3397 O O . LYS A 1 429 ? 22.968 8.411 -30.074 1.00 96.50 429 LYS A O 1
ATOM 3402 N N . LEU A 1 430 ? 20.810 8.069 -30.639 1.00 96.75 430 LEU A N 1
ATOM 3403 C CA . LEU A 1 430 ? 20.312 9.380 -30.218 1.00 96.75 430 LEU A CA 1
ATOM 3404 C C . LEU A 1 430 ? 20.666 9.658 -28.751 1.00 96.75 430 LEU A C 1
ATOM 3406 O O . LEU A 1 430 ? 21.185 10.724 -28.428 1.00 96.75 430 LEU A O 1
ATOM 3410 N N . PHE A 1 431 ? 20.469 8.667 -27.880 1.00 96.56 431 PHE A N 1
ATOM 3411 C CA . PHE A 1 431 ? 20.771 8.768 -26.449 1.00 96.56 431 PHE A CA 1
ATOM 3412 C C . PHE A 1 431 ? 22.181 8.281 -26.065 1.00 96.56 431 PHE A C 1
ATOM 3414 O O . PHE A 1 431 ? 22.501 8.193 -24.883 1.00 96.56 431 PHE A O 1
ATOM 3421 N N . GLY A 1 432 ? 23.041 7.990 -27.047 1.00 94.94 432 GLY A N 1
ATOM 3422 C CA . GLY A 1 432 ? 24.449 7.643 -26.829 1.00 94.94 432 GLY A CA 1
ATOM 3423 C C . GLY A 1 432 ? 24.699 6.253 -26.235 1.00 94.94 432 GLY A C 1
ATOM 3424 O O . GLY A 1 432 ? 25.819 5.975 -25.805 1.00 94.94 432 GLY A O 1
ATOM 3425 N N . PHE A 1 433 ? 23.691 5.380 -26.209 1.00 95.38 433 PHE A N 1
ATOM 3426 C CA . PHE A 1 433 ? 23.814 4.016 -25.699 1.00 95.38 433 PHE A CA 1
ATOM 3427 C C . PHE A 1 433 ? 24.381 3.061 -26.748 1.00 95.38 433 PHE A C 1
ATOM 3429 O O . PHE A 1 433 ? 24.108 3.159 -27.948 1.00 95.38 433 PHE A O 1
ATOM 3436 N N . LYS A 1 434 ? 25.139 2.075 -26.274 1.00 93.19 434 LYS A N 1
ATOM 3437 C CA . LYS A 1 434 ? 25.620 0.945 -27.071 1.00 93.19 434 LYS A CA 1
ATOM 3438 C C . LYS A 1 434 ? 24.659 -0.228 -26.937 1.00 93.19 434 LYS A C 1
ATOM 3440 O O . LYS A 1 434 ? 24.098 -0.473 -25.875 1.00 93.19 434 LYS A O 1
ATOM 3445 N N . GLU A 1 435 ? 24.548 -1.040 -27.983 1.00 92.44 435 GLU A N 1
ATOM 3446 C CA . GLU A 1 435 ? 23.740 -2.268 -27.931 1.00 92.44 435 GLU A CA 1
ATOM 3447 C C . GLU A 1 435 ? 24.202 -3.230 -26.826 1.00 92.44 435 GLU A C 1
ATOM 3449 O O . GLU A 1 435 ? 23.381 -3.887 -26.198 1.00 92.44 435 GLU A O 1
ATOM 3454 N N . SER A 1 436 ? 25.508 -3.269 -26.537 1.00 90.56 436 SER A N 1
ATOM 3455 C CA . SER A 1 436 ? 26.082 -4.087 -25.461 1.00 90.56 436 SER A CA 1
ATOM 3456 C C . SER A 1 436 ? 25.659 -3.655 -24.054 1.00 90.56 436 SER A C 1
ATOM 3458 O O . SER A 1 436 ? 25.884 -4.402 -23.107 1.00 90.56 436 SER A O 1
ATOM 3460 N N . GLU A 1 437 ? 25.105 -2.450 -23.902 1.00 92.56 437 GLU A N 1
ATOM 3461 C CA . GLU A 1 437 ? 24.595 -1.930 -22.627 1.00 92.56 437 GLU A CA 1
ATOM 3462 C C . GLU A 1 437 ? 23.124 -2.322 -22.405 1.00 92.56 437 GLU A C 1
ATOM 3464 O O . GLU A 1 437 ? 22.618 -2.183 -21.291 1.00 92.56 437 GLU A O 1
ATOM 3469 N N . VAL A 1 438 ? 22.434 -2.828 -23.439 1.00 93.44 438 VAL A N 1
ATOM 3470 C CA . VAL A 1 438 ? 21.062 -3.340 -23.328 1.00 93.44 438 VAL A CA 1
ATOM 3471 C C . VAL A 1 438 ? 21.094 -4.681 -22.604 1.00 93.44 438 VAL A C 1
ATOM 3473 O O . VAL A 1 438 ? 21.671 -5.654 -23.092 1.00 93.44 438 VAL A O 1
ATOM 3476 N N . ILE A 1 439 ? 20.416 -4.759 -21.464 1.00 92.81 439 ILE A N 1
ATOM 3477 C CA . ILE A 1 439 ? 20.324 -5.998 -20.684 1.00 92.81 439 ILE A CA 1
ATOM 3478 C C . ILE A 1 439 ? 19.101 -6.833 -21.066 1.00 92.81 439 ILE A C 1
ATOM 3480 O O . ILE A 1 439 ? 19.157 -8.059 -20.990 1.00 92.81 439 ILE A O 1
ATOM 3484 N N . ASN A 1 440 ? 17.999 -6.196 -21.477 1.00 94.00 440 ASN A N 1
ATOM 3485 C CA . ASN A 1 440 ? 16.814 -6.885 -21.983 1.00 94.00 440 ASN A CA 1
ATOM 3486 C C . ASN A 1 440 ? 15.893 -5.969 -22.804 1.00 94.00 440 ASN A C 1
ATOM 3488 O O . ASN A 1 440 ? 16.022 -4.743 -22.795 1.00 94.00 440 ASN A O 1
ATOM 3492 N N . VAL A 1 441 ? 14.952 -6.601 -23.507 1.00 95.31 441 VAL A N 1
ATOM 3493 C CA . VAL A 1 441 ? 13.912 -5.961 -24.316 1.00 95.31 441 VAL A CA 1
ATOM 3494 C C . VAL A 1 441 ? 12.549 -6.493 -23.896 1.00 95.31 441 VAL A C 1
ATOM 3496 O O . VAL A 1 441 ? 12.354 -7.702 -23.758 1.00 95.31 441 VAL A O 1
ATOM 3499 N N . VAL A 1 442 ? 11.581 -5.597 -23.728 1.00 94.75 442 VAL A N 1
ATOM 3500 C CA . VAL A 1 442 ? 10.204 -5.949 -23.365 1.00 94.75 442 VAL A CA 1
ATOM 3501 C C . VAL A 1 442 ? 9.199 -5.134 -24.163 1.00 94.75 442 VAL A C 1
ATOM 3503 O O . VAL A 1 442 ? 9.440 -3.980 -24.514 1.00 94.75 442 VAL A O 1
ATOM 3506 N N . ARG A 1 443 ? 8.034 -5.723 -24.410 1.00 94.44 443 ARG A N 1
ATOM 3507 C CA . ARG A 1 443 ? 6.854 -5.033 -24.920 1.00 94.44 443 ARG A CA 1
ATOM 3508 C C . ARG A 1 443 ? 5.950 -4.637 -23.753 1.00 94.44 443 ARG A C 1
ATOM 3510 O O . ARG A 1 443 ? 5.676 -5.445 -22.863 1.00 94.44 443 ARG A O 1
ATOM 3517 N N . ILE A 1 444 ? 5.487 -3.395 -23.762 1.00 90.94 444 ILE A N 1
ATOM 3518 C CA . ILE A 1 444 ? 4.700 -2.772 -22.700 1.00 90.94 444 ILE A CA 1
ATOM 3519 C C . ILE A 1 444 ? 3.358 -2.326 -23.295 1.00 90.94 444 ILE A C 1
ATOM 3521 O O . ILE A 1 444 ? 3.331 -1.392 -24.100 1.00 90.94 444 ILE A O 1
ATOM 3525 N N . PRO A 1 445 ? 2.241 -2.981 -22.934 1.00 88.19 445 PRO A N 1
ATOM 3526 C CA . PRO A 1 445 ? 0.921 -2.487 -23.284 1.00 88.19 445 PRO A CA 1
ATOM 3527 C C . PRO A 1 445 ? 0.521 -1.391 -22.292 1.00 88.19 445 PRO A C 1
ATOM 3529 O O . PRO A 1 445 ? 0.531 -1.602 -21.079 1.00 88.19 445 PRO A O 1
ATOM 3532 N N . ILE A 1 446 ? 0.148 -0.226 -22.806 1.00 83.06 446 ILE A N 1
ATOM 3533 C CA . ILE A 1 446 ? -0.378 0.885 -22.016 1.00 83.06 446 ILE A CA 1
ATOM 3534 C C . ILE A 1 446 ? -1.878 0.928 -22.283 1.00 83.06 446 ILE A C 1
ATOM 3536 O O . ILE A 1 446 ? -2.324 1.461 -23.297 1.00 83.06 446 ILE A O 1
ATOM 3540 N N . VAL A 1 447 ? -2.649 0.305 -21.395 1.00 77.94 447 VAL A N 1
ATOM 3541 C CA . VAL A 1 447 ? -4.111 0.245 -21.497 1.00 77.94 447 VAL A CA 1
ATOM 3542 C C . VAL A 1 447 ? -4.705 1.215 -20.488 1.00 77.94 447 VAL A C 1
ATOM 3544 O O . VAL A 1 447 ? -4.473 1.088 -19.286 1.00 77.94 447 VAL A O 1
ATOM 3547 N N . VAL A 1 448 ? -5.481 2.181 -20.972 1.00 71.19 448 VAL A N 1
ATOM 3548 C CA . VAL A 1 448 ? -6.228 3.104 -20.118 1.00 71.19 448 VAL A CA 1
ATOM 3549 C C . VAL A 1 448 ? -7.631 2.546 -19.952 1.00 71.19 448 VAL A C 1
ATOM 3551 O O . VAL A 1 448 ? -8.416 2.529 -20.898 1.00 71.19 448 VAL A O 1
ATOM 3554 N N . GLN A 1 449 ? -7.954 2.095 -18.745 1.00 70.50 449 GLN A N 1
ATOM 3555 C CA . GLN A 1 449 ? -9.295 1.641 -18.387 1.00 70.50 449 GLN A CA 1
ATOM 3556 C C . GLN A 1 449 ? -9.909 2.641 -17.416 1.00 70.50 449 GLN A C 1
ATOM 3558 O O . GLN A 1 449 ? -9.245 3.107 -16.492 1.00 70.50 449 GLN A O 1
ATOM 3563 N N . ALA A 1 450 ? -11.170 2.996 -17.642 1.00 65.50 450 ALA A N 1
ATOM 3564 C CA . ALA A 1 450 ? -11.914 3.835 -16.717 1.00 65.50 450 ALA A CA 1
ATOM 3565 C C . ALA A 1 450 ? -13.063 3.048 -16.104 1.00 65.50 450 ALA A C 1
ATOM 3567 O O . ALA A 1 450 ? -13.857 2.444 -16.825 1.00 65.50 450 ALA A O 1
ATOM 3568 N N . VAL A 1 451 ? -13.175 3.148 -14.785 1.00 61.09 451 VAL A N 1
ATOM 3569 C CA . VAL A 1 451 ? -14.342 2.723 -14.015 1.00 61.09 451 VAL A CA 1
ATOM 3570 C C . VAL A 1 451 ? -15.211 3.967 -13.843 1.00 61.09 451 VAL A C 1
ATOM 3572 O O . VAL A 1 451 ? -14.754 4.957 -13.272 1.00 61.09 451 VAL A O 1
ATOM 3575 N N . ARG A 1 452 ? -16.407 3.988 -14.444 1.00 57.91 452 ARG A N 1
ATOM 3576 C CA . ARG A 1 452 ? -17.334 5.138 -14.340 1.00 57.91 452 ARG A CA 1
ATOM 3577 C C . ARG A 1 452 ? -18.323 5.001 -13.182 1.00 57.91 452 ARG A C 1
ATOM 3579 O O . ARG A 1 452 ? -18.777 6.018 -12.676 1.00 57.91 452 ARG A O 1
ATOM 3586 N N . GLU A 1 453 ? -18.603 3.775 -12.760 1.00 54.94 453 GLU A N 1
ATOM 3587 C CA . GLU A 1 453 ? -19.522 3.435 -11.676 1.00 54.94 453 GLU A CA 1
ATOM 3588 C C . GLU A 1 453 ? -18.846 2.347 -10.831 1.00 54.94 453 GLU A C 1
ATOM 3590 O O . GLU A 1 453 ? -18.338 1.369 -11.380 1.00 54.94 453 GLU A O 1
ATOM 3595 N N . GLY A 1 454 ? -18.738 2.573 -9.522 1.00 44.66 454 GLY A N 1
ATOM 3596 C CA . GLY A 1 454 ? -18.310 1.567 -8.546 1.00 44.66 454 GLY A CA 1
ATOM 3597 C C . GLY A 1 454 ? -19.532 1.006 -7.818 1.00 44.66 454 GLY A C 1
ATOM 3598 O O . GLY A 1 454 ? -20.566 1.673 -7.793 1.00 44.66 454 GLY A O 1
ATOM 3599 N N . ILE A 1 455 ? -19.406 -0.206 -7.270 1.00 44.25 455 ILE A N 1
ATOM 3600 C CA . ILE A 1 455 ? -20.433 -0.843 -6.425 1.00 44.25 455 ILE A CA 1
ATOM 3601 C C . ILE A 1 455 ? -20.674 -0.018 -5.161 1.00 44.25 455 ILE A C 1
ATOM 3603 O O . ILE A 1 455 ? -19.662 0.403 -4.549 1.00 44.25 455 ILE A O 1
#